Protein AF-A0A158PSI7-F1 (afdb_monomer_lite)

Structure (mmCIF, N/CA/C/O backbone):
data_AF-A0A158PSI7-F1
#
_entry.id   AF-A0A158PSI7-F1
#
loop_
_atom_site.group_PDB
_atom_site.id
_atom_site.type_symbol
_atom_site.label_atom_id
_atom_site.label_alt_id
_atom_site.label_comp_id
_atom_site.label_asym_id
_atom_site.label_entity_id
_atom_site.label_seq_id
_atom_site.pdbx_PDB_ins_code
_atom_site.Cartn_x
_atom_site.Cartn_y
_atom_site.Cartn_z
_atom_site.occupancy
_atom_site.B_iso_or_equiv
_atom_site.auth_seq_id
_atom_site.auth_comp_id
_atom_site.auth_asym_id
_atom_site.auth_atom_id
_atom_site.pdbx_PDB_model_num
ATOM 1 N N . ILE A 1 1 ? 30.693 2.306 -25.753 1.00 85.12 1 ILE A N 1
ATOM 2 C CA . ILE A 1 1 ? 30.686 3.084 -27.011 1.00 85.12 1 ILE A CA 1
ATOM 3 C C . ILE A 1 1 ? 29.867 2.289 -28.014 1.00 85.12 1 ILE A C 1
ATOM 5 O O . ILE A 1 1 ? 30.178 1.122 -28.213 1.00 85.12 1 ILE A O 1
ATOM 9 N N . ASN A 1 2 ? 28.811 2.884 -28.567 1.00 86.25 2 ASN A N 1
ATOM 10 C CA . ASN A 1 2 ? 27.989 2.284 -29.620 1.00 86.25 2 ASN A CA 1
ATOM 11 C C . ASN A 1 2 ? 28.226 3.077 -30.908 1.00 86.25 2 ASN A C 1
ATOM 13 O O . ASN A 1 2 ? 28.320 4.299 -30.845 1.00 86.25 2 ASN A O 1
ATOM 17 N N . ARG A 1 3 ? 28.334 2.395 -32.051 1.00 91.69 3 ARG A N 1
ATOM 18 C CA . ARG A 1 3 ? 28.491 3.029 -33.367 1.00 91.69 3 ARG A CA 1
ATOM 19 C C . ARG A 1 3 ? 27.236 2.780 -34.193 1.00 91.69 3 ARG A C 1
ATOM 21 O O . ARG A 1 3 ? 26.756 1.649 -34.236 1.00 91.69 3 ARG A O 1
ATOM 28 N N . VAL A 1 4 ? 26.712 3.828 -34.818 1.00 91.19 4 VAL A N 1
ATOM 29 C CA . VAL A 1 4 ? 25.498 3.777 -35.639 1.00 91.19 4 VAL A CA 1
ATOM 30 C C . VAL A 1 4 ? 25.780 4.494 -36.946 1.00 91.19 4 VAL A C 1
ATOM 32 O O . VAL A 1 4 ? 26.194 5.647 -36.936 1.00 91.19 4 VAL A O 1
ATOM 35 N N . ASN A 1 5 ? 25.543 3.806 -38.061 1.00 92.75 5 ASN A N 1
ATOM 36 C CA . ASN A 1 5 ? 25.669 4.394 -39.388 1.00 92.75 5 ASN A CA 1
ATOM 37 C C . ASN A 1 5 ? 24.324 5.002 -39.791 1.00 92.75 5 ASN A C 1
ATOM 39 O O . ASN A 1 5 ? 23.301 4.309 -39.791 1.00 92.75 5 ASN A O 1
ATOM 43 N N . VAL A 1 6 ? 24.335 6.283 -40.147 1.00 92.00 6 VAL A N 1
ATOM 44 C CA . VAL A 1 6 ? 23.158 7.040 -40.587 1.00 92.00 6 VAL A CA 1
ATOM 45 C C . VAL A 1 6 ? 23.364 7.428 -42.045 1.00 92.00 6 VAL A C 1
ATOM 47 O O . VAL A 1 6 ? 24.445 7.865 -42.421 1.00 92.00 6 VAL A O 1
ATOM 50 N N . LYS A 1 7 ? 22.337 7.245 -42.881 1.00 91.19 7 LYS A N 1
ATOM 51 C CA . LYS A 1 7 ? 22.388 7.656 -44.291 1.00 91.19 7 LYS A CA 1
ATOM 52 C C . LYS A 1 7 ? 21.703 9.002 -44.442 1.00 91.19 7 LYS A C 1
ATOM 54 O O . LYS A 1 7 ? 20.505 9.072 -44.198 1.00 91.19 7 LYS A O 1
ATOM 59 N N . ILE A 1 8 ? 22.430 10.032 -44.846 1.00 91.56 8 ILE A N 1
ATOM 60 C CA . ILE A 1 8 ? 21.875 11.365 -45.090 1.00 91.56 8 ILE A CA 1
ATOM 61 C C . ILE A 1 8 ? 21.608 11.526 -46.587 1.00 91.56 8 ILE A C 1
ATOM 63 O O . ILE A 1 8 ? 22.420 11.104 -47.411 1.00 91.56 8 ILE A O 1
ATOM 67 N N . ARG A 1 9 ? 20.443 12.077 -46.939 1.00 87.88 9 ARG A N 1
ATOM 68 C CA . ARG A 1 9 ? 20.063 12.318 -48.335 1.00 87.88 9 ARG A CA 1
ATOM 69 C C . ARG A 1 9 ? 20.973 13.394 -48.927 1.00 87.88 9 ARG A C 1
ATOM 71 O O . ARG A 1 9 ? 21.268 14.368 -48.244 1.00 87.88 9 ARG A O 1
ATOM 78 N N . ASP A 1 10 ? 21.406 13.228 -50.174 1.00 88.19 10 ASP A N 1
ATOM 79 C CA . ASP A 1 10 ? 22.238 14.203 -50.898 1.00 88.19 10 ASP A CA 1
ATOM 80 C C . ASP A 1 10 ? 23.456 14.699 -50.093 1.00 88.19 10 ASP A C 1
ATOM 82 O O . ASP A 1 10 ? 23.825 15.870 -50.167 1.00 88.19 10 ASP A O 1
ATOM 86 N N . LEU A 1 11 ? 24.056 13.825 -49.273 1.00 91.25 11 LEU A N 1
ATOM 87 C CA . LEU A 1 11 ? 25.273 14.154 -48.536 1.00 91.25 11 LEU A CA 1
ATOM 88 C C . LEU A 1 11 ? 26.420 14.335 -49.545 1.00 91.25 11 LEU A C 1
ATOM 90 O O . LEU A 1 11 ? 26.699 13.394 -50.295 1.00 91.25 11 LEU A O 1
ATOM 94 N N . PRO A 1 12 ? 27.090 15.500 -49.581 1.00 90.75 12 PRO A N 1
ATOM 95 C CA . PRO A 1 12 ? 28.217 15.710 -50.479 1.00 90.75 12 PRO A CA 1
ATOM 96 C C . PRO A 1 12 ? 29.331 14.696 -50.219 1.00 90.75 12 PRO A C 1
ATOM 98 O O . PRO A 1 12 ? 29.618 14.361 -49.071 1.00 90.75 12 PRO A O 1
ATOM 101 N N . ALA A 1 13 ? 29.995 14.229 -51.278 1.00 89.81 13 ALA A N 1
ATOM 102 C CA . ALA A 1 13 ? 31.046 13.214 -51.165 1.00 89.81 13 ALA A CA 1
ATOM 103 C C . ALA A 1 13 ? 32.226 13.665 -50.279 1.00 89.81 13 ALA A C 1
ATOM 105 O O . ALA A 1 13 ? 32.867 12.840 -49.637 1.00 89.81 13 ALA A O 1
ATOM 106 N N . SER A 1 14 ? 32.481 14.976 -50.203 1.00 91.62 14 SER A N 1
ATOM 107 C CA . SER A 1 14 ? 33.487 15.589 -49.323 1.00 91.62 14 SER A CA 1
ATOM 108 C C . SER A 1 14 ? 33.170 15.457 -47.824 1.00 91.62 14 SER A C 1
ATOM 110 O O . SER A 1 14 ? 34.055 15.649 -46.988 1.00 91.62 14 SER A O 1
ATOM 112 N N . LEU A 1 15 ? 31.917 15.139 -47.489 1.00 92.44 15 LEU A N 1
ATOM 113 C CA . LEU A 1 15 ? 31.391 14.959 -46.137 1.00 92.44 15 LEU A CA 1
ATOM 114 C C . LEU A 1 15 ? 31.000 13.497 -45.860 1.00 92.44 15 LEU A C 1
ATOM 116 O O . LEU A 1 15 ? 30.481 13.195 -44.783 1.00 92.44 15 LEU A O 1
ATOM 120 N N . ASP A 1 16 ? 31.239 12.579 -46.803 1.00 92.56 16 ASP A N 1
ATOM 121 C CA . ASP A 1 16 ? 31.042 11.155 -46.551 1.00 92.56 16 ASP A CA 1
ATOM 122 C C . ASP A 1 16 ? 32.011 10.670 -45.463 1.00 92.56 16 ASP A C 1
ATOM 124 O O . ASP A 1 16 ? 33.191 11.021 -45.434 1.00 92.56 16 ASP A O 1
ATOM 128 N N . GLY A 1 17 ? 31.486 9.887 -44.522 1.00 93.00 17 GLY A N 1
ATOM 129 C CA . GLY A 1 17 ? 32.227 9.467 -43.334 1.00 93.00 17 GLY A CA 1
ATOM 130 C C . GLY A 1 17 ? 32.311 10.499 -42.203 1.00 93.00 17 GLY A C 1
ATOM 131 O O . GLY A 1 17 ? 33.013 10.225 -41.233 1.00 93.00 17 GLY A O 1
ATOM 132 N N . PHE A 1 18 ? 31.590 11.629 -42.265 1.00 95.62 18 PHE A N 1
ATOM 133 C CA . PHE A 1 18 ? 31.529 12.600 -41.162 1.00 95.62 18 PHE A CA 1
ATOM 134 C C . PHE A 1 18 ? 31.071 11.944 -39.846 1.00 95.62 18 PHE A C 1
ATOM 136 O O . PHE A 1 18 ? 30.015 11.306 -39.777 1.00 95.62 18 PHE A O 1
ATOM 143 N N . THR A 1 19 ? 31.855 12.112 -38.780 1.00 97.31 19 THR A N 1
ATOM 144 C CA . THR A 1 19 ? 31.652 11.435 -37.492 1.00 97.31 19 THR A CA 1
ATOM 145 C C . THR A 1 19 ? 31.216 12.380 -36.373 1.00 97.31 19 THR A C 1
ATOM 147 O O . THR A 1 19 ? 31.824 13.417 -36.120 1.00 97.31 19 THR A O 1
ATOM 150 N N . ILE A 1 20 ? 30.179 11.981 -35.631 1.00 98.06 20 ILE A N 1
ATOM 151 C CA . ILE A 1 20 ? 29.668 12.732 -34.476 1.00 98.06 20 ILE A CA 1
ATOM 152 C C . ILE A 1 20 ? 29.730 11.853 -33.231 1.00 98.06 20 ILE A C 1
ATOM 154 O O . ILE A 1 20 ? 29.189 10.744 -33.219 1.00 98.06 20 ILE A O 1
ATOM 158 N N . VAL A 1 21 ? 30.338 12.361 -32.158 1.00 98.31 21 VAL A N 1
ATOM 159 C CA . VAL A 1 21 ? 30.142 11.800 -30.816 1.00 98.31 21 VAL A CA 1
ATOM 160 C C . VAL A 1 21 ? 28.960 12.501 -30.169 1.00 98.31 21 VAL A C 1
ATOM 162 O O . VAL A 1 21 ? 28.998 13.704 -29.938 1.00 98.31 21 VAL A O 1
ATOM 165 N N . LEU A 1 22 ? 27.915 11.733 -29.869 1.00 98.00 22 LEU A N 1
ATOM 166 C CA . LEU A 1 22 ? 26.757 12.207 -29.122 1.00 98.00 22 LEU A CA 1
ATOM 167 C C . LEU A 1 22 ? 26.914 11.876 -27.634 1.00 98.00 22 LEU A C 1
ATOM 169 O O . LEU A 1 22 ? 26.998 10.704 -27.257 1.00 98.00 22 LEU A O 1
ATOM 173 N N . LEU A 1 23 ? 26.898 12.912 -26.803 1.00 97.88 23 LEU A N 1
ATOM 174 C CA . LEU A 1 23 ? 26.819 12.847 -25.351 1.00 97.88 23 LEU A CA 1
ATOM 175 C C . LEU A 1 23 ? 25.445 13.368 -24.916 1.00 97.88 23 LEU A C 1
ATOM 177 O O . LEU A 1 23 ? 25.006 14.425 -25.353 1.00 97.88 23 LEU A O 1
ATOM 181 N N . THR A 1 24 ? 24.751 12.624 -24.066 1.00 95.38 24 THR A N 1
ATOM 182 C CA . THR A 1 24 ? 23.463 13.034 -23.485 1.00 95.38 24 THR A CA 1
ATOM 183 C C . THR A 1 24 ? 23.425 12.590 -22.035 1.00 95.38 24 THR A C 1
ATOM 185 O O . THR A 1 24 ? 24.067 11.588 -21.700 1.00 95.38 24 THR A O 1
ATOM 188 N N . ASP A 1 25 ? 22.673 13.290 -21.192 1.00 94.38 25 ASP A N 1
ATOM 189 C CA . ASP A 1 25 ? 22.341 12.829 -19.842 1.00 94.38 25 ASP A CA 1
ATOM 190 C C . ASP A 1 25 ? 23.593 12.439 -19.020 1.00 94.38 25 ASP A C 1
ATOM 192 O O . ASP A 1 25 ? 23.766 11.298 -18.558 1.00 94.38 25 ASP A O 1
ATOM 196 N N . ILE A 1 26 ? 24.545 13.374 -18.932 1.00 95.81 26 ILE A N 1
ATOM 197 C CA . ILE A 1 26 ? 25.765 13.187 -18.134 1.00 95.81 26 ILE A CA 1
ATOM 198 C C . ILE A 1 26 ? 25.439 13.364 -16.648 1.00 95.81 26 ILE A C 1
ATOM 200 O O . ILE A 1 26 ? 26.001 12.612 -15.846 1.00 95.81 26 ILE A O 1
ATOM 204 N N . HIS A 1 27 ? 24.536 14.299 -16.314 1.00 94.75 27 HIS A N 1
ATOM 205 C CA . HIS A 1 27 ? 24.094 14.622 -14.952 1.00 94.75 27 HIS A CA 1
ATOM 206 C C . HIS A 1 27 ? 25.259 14.842 -13.976 1.00 94.75 27 HIS A C 1
ATOM 208 O O . HIS A 1 27 ? 25.380 14.157 -12.959 1.00 94.75 27 HIS A O 1
ATOM 214 N N . ILE A 1 28 ? 26.164 15.776 -14.297 1.00 94.81 28 ILE A N 1
ATOM 215 C CA . ILE A 1 28 ? 27.258 16.150 -13.392 1.00 94.81 28 ILE A CA 1
ATOM 216 C C . ILE A 1 28 ? 26.641 16.703 -12.108 1.00 94.81 28 ILE A C 1
ATOM 218 O O . ILE A 1 28 ? 25.915 17.692 -12.133 1.00 94.81 28 ILE A O 1
ATOM 222 N N . GLY A 1 29 ? 26.927 16.054 -10.988 1.00 88.81 29 GLY A N 1
ATOM 223 C CA . GLY A 1 29 ? 26.226 16.281 -9.733 1.00 88.81 29 GLY A CA 1
ATOM 224 C C . GLY A 1 29 ? 26.841 15.459 -8.601 1.00 88.81 29 GLY A C 1
ATOM 225 O O . GLY A 1 29 ? 27.942 14.930 -8.755 1.00 88.81 29 GLY A O 1
ATOM 226 N N . PRO A 1 30 ? 26.146 15.293 -7.463 1.00 79.75 30 PRO A N 1
ATOM 227 C CA . PRO A 1 30 ? 26.709 14.661 -6.264 1.00 79.75 30 PRO A CA 1
ATOM 228 C C . PRO A 1 30 ? 27.265 13.242 -6.465 1.00 79.75 30 PRO A C 1
ATOM 230 O O . PRO A 1 30 ? 28.124 12.805 -5.705 1.00 79.75 30 PRO A O 1
ATOM 233 N N . THR A 1 31 ? 26.773 12.511 -7.468 1.00 82.25 31 THR A N 1
ATOM 234 C CA . THR A 1 31 ? 27.157 11.118 -7.754 1.00 82.25 31 THR A CA 1
ATOM 235 C C . THR A 1 31 ? 27.973 10.956 -9.041 1.00 82.25 31 THR A C 1
ATOM 237 O O . THR A 1 31 ? 28.399 9.842 -9.344 1.00 82.25 31 THR A O 1
ATOM 240 N N . VAL A 1 32 ? 28.203 12.035 -9.798 1.00 89.00 32 VAL A N 1
ATOM 241 C CA . VAL A 1 32 ? 29.011 12.057 -11.029 1.00 89.00 32 VAL A CA 1
ATOM 242 C C . VAL A 1 32 ? 30.114 13.093 -10.840 1.00 89.00 32 VAL A C 1
ATOM 244 O O . VAL A 1 32 ? 29.927 14.286 -11.072 1.00 89.00 32 VAL A O 1
ATOM 247 N N . ASP A 1 33 ? 31.262 12.615 -10.372 1.00 90.44 33 ASP A N 1
ATOM 248 C CA . ASP A 1 33 ? 32.385 13.447 -9.952 1.00 90.44 33 ASP A CA 1
ATOM 249 C C . ASP A 1 33 ? 33.342 13.825 -11.101 1.00 90.44 33 ASP A C 1
ATOM 251 O O . ASP A 1 33 ? 33.221 13.383 -12.248 1.00 90.44 33 ASP A O 1
ATOM 255 N N . GLN A 1 34 ? 34.352 14.634 -10.772 1.00 95.75 34 GLN A N 1
ATOM 256 C CA . GLN A 1 34 ? 35.378 15.082 -11.717 1.00 95.75 34 GLN A CA 1
ATOM 257 C C . GLN A 1 34 ? 36.107 13.920 -12.406 1.00 95.75 34 GLN A C 1
ATOM 259 O O . GLN A 1 34 ? 36.446 14.010 -13.588 1.00 95.75 34 GLN A O 1
ATOM 264 N N . LYS A 1 35 ? 36.360 12.823 -11.681 1.00 95.69 35 LYS A N 1
ATOM 265 C CA . LYS A 1 35 ? 37.041 11.647 -12.227 1.00 95.69 35 LYS A CA 1
ATOM 266 C C . LYS A 1 35 ? 36.194 11.020 -13.326 1.00 95.69 35 LYS A C 1
ATOM 268 O O . LYS A 1 35 ? 36.709 10.735 -14.407 1.00 95.69 35 LYS A O 1
ATOM 273 N N . ARG A 1 36 ? 34.891 10.864 -13.086 1.00 94.44 36 ARG A N 1
ATOM 274 C CA . ARG A 1 36 ? 33.964 10.330 -14.080 1.00 94.44 36 ARG A CA 1
ATOM 275 C C . ARG A 1 36 ? 33.875 11.217 -15.321 1.00 94.44 36 ARG A C 1
ATOM 277 O O . ARG A 1 36 ? 33.875 10.692 -16.434 1.00 94.44 36 ARG A O 1
ATOM 284 N N . VAL A 1 37 ? 33.836 12.539 -15.149 1.00 97.50 37 VAL A N 1
ATOM 285 C CA . VAL A 1 37 ? 33.829 13.489 -16.276 1.00 97.50 37 VAL A CA 1
ATOM 286 C C . VAL A 1 37 ? 35.127 13.387 -17.080 1.00 97.50 37 VAL A C 1
ATOM 288 O O . VAL A 1 37 ? 35.072 13.289 -18.304 1.00 97.50 37 VAL A O 1
ATOM 291 N N . ARG A 1 38 ? 36.289 13.301 -16.418 1.00 98.19 38 ARG A N 1
ATOM 292 C CA . ARG A 1 38 ? 37.587 13.105 -17.088 1.00 98.19 38 ARG A CA 1
ATOM 293 C C . ARG A 1 38 ? 37.613 11.828 -17.935 1.00 98.19 38 ARG A C 1
ATOM 295 O O . ARG A 1 38 ? 37.979 11.890 -19.104 1.00 98.19 38 ARG A O 1
ATOM 302 N N . GLU A 1 39 ? 37.128 10.703 -17.407 1.00 97.56 39 GLU A N 1
ATOM 303 C CA . GLU A 1 39 ? 37.026 9.450 -18.173 1.00 97.56 39 GLU A CA 1
ATOM 304 C C . GLU A 1 39 ? 36.148 9.584 -19.431 1.00 97.56 39 GLU A C 1
ATOM 306 O O . GLU A 1 39 ? 36.430 8.965 -20.461 1.00 97.56 39 GLU A O 1
ATOM 311 N N . ILE A 1 40 ? 35.048 10.344 -19.347 1.00 97.38 40 ILE A N 1
ATOM 312 C CA . ILE A 1 40 ? 34.147 10.592 -20.483 1.00 97.38 40 ILE A CA 1
ATOM 313 C C . ILE A 1 40 ? 34.869 11.416 -21.553 1.00 97.38 40 ILE A C 1
ATOM 315 O O . ILE A 1 40 ? 34.786 11.082 -22.738 1.00 97.38 40 ILE A O 1
ATOM 319 N N . VAL A 1 41 ? 35.600 12.452 -21.143 1.00 98.06 41 VAL A N 1
ATOM 320 C CA . VAL A 1 41 ? 36.350 13.337 -22.042 1.00 98.06 41 VAL A CA 1
ATOM 321 C C . VAL A 1 41 ? 37.486 12.589 -22.735 1.00 98.06 41 VAL A C 1
ATOM 323 O O . VAL A 1 41 ? 37.581 12.631 -23.960 1.00 98.06 41 VAL A O 1
ATOM 326 N N . GLU A 1 42 ? 38.284 11.818 -21.995 1.00 97.81 42 GLU A N 1
ATOM 327 C CA . GLU A 1 42 ? 39.370 11.002 -22.556 1.00 97.81 42 GLU A CA 1
ATOM 328 C C . GLU A 1 42 ? 38.847 10.005 -23.598 1.00 97.81 42 GLU A C 1
ATOM 330 O O . GLU A 1 42 ? 39.380 9.911 -24.707 1.00 97.81 42 GLU A O 1
ATOM 335 N N . LYS A 1 43 ? 37.748 9.304 -23.287 1.00 97.56 43 LYS A N 1
ATOM 336 C CA . LYS A 1 43 ? 37.105 8.371 -24.226 1.00 97.56 43 LYS A CA 1
ATOM 337 C C . LYS A 1 43 ? 36.524 9.071 -25.447 1.00 97.56 43 LYS A C 1
ATOM 339 O O . LYS A 1 43 ? 36.542 8.487 -26.525 1.00 97.56 43 LYS A O 1
ATOM 344 N N . THR A 1 44 ? 35.995 10.280 -25.282 1.00 97.62 44 THR A N 1
ATOM 345 C CA . THR A 1 44 ? 35.445 11.080 -26.384 1.00 97.62 44 THR A CA 1
ATOM 346 C C . THR A 1 44 ? 36.557 11.528 -27.326 1.00 97.62 44 THR A C 1
ATOM 348 O O . THR A 1 44 ? 36.470 11.295 -28.528 1.00 97.62 44 THR A O 1
ATOM 351 N N . ASN A 1 45 ? 37.646 12.070 -26.783 1.00 97.81 45 ASN A N 1
ATOM 352 C CA . ASN A 1 45 ? 38.789 12.536 -27.565 1.00 97.81 45 ASN A CA 1
ATOM 353 C C . ASN A 1 45 ? 39.495 11.393 -28.310 1.00 97.81 45 ASN A C 1
ATOM 355 O O . ASN A 1 45 ? 39.898 11.568 -29.458 1.00 97.81 45 ASN A O 1
ATOM 359 N N . ALA A 1 46 ? 39.584 10.204 -27.702 1.00 97.56 46 ALA A N 1
ATOM 360 C CA . ALA A 1 46 ? 40.163 9.012 -28.330 1.00 97.56 46 ALA A CA 1
ATOM 361 C C . ALA A 1 46 ? 39.364 8.494 -29.544 1.00 97.56 46 ALA A C 1
ATOM 363 O O . ALA A 1 46 ? 39.858 7.651 -30.292 1.00 97.56 46 ALA A O 1
ATOM 364 N N . LEU A 1 47 ? 38.127 8.964 -29.749 1.00 96.06 47 LEU A N 1
ATOM 365 C CA . LEU A 1 47 ? 37.332 8.625 -30.931 1.00 96.06 47 LEU A CA 1
ATOM 366 C C . LEU A 1 47 ? 37.657 9.492 -32.150 1.00 96.06 47 LEU A C 1
ATOM 368 O O . LEU A 1 47 ? 37.213 9.136 -33.238 1.00 96.06 47 LEU A O 1
ATOM 372 N N . HIS A 1 48 ? 38.422 10.579 -31.979 1.00 95.75 48 HIS A N 1
ATOM 373 C CA . HIS A 1 48 ? 38.830 11.492 -33.053 1.00 95.75 48 HIS A CA 1
ATOM 374 C C . HIS A 1 48 ? 37.665 11.950 -33.946 1.00 95.75 48 HIS A C 1
ATOM 376 O O . HIS A 1 48 ? 37.786 11.977 -35.167 1.00 95.75 48 HIS A O 1
ATOM 382 N N . ALA A 1 49 ? 36.525 12.276 -33.333 1.00 96.00 49 ALA A N 1
ATOM 383 C CA . ALA A 1 49 ? 35.328 12.649 -34.073 1.00 96.00 49 ALA A CA 1
ATOM 384 C C . ALA A 1 49 ? 35.443 14.032 -34.724 1.00 96.00 49 ALA A C 1
ATOM 386 O O . ALA A 1 49 ? 36.069 14.950 -34.182 1.00 96.00 49 ALA A O 1
ATOM 387 N N . ASP A 1 50 ? 34.765 14.198 -35.858 1.00 97.00 50 ASP A N 1
ATOM 388 C CA . ASP A 1 50 ? 34.663 15.484 -36.541 1.00 97.00 50 ASP A CA 1
ATOM 389 C C . ASP A 1 50 ? 33.940 16.509 -35.658 1.00 97.00 50 ASP A C 1
ATOM 391 O O . ASP A 1 50 ? 34.335 17.671 -35.610 1.00 97.00 50 ASP A O 1
ATOM 395 N N . MET A 1 51 ? 32.949 16.075 -34.877 1.00 97.44 51 MET A N 1
ATOM 396 C CA . MET A 1 51 ? 32.148 16.934 -34.007 1.00 97.44 51 MET A CA 1
ATOM 397 C C . MET A 1 51 ? 31.716 16.215 -32.722 1.00 97.44 51 MET A C 1
ATOM 399 O O . MET A 1 51 ? 31.455 15.010 -32.722 1.00 97.44 51 MET A O 1
ATOM 403 N N . VAL A 1 52 ? 31.568 16.972 -31.630 1.00 98.56 52 VAL A N 1
ATOM 404 C CA . VAL A 1 52 ? 30.900 16.504 -30.406 1.00 98.56 52 VAL A CA 1
ATOM 405 C C . VAL A 1 52 ? 29.564 17.234 -30.259 1.00 98.56 52 VAL A C 1
ATOM 407 O O . VAL A 1 52 ? 29.527 18.461 -30.246 1.00 98.56 52 VAL A O 1
ATOM 410 N N . ALA A 1 53 ? 28.471 16.483 -30.143 1.00 98.38 53 ALA A N 1
ATOM 411 C CA . ALA A 1 53 ? 27.155 16.989 -29.759 1.00 98.38 53 ALA A CA 1
ATOM 412 C C . ALA A 1 53 ? 26.871 16.631 -28.302 1.00 98.38 53 ALA A C 1
ATOM 414 O O . ALA A 1 53 ? 26.980 15.466 -27.924 1.00 98.38 53 ALA A O 1
ATOM 415 N N . ILE A 1 54 ? 26.442 17.609 -27.514 1.00 98.31 54 ILE A N 1
ATOM 416 C CA . ILE A 1 54 ? 25.923 17.427 -26.164 1.00 98.31 54 ILE A CA 1
ATOM 417 C C . ILE A 1 54 ? 24.438 17.810 -26.183 1.00 98.31 54 ILE A C 1
ATOM 419 O O . ILE A 1 54 ? 24.094 18.988 -26.263 1.00 98.31 54 ILE A O 1
ATOM 423 N N . SER A 1 55 ? 23.546 16.820 -26.147 1.00 96.44 55 SER A N 1
ATOM 424 C CA . SER A 1 55 ? 22.096 17.050 -26.235 1.00 96.44 55 SER A CA 1
ATOM 425 C C . SER A 1 55 ? 21.429 16.983 -24.865 1.00 96.44 55 SER A C 1
ATOM 427 O O . SER A 1 55 ? 20.713 16.022 -24.589 1.00 96.44 55 SER A O 1
ATOM 429 N N . GLY A 1 56 ? 21.666 18.014 -24.047 1.00 94.31 56 GLY A N 1
ATOM 430 C CA . GLY A 1 56 ? 21.002 18.302 -22.768 1.00 94.31 56 GLY A CA 1
ATOM 431 C C . GLY A 1 56 ? 21.347 17.399 -21.582 1.00 94.31 56 GLY A C 1
ATOM 432 O O . GLY A 1 56 ? 22.015 16.368 -21.733 1.00 94.31 56 GLY A O 1
ATOM 433 N N . ASP A 1 57 ? 20.878 17.828 -20.406 1.00 96.00 57 ASP A N 1
ATOM 434 C CA . ASP A 1 57 ? 21.075 17.198 -19.096 1.00 96.00 57 ASP A CA 1
ATOM 435 C C . ASP A 1 57 ? 22.565 16.968 -18.780 1.00 96.00 57 ASP A C 1
ATOM 437 O O . ASP A 1 57 ? 23.054 15.855 -18.532 1.00 96.00 57 ASP A O 1
ATOM 441 N N . LEU A 1 58 ? 23.329 18.060 -18.846 1.00 95.94 58 LEU A N 1
ATOM 442 C CA . LEU A 1 58 ? 24.754 18.082 -18.548 1.00 95.94 58 LEU A CA 1
ATOM 443 C C . LEU A 1 58 ? 25.008 18.195 -17.040 1.00 95.94 58 LEU A C 1
ATOM 445 O O . LEU A 1 58 ? 25.933 17.542 -16.554 1.00 95.94 58 LEU A O 1
ATOM 449 N N . VAL A 1 59 ? 24.208 18.975 -16.301 1.00 94.38 59 VAL A N 1
ATOM 450 C CA . VAL A 1 59 ? 24.431 19.291 -14.873 1.00 94.38 59 VAL A CA 1
ATOM 451 C C . VAL A 1 59 ? 23.165 19.159 -14.016 1.00 94.38 59 VAL A C 1
ATOM 453 O O . VAL A 1 59 ? 22.083 19.557 -14.425 1.00 94.38 59 VAL A O 1
ATOM 456 N N . ASP A 1 60 ? 23.336 18.675 -12.781 1.00 90.00 60 ASP A N 1
ATOM 457 C CA . ASP A 1 60 ? 22.285 18.483 -11.768 1.00 90.00 60 ASP A CA 1
ATOM 458 C C . ASP A 1 60 ? 22.598 19.294 -10.492 1.00 90.00 60 ASP A C 1
ATOM 460 O O . ASP A 1 60 ? 22.786 18.745 -9.400 1.00 90.00 60 ASP A O 1
ATOM 464 N N . GLY A 1 61 ? 22.708 20.621 -10.612 1.00 88.00 61 GLY A N 1
ATOM 465 C CA . GLY A 1 61 ? 22.888 21.492 -9.448 1.00 88.00 61 GLY A CA 1
ATOM 466 C C . GLY A 1 61 ? 23.327 22.922 -9.760 1.00 88.00 61 GLY A C 1
ATOM 467 O O . GLY A 1 61 ? 23.417 23.338 -10.911 1.00 88.00 61 GLY A O 1
ATOM 468 N N . PHE A 1 62 ? 23.608 23.682 -8.700 1.00 89.88 62 PHE A N 1
ATOM 469 C CA . PHE A 1 62 ? 24.054 25.076 -8.787 1.00 89.88 62 PHE A CA 1
ATOM 470 C C . PHE A 1 62 ? 25.510 25.186 -9.260 1.00 89.88 62 PHE A C 1
ATOM 472 O O . PHE A 1 62 ? 26.368 24.421 -8.805 1.00 89.88 62 PHE A O 1
ATOM 479 N N . LEU A 1 63 ? 25.801 26.187 -10.100 1.00 92.06 63 LEU A N 1
ATOM 480 C CA . LEU A 1 63 ? 27.147 26.465 -10.618 1.00 92.06 63 LEU A CA 1
ATOM 481 C C . LEU A 1 63 ? 28.187 26.566 -9.500 1.00 92.06 63 LEU A C 1
ATOM 483 O O . LEU A 1 63 ? 29.219 25.902 -9.570 1.00 92.06 63 LEU A O 1
ATOM 487 N N . SER A 1 64 ? 27.879 27.310 -8.433 1.00 90.38 64 SER A N 1
ATOM 488 C CA . SER A 1 64 ? 28.754 27.511 -7.268 1.00 90.38 64 SER A CA 1
ATOM 489 C C . SER A 1 64 ? 29.282 26.214 -6.643 1.00 90.38 64 SER A C 1
ATOM 491 O O . SER A 1 64 ? 30.390 26.201 -6.111 1.00 90.38 64 SER A O 1
ATOM 493 N N . ASN A 1 65 ? 28.530 25.115 -6.754 1.00 89.75 65 ASN A N 1
ATOM 494 C CA . ASN A 1 65 ? 28.869 23.831 -6.145 1.00 89.75 65 ASN A CA 1
ATOM 495 C C . ASN A 1 65 ? 29.534 22.852 -7.124 1.00 89.75 65 ASN A C 1
ATOM 497 O O . ASN A 1 65 ? 30.171 21.893 -6.690 1.00 89.75 65 ASN A O 1
ATOM 501 N N . LEU A 1 66 ? 29.379 23.062 -8.434 1.00 92.19 66 LEU A N 1
ATOM 502 C CA . LEU A 1 66 ? 29.721 22.069 -9.459 1.00 92.19 66 LEU A CA 1
ATOM 503 C C . LEU A 1 66 ? 30.839 22.506 -10.419 1.00 92.19 66 LEU A C 1
ATOM 505 O O . LEU A 1 66 ? 31.198 21.741 -11.314 1.00 92.19 66 LEU A O 1
ATOM 509 N N . VAL A 1 67 ? 31.470 23.666 -10.196 1.00 94.00 67 VAL A N 1
ATOM 510 C CA . VAL A 1 67 ? 32.638 24.120 -10.980 1.00 94.00 67 VAL A CA 1
ATOM 511 C C . VAL A 1 67 ? 33.703 23.022 -11.100 1.00 94.00 67 VAL A C 1
ATOM 513 O O . VAL A 1 67 ? 34.066 22.639 -12.210 1.00 94.00 67 VAL A O 1
ATOM 516 N N . GLN A 1 68 ? 34.185 22.474 -9.978 1.00 94.38 68 GLN A N 1
ATOM 517 C CA . GLN A 1 68 ? 35.317 21.533 -9.971 1.00 94.38 68 GLN A CA 1
ATOM 518 C C . GLN A 1 68 ? 35.051 20.245 -10.781 1.00 94.38 68 GLN A C 1
ATOM 520 O O . GLN A 1 68 ? 35.870 19.916 -11.645 1.00 94.38 68 GLN A O 1
ATOM 525 N N . PRO A 1 69 ? 33.912 19.542 -10.593 1.00 94.69 69 PRO A N 1
ATOM 526 C CA . PRO A 1 69 ? 33.549 18.397 -11.427 1.00 94.69 69 PRO A CA 1
ATOM 527 C C . PRO A 1 69 ? 33.474 18.677 -12.933 1.00 94.69 69 PRO A C 1
ATOM 529 O O . PRO A 1 69 ? 33.774 17.781 -13.719 1.00 94.69 69 PRO A O 1
ATOM 532 N N . THR A 1 70 ? 33.110 19.896 -13.347 1.00 96.25 70 THR A N 1
ATOM 533 C CA . THR A 1 70 ? 32.933 20.239 -14.772 1.00 96.25 70 THR A CA 1
ATOM 534 C C . THR A 1 70 ? 34.229 20.582 -15.508 1.00 96.25 70 THR A C 1
ATOM 536 O O . THR A 1 70 ? 34.263 20.467 -16.730 1.00 96.25 70 THR A O 1
ATOM 539 N N . LEU A 1 71 ? 35.312 20.940 -14.804 1.00 96.19 71 LEU A N 1
ATOM 540 C CA . LEU A 1 71 ? 36.569 21.402 -15.418 1.00 96.19 71 LEU A CA 1
ATOM 541 C C . LEU A 1 71 ? 37.123 20.516 -16.551 1.00 96.19 71 LEU A C 1
ATOM 543 O O . LEU A 1 71 ? 37.585 21.083 -17.542 1.00 96.19 71 LEU A O 1
ATOM 547 N N . PRO A 1 72 ? 37.079 19.166 -16.479 1.00 97.19 72 PRO A N 1
ATOM 548 C CA . PRO A 1 72 ? 37.608 18.337 -17.560 1.00 97.19 72 PRO A CA 1
ATOM 549 C C . PRO A 1 72 ? 36.895 18.548 -18.905 1.00 97.19 72 PRO A C 1
ATOM 551 O O . PRO A 1 72 ? 37.487 18.264 -19.941 1.00 97.19 72 PRO A O 1
ATOM 554 N N . LEU A 1 73 ? 35.662 19.077 -18.929 1.00 97.12 73 LEU A N 1
ATOM 555 C CA . LEU A 1 73 ? 34.946 19.392 -20.175 1.00 97.12 73 LEU A CA 1
ATOM 556 C C . LEU A 1 73 ? 35.703 20.392 -21.062 1.00 97.12 73 LEU A C 1
ATOM 558 O O . LEU A 1 73 ? 35.551 20.348 -22.282 1.00 97.12 73 LEU A O 1
ATOM 562 N N . ALA A 1 74 ? 36.558 21.240 -20.476 1.00 95.56 74 ALA A N 1
ATOM 563 C CA . ALA A 1 74 ? 37.437 22.154 -21.209 1.00 95.56 74 ALA A CA 1
ATOM 564 C C . ALA A 1 74 ? 38.386 21.428 -22.177 1.00 95.56 74 ALA A C 1
ATOM 566 O O . ALA A 1 74 ? 38.864 22.016 -23.145 1.00 95.56 74 ALA A O 1
ATOM 567 N N . GLU A 1 75 ? 38.680 20.154 -21.905 1.00 96.44 75 GLU A N 1
ATOM 568 C CA . GLU A 1 75 ? 39.623 19.349 -22.674 1.00 96.44 75 GLU A CA 1
ATOM 569 C C . GLU A 1 75 ? 38.956 18.617 -23.854 1.00 96.44 75 GLU A C 1
ATOM 571 O O . GLU A 1 75 ? 39.654 17.914 -24.585 1.00 96.44 75 GLU A O 1
ATOM 576 N N . LEU A 1 76 ? 37.638 18.753 -24.071 1.00 96.94 76 LEU A N 1
ATOM 577 C CA . LEU A 1 76 ? 36.956 18.161 -25.229 1.00 96.94 76 LEU A CA 1
ATOM 578 C C . LEU A 1 76 ? 37.498 18.736 -26.544 1.00 96.94 76 LEU A C 1
ATOM 580 O O . LEU A 1 76 ? 37.598 19.950 -26.724 1.00 96.94 76 LEU A O 1
ATOM 584 N N . ARG A 1 77 ? 37.839 17.847 -27.480 1.00 93.06 77 ARG A N 1
ATOM 585 C CA . ARG A 1 77 ? 38.423 18.192 -28.779 1.00 93.06 77 ARG A CA 1
ATOM 586 C C . ARG A 1 77 ? 37.663 17.520 -29.910 1.00 93.06 77 ARG A C 1
ATOM 588 O O . ARG A 1 77 ? 37.368 16.329 -29.863 1.00 93.06 77 ARG A O 1
ATOM 595 N N . SER A 1 78 ? 37.430 18.287 -30.961 1.00 95.56 78 SER A N 1
ATOM 596 C CA . SER A 1 78 ? 36.878 17.827 -32.233 1.00 95.56 78 SER A CA 1
ATOM 597 C C . SER A 1 78 ? 37.292 18.796 -33.335 1.00 95.56 78 SER A C 1
ATOM 599 O O . SER A 1 78 ? 37.691 19.930 -33.061 1.00 95.56 78 SER A O 1
ATOM 601 N N . LYS A 1 79 ? 37.218 18.347 -34.588 1.00 92.50 79 LYS A N 1
ATOM 602 C CA . LYS A 1 79 ? 37.642 19.141 -35.749 1.00 92.50 79 LYS A CA 1
ATOM 603 C C . LYS A 1 79 ? 36.758 20.370 -35.977 1.00 92.50 79 LYS A C 1
ATOM 605 O O . LYS A 1 79 ? 37.264 21.430 -36.322 1.00 92.50 79 LYS A O 1
ATOM 610 N N . PHE A 1 80 ? 35.454 20.214 -35.779 1.00 95.06 80 PHE A N 1
ATOM 611 C CA . PHE A 1 80 ? 34.441 21.230 -36.050 1.00 95.06 80 PHE A CA 1
ATOM 612 C C . PHE A 1 80 ? 33.793 21.812 -34.789 1.00 95.06 80 PHE A C 1
ATOM 614 O O . PHE A 1 80 ? 32.922 22.663 -34.900 1.00 95.06 80 PHE A O 1
ATOM 621 N N . GLY A 1 81 ? 34.223 21.394 -33.596 1.00 95.81 81 GLY A N 1
ATOM 622 C CA . GLY A 1 81 ? 33.785 21.981 -32.329 1.00 95.81 81 GLY A CA 1
ATOM 623 C C . GLY A 1 81 ? 32.812 21.123 -31.519 1.00 95.81 81 GLY A C 1
ATOM 624 O O . GLY A 1 81 ? 32.410 20.018 -31.917 1.00 95.81 81 GLY A O 1
ATOM 625 N N . VAL A 1 82 ? 32.489 21.638 -30.333 1.00 98.19 82 VAL A N 1
ATOM 626 C CA . VAL A 1 82 ? 31.586 21.022 -29.358 1.00 98.19 82 VAL A CA 1
ATOM 627 C C . VAL A 1 82 ? 30.314 21.857 -29.299 1.00 98.19 82 VAL A C 1
ATOM 629 O O . VAL A 1 82 ? 30.375 23.046 -28.993 1.00 98.19 82 VAL A O 1
ATOM 632 N N . TYR A 1 83 ? 29.172 21.242 -29.587 1.00 98.44 83 TYR A N 1
ATOM 633 C CA . TYR A 1 83 ? 27.874 21.914 -29.648 1.00 98.44 83 TYR A CA 1
ATOM 634 C C . TYR A 1 83 ? 26.948 21.414 -28.552 1.00 98.44 83 TYR A C 1
ATOM 636 O O . TYR A 1 83 ? 26.854 20.208 -28.335 1.00 98.44 83 TYR A O 1
ATOM 644 N N . TYR A 1 84 ? 26.252 22.331 -27.887 1.00 98.25 84 TYR A N 1
ATOM 645 C CA . TYR A 1 84 ? 25.416 22.037 -26.729 1.00 98.25 84 TYR A CA 1
ATOM 646 C C . TYR A 1 84 ? 24.008 22.622 -26.866 1.00 98.25 84 TYR A C 1
ATOM 648 O O . TYR A 1 84 ? 23.852 23.758 -27.307 1.00 98.25 84 TYR A O 1
ATOM 656 N N . VAL A 1 85 ? 22.997 21.864 -26.439 1.00 98.19 85 VAL A N 1
ATOM 657 C CA . VAL A 1 85 ? 21.620 22.346 -26.224 1.00 98.19 85 VAL A CA 1
ATOM 658 C C . VAL A 1 85 ? 21.168 22.028 -24.807 1.00 98.19 85 VAL A C 1
ATOM 660 O O . VAL A 1 85 ? 21.640 21.054 -24.223 1.00 98.19 85 VAL A O 1
ATOM 663 N N . THR A 1 86 ? 20.248 22.829 -24.268 1.00 95.81 86 THR A N 1
ATOM 664 C CA . THR A 1 86 ? 19.710 22.621 -22.918 1.00 95.81 86 THR A CA 1
ATOM 665 C C . THR A 1 86 ? 18.819 21.382 -22.847 1.00 95.81 86 THR A C 1
ATOM 667 O O . THR A 1 86 ? 18.118 21.053 -23.806 1.00 95.81 86 THR A O 1
ATOM 670 N N . GLY A 1 87 ? 18.861 20.693 -21.709 1.00 95.25 87 GLY A N 1
ATOM 671 C CA . GLY A 1 87 ? 17.855 19.735 -21.268 1.00 95.25 87 GLY A CA 1
ATOM 672 C C . GLY A 1 87 ? 16.988 20.319 -20.158 1.00 95.25 87 GLY A C 1
ATOM 673 O O . GLY A 1 87 ? 17.108 21.494 -19.805 1.00 95.25 87 GLY A O 1
ATOM 674 N N . ASN A 1 88 ? 16.067 19.521 -19.622 1.00 93.44 88 ASN A N 1
ATOM 675 C CA . ASN A 1 88 ? 15.161 19.994 -18.573 1.00 93.44 88 ASN A CA 1
ATOM 676 C C . ASN A 1 88 ? 15.889 20.208 -17.239 1.00 93.44 88 ASN A C 1
ATOM 678 O O . ASN A 1 88 ? 15.435 21.020 -16.432 1.00 93.44 88 ASN A O 1
ATOM 682 N N . HIS A 1 89 ? 17.009 19.519 -17.009 1.00 92.75 89 HIS A N 1
ATOM 683 C CA . HIS A 1 89 ? 17.765 19.615 -15.761 1.00 92.75 89 HIS A CA 1
ATOM 684 C C . HIS A 1 89 ? 18.468 20.954 -15.561 1.00 92.75 89 HIS A C 1
ATOM 686 O O . HIS A 1 89 ? 18.546 21.447 -14.433 1.00 92.75 89 HIS A O 1
ATOM 692 N N . GLU A 1 90 ? 18.859 21.612 -16.650 1.00 91.62 90 GLU A N 1
ATOM 693 C CA . GLU A 1 90 ? 19.423 22.960 -16.595 1.00 91.62 90 GLU A CA 1
ATOM 694 C C . GLU A 1 90 ? 18.431 24.025 -16.103 1.00 91.62 90 GLU A C 1
ATOM 696 O O . GLU A 1 90 ? 18.846 25.126 -15.744 1.00 91.62 90 GLU A O 1
ATOM 701 N N . TYR A 1 91 ? 17.135 23.701 -16.056 1.00 90.81 91 TYR A N 1
ATOM 702 C CA . TYR A 1 91 ? 16.069 24.586 -15.578 1.00 90.81 91 TYR A CA 1
ATOM 703 C C . TYR A 1 91 ? 15.582 24.258 -14.159 1.00 90.81 91 TYR A C 1
ATOM 705 O O . TYR A 1 91 ? 14.684 24.929 -13.652 1.00 90.81 91 TYR A O 1
ATOM 713 N N . TYR A 1 92 ? 16.128 23.227 -13.504 1.00 86.44 92 TYR A N 1
ATOM 714 C CA . TYR A 1 92 ? 15.725 22.851 -12.143 1.00 86.44 92 TYR A CA 1
ATOM 715 C C . TYR A 1 92 ? 16.504 23.575 -11.044 1.00 86.44 92 TYR A C 1
ATOM 717 O O . TYR A 1 92 ? 16.023 23.649 -9.912 1.00 86.44 92 TYR A O 1
ATOM 725 N N . TYR A 1 93 ? 17.687 24.110 -11.357 1.00 79.06 93 TYR A N 1
ATOM 726 C CA . TYR A 1 93 ? 18.612 24.648 -10.363 1.00 79.06 93 TYR A CA 1
ATOM 727 C C . TYR A 1 93 ? 19.195 25.995 -10.799 1.00 79.06 93 TYR A C 1
ATOM 729 O O . TYR A 1 93 ? 19.927 26.067 -11.782 1.00 79.06 93 TYR A O 1
ATOM 737 N N . GLY A 1 94 ? 18.943 27.040 -10.006 1.00 78.81 94 GLY A N 1
ATOM 738 C CA . GLY A 1 94 ? 19.532 28.369 -10.205 1.00 78.81 94 GLY A CA 1
ATOM 739 C C . GLY A 1 94 ? 19.084 29.065 -11.492 1.00 78.81 94 GLY A C 1
ATOM 740 O O . GLY A 1 94 ? 18.044 28.735 -12.060 1.00 78.81 94 GLY A O 1
ATOM 741 N N . ASP A 1 95 ? 19.867 30.055 -11.925 1.00 86.62 95 ASP A N 1
ATOM 742 C CA . ASP A 1 95 ? 19.681 30.717 -13.216 1.00 86.62 95 ASP A CA 1
ATOM 743 C C . ASP A 1 95 ? 20.408 29.928 -14.312 1.00 86.62 95 ASP A C 1
ATOM 745 O O . ASP A 1 95 ? 21.637 29.818 -14.327 1.00 86.62 95 ASP A O 1
ATOM 749 N N . THR A 1 96 ? 19.640 29.394 -15.262 1.00 90.44 96 THR A N 1
ATOM 750 C CA . THR A 1 96 ? 20.163 28.666 -16.421 1.00 90.44 96 THR A CA 1
ATOM 751 C C . THR A 1 96 ? 21.203 29.486 -17.193 1.00 90.44 96 THR A C 1
ATOM 753 O O . THR A 1 96 ? 22.177 28.920 -17.690 1.00 90.44 96 THR A O 1
ATOM 756 N N . ASN A 1 97 ? 21.062 30.815 -17.268 1.00 92.56 97 ASN A N 1
ATOM 757 C CA . ASN A 1 97 ? 22.000 31.670 -17.998 1.00 92.56 97 ASN A CA 1
ATOM 758 C C . ASN A 1 97 ? 23.407 31.673 -17.396 1.00 92.56 97 ASN A C 1
ATOM 760 O O . ASN A 1 97 ? 24.374 31.801 -18.149 1.00 92.56 97 ASN A O 1
ATOM 764 N N . GLU A 1 98 ? 23.553 31.463 -16.086 1.00 93.69 98 GLU A N 1
ATOM 765 C CA . GLU A 1 98 ? 24.869 31.343 -15.450 1.00 93.69 98 GLU A CA 1
ATOM 766 C C . GLU A 1 98 ? 25.628 30.130 -15.990 1.00 93.69 98 GLU A C 1
ATOM 768 O O . GLU A 1 98 ? 26.791 30.244 -16.384 1.00 93.69 98 GLU A O 1
ATOM 773 N N . TRP A 1 99 ? 24.956 28.979 -16.077 1.00 93.69 99 TRP A N 1
ATOM 774 C CA . TRP A 1 99 ? 25.530 27.758 -16.640 1.00 93.69 99 TRP A CA 1
ATOM 775 C C . TRP A 1 99 ? 25.881 27.919 -18.117 1.00 93.69 99 TRP A C 1
ATOM 777 O O . TRP A 1 99 ? 26.981 27.559 -18.537 1.00 93.69 99 TRP A O 1
ATOM 787 N N . LEU A 1 100 ? 24.982 28.508 -18.905 1.00 93.88 100 LEU A N 1
ATOM 788 C CA . LEU A 1 100 ? 25.201 28.748 -20.333 1.00 93.88 100 LEU A CA 1
ATOM 789 C C . LEU A 1 100 ? 26.384 29.687 -20.590 1.00 93.88 100 LEU A C 1
ATOM 791 O O . LEU A 1 100 ? 27.235 29.416 -21.445 1.00 93.88 100 LEU A O 1
ATOM 795 N N . HIS A 1 101 ? 26.460 30.776 -19.825 1.00 94.38 101 HIS A N 1
ATOM 796 C CA . HIS A 1 101 ? 27.568 31.717 -19.881 1.00 94.38 101 HIS A CA 1
ATOM 797 C C . HIS A 1 101 ? 28.878 31.049 -19.453 1.00 94.38 101 HIS A C 1
ATOM 799 O O . HIS A 1 101 ? 29.902 31.210 -20.119 1.00 94.38 101 HIS A O 1
ATOM 805 N N . TYR A 1 102 ? 28.851 30.248 -18.387 1.00 94.62 102 TYR A N 1
ATOM 806 C CA . TYR A 1 102 ? 30.007 29.495 -17.913 1.00 94.62 102 TYR A CA 1
ATOM 807 C C . TYR A 1 102 ? 30.523 28.510 -18.971 1.00 94.62 102 TYR A C 1
ATOM 809 O O . TYR A 1 102 ? 31.713 28.534 -19.288 1.00 94.62 102 TYR A O 1
ATOM 817 N N . PHE A 1 103 ? 29.646 27.714 -19.591 1.00 94.69 103 PHE A N 1
ATOM 818 C CA . PHE A 1 103 ? 30.041 26.778 -20.648 1.00 94.69 103 PHE A CA 1
ATOM 819 C C . PHE A 1 103 ? 30.631 27.480 -21.868 1.00 94.69 103 PHE A C 1
ATOM 821 O O . PHE A 1 103 ? 31.595 26.973 -22.426 1.00 94.69 103 PHE A O 1
ATOM 828 N N . THR A 1 104 ? 30.108 28.648 -22.246 1.00 93.06 104 THR A N 1
ATOM 829 C CA . THR A 1 104 ? 30.599 29.403 -23.412 1.00 93.06 104 THR A CA 1
ATOM 830 C C . THR A 1 104 ? 31.930 30.109 -23.137 1.00 93.06 104 THR A C 1
ATOM 832 O O . THR A 1 104 ? 32.773 30.224 -24.020 1.00 93.06 104 THR A O 1
ATOM 835 N N . THR A 1 105 ? 32.125 30.630 -21.921 1.00 92.12 105 THR A N 1
ATOM 836 C CA . THR A 1 105 ? 33.301 31.458 -21.593 1.00 92.12 105 THR A CA 1
ATOM 837 C C . THR A 1 105 ? 34.468 30.671 -21.019 1.00 92.12 105 THR A C 1
ATOM 839 O O . THR A 1 105 ? 35.618 31.087 -21.170 1.00 92.12 105 THR A O 1
ATOM 842 N N . LYS A 1 106 ? 34.200 29.565 -20.319 1.00 91.50 106 LYS A N 1
ATOM 843 C CA . LYS A 1 106 ? 35.235 28.743 -19.679 1.00 91.50 106 LYS A CA 1
ATOM 844 C C . LYS A 1 106 ? 35.574 27.499 -20.474 1.00 91.50 106 LYS A C 1
ATOM 846 O O . LYS A 1 106 ? 36.703 27.027 -20.363 1.00 91.50 106 LYS A O 1
ATOM 851 N N . PHE A 1 107 ? 34.642 26.994 -21.277 1.00 92.56 107 PHE A N 1
ATOM 852 C CA . PHE A 1 107 ? 34.860 25.836 -22.134 1.00 92.56 107 PHE A CA 1
ATOM 853 C C . PHE A 1 107 ? 34.691 26.233 -23.601 1.00 92.56 107 PHE A C 1
ATOM 855 O O . PHE A 1 107 ? 33.989 27.181 -23.930 1.00 92.56 107 PHE A O 1
ATOM 862 N N . ASN A 1 108 ? 35.336 25.503 -24.511 1.00 87.69 108 ASN A N 1
ATOM 863 C CA . ASN A 1 108 ? 35.168 25.721 -25.951 1.00 87.69 108 ASN A CA 1
ATOM 864 C C . ASN A 1 108 ? 33.869 25.060 -26.461 1.00 87.69 108 ASN A C 1
ATOM 866 O O . ASN A 1 108 ? 33.884 24.287 -27.420 1.00 87.69 108 ASN A O 1
ATOM 870 N N . ILE A 1 109 ? 32.757 25.297 -25.755 1.00 96.56 109 ILE A N 1
ATOM 871 C CA . ILE A 1 109 ? 31.438 24.727 -26.034 1.00 96.56 109 ILE A CA 1
ATOM 872 C C . ILE A 1 109 ? 30.555 25.823 -26.625 1.00 96.56 109 ILE A C 1
ATOM 874 O O . ILE A 1 109 ? 30.278 26.836 -25.991 1.00 96.56 109 ILE A O 1
ATOM 878 N N . THR A 1 110 ? 30.079 25.597 -27.846 1.00 97.56 110 THR A N 1
ATOM 879 C CA . THR A 1 110 ? 29.116 26.479 -28.506 1.00 97.56 110 THR A CA 1
ATOM 880 C C . THR A 1 110 ? 27.701 26.070 -28.116 1.00 97.56 110 THR A C 1
ATOM 882 O O . THR A 1 110 ? 27.221 25.004 -28.506 1.00 97.56 110 THR A O 1
ATOM 885 N N . VAL A 1 111 ? 27.017 26.924 -27.360 1.00 97.31 111 VAL A N 1
ATOM 886 C CA . VAL A 1 111 ? 25.606 26.728 -27.009 1.00 97.31 111 VAL A CA 1
ATOM 887 C C . VAL A 1 111 ? 24.722 27.129 -28.196 1.00 97.31 111 VAL A C 1
ATOM 889 O O . VAL A 1 111 ? 24.830 28.241 -28.705 1.00 97.31 111 VAL A O 1
ATOM 892 N N . LEU A 1 112 ? 23.827 26.239 -28.626 1.00 97.44 112 LEU A N 1
ATOM 893 C CA . LEU A 1 112 ? 22.865 26.469 -29.704 1.00 97.44 112 LEU A CA 1
ATOM 894 C C . LEU A 1 112 ? 21.458 26.685 -29.130 1.00 97.44 112 LEU A C 1
ATOM 896 O O . LEU A 1 112 ? 20.667 25.750 -29.025 1.00 97.44 112 LEU A O 1
ATOM 900 N N . ARG A 1 113 ? 21.133 27.925 -28.754 1.00 94.62 113 ARG A N 1
ATOM 901 C CA . ARG A 1 113 ? 19.803 28.290 -28.234 1.00 94.62 113 ARG A CA 1
ATOM 902 C C . ARG A 1 113 ? 18.913 28.830 -29.334 1.00 94.62 113 ARG A C 1
ATOM 904 O O . ARG A 1 113 ? 18.937 30.020 -29.627 1.00 94.62 113 ARG A O 1
ATOM 911 N N . ASN A 1 114 ? 18.134 27.950 -29.952 1.00 96.56 114 ASN A N 1
ATOM 912 C CA . ASN A 1 114 ? 17.338 28.292 -31.132 1.00 96.56 114 ASN A CA 1
ATOM 913 C C . ASN A 1 114 ? 18.205 28.933 -32.231 1.00 96.56 114 ASN A C 1
ATOM 915 O O . ASN A 1 114 ? 17.819 29.902 -32.885 1.00 96.56 114 ASN A O 1
ATOM 919 N N . GLU A 1 115 ? 19.411 28.396 -32.395 1.00 97.56 115 GLU A N 1
ATOM 920 C CA . GLU A 1 115 ? 20.457 28.909 -33.273 1.00 97.56 115 GLU A CA 1
ATOM 921 C C . GLU A 1 115 ? 21.008 27.794 -34.158 1.00 97.56 115 GLU A C 1
ATOM 923 O O . GLU A 1 115 ? 20.890 26.608 -33.840 1.00 97.56 115 GLU A O 1
ATOM 928 N N . ASN A 1 116 ? 21.655 28.190 -35.255 1.00 97.94 116 ASN A N 1
ATOM 929 C CA . ASN A 1 116 ? 22.363 27.285 -36.151 1.00 97.94 116 ASN A CA 1
ATOM 930 C C . ASN A 1 116 ? 23.805 27.723 -36.421 1.00 97.94 116 ASN A C 1
ATOM 932 O O . ASN A 1 116 ? 24.169 28.889 -36.250 1.00 97.94 116 ASN A O 1
ATOM 936 N N . ARG A 1 117 ? 24.627 26.768 -36.857 1.00 97.44 117 ARG A N 1
ATOM 937 C CA . ARG A 1 117 ? 25.984 26.968 -37.375 1.00 97.44 117 ARG A CA 1
ATOM 938 C C . ARG A 1 117 ? 26.211 26.050 -38.575 1.00 97.44 117 ARG A C 1
ATOM 940 O O . ARG A 1 117 ? 25.757 24.909 -38.575 1.00 97.44 117 ARG A O 1
ATOM 947 N N . ASN A 1 118 ? 26.938 26.538 -39.576 1.00 95.81 118 ASN A N 1
ATOM 948 C CA . ASN A 1 118 ? 27.352 25.734 -40.725 1.00 95.81 118 ASN A CA 1
ATOM 949 C C . ASN A 1 118 ? 28.754 25.166 -40.488 1.00 95.81 118 ASN A C 1
ATOM 951 O O . ASN A 1 118 ? 29.685 25.906 -40.170 1.00 95.81 118 ASN A O 1
ATOM 955 N N . LEU A 1 119 ? 28.898 23.858 -40.675 1.00 94.75 119 LEU A N 1
ATOM 956 C CA . LEU A 1 119 ? 30.169 23.147 -40.633 1.00 94.75 119 LEU A CA 1
ATOM 957 C C . LEU A 1 119 ? 30.615 22.819 -42.049 1.00 94.75 119 LEU A C 1
ATOM 959 O O . LEU A 1 119 ? 30.056 21.916 -42.667 1.00 94.75 119 LEU A O 1
ATOM 963 N N . CYS A 1 120 ? 31.602 23.547 -42.561 1.00 93.44 120 CYS A N 1
ATOM 964 C CA . CYS A 1 120 ? 32.012 23.453 -43.958 1.00 93.44 120 CYS A CA 1
ATOM 965 C C . CYS A 1 120 ? 33.326 22.689 -44.122 1.00 93.44 120 CYS A C 1
ATOM 967 O O . CYS A 1 120 ? 34.316 22.971 -43.446 1.00 93.44 120 CYS A O 1
ATOM 969 N N . SER A 1 121 ? 33.350 21.732 -45.045 1.00 88.88 121 SER A N 1
ATOM 970 C CA . SER A 1 121 ? 34.576 21.063 -45.471 1.00 88.88 121 SER A CA 1
ATOM 971 C C . SER A 1 121 ? 35.514 22.039 -46.191 1.00 88.88 121 SER A C 1
ATOM 973 O O . SER A 1 121 ? 35.119 23.120 -46.627 1.00 88.88 121 SER A O 1
ATOM 975 N N . SER A 1 122 ? 36.760 21.618 -46.407 1.00 84.44 122 SER A N 1
ATOM 976 C CA . SER A 1 122 ? 37.742 22.375 -47.194 1.00 84.44 122 SER A CA 1
ATOM 977 C C . SER A 1 122 ? 37.305 22.631 -48.645 1.00 84.44 122 SER A C 1
ATOM 979 O O . SER A 1 122 ? 37.855 23.515 -49.290 1.00 84.44 122 SER A O 1
ATOM 981 N N . SER A 1 123 ? 36.331 21.866 -49.153 1.00 84.88 123 SER A N 1
ATOM 982 C CA . SER A 1 123 ? 35.762 22.025 -50.499 1.00 84.88 123 SER A CA 1
ATOM 983 C C . SER A 1 123 ? 34.598 23.022 -50.575 1.00 84.88 123 SER A C 1
ATOM 985 O O . SER A 1 123 ? 34.129 23.323 -51.667 1.00 84.88 123 SER A O 1
ATOM 987 N N . GLY A 1 124 ? 34.147 23.556 -49.433 1.00 87.62 124 GLY A N 1
ATOM 988 C CA . GLY A 1 124 ? 33.034 24.506 -49.345 1.00 87.62 124 GLY A CA 1
ATOM 989 C C . GLY A 1 124 ? 31.667 23.869 -49.075 1.00 87.62 124 GLY A C 1
ATOM 990 O O . GLY A 1 124 ? 30.745 24.586 -48.702 1.00 87.62 124 GLY A O 1
ATOM 991 N N . ASP A 1 125 ? 31.533 22.543 -49.186 1.00 92.50 125 ASP A N 1
ATOM 992 C CA . ASP A 1 125 ? 30.308 21.823 -48.812 1.00 92.50 125 ASP A CA 1
ATOM 993 C C . ASP A 1 125 ? 30.073 21.866 -47.298 1.00 92.50 125 ASP A C 1
ATOM 995 O O . ASP A 1 125 ? 30.995 21.562 -46.533 1.00 92.50 125 ASP A O 1
ATOM 999 N N . CYS A 1 126 ? 28.848 22.177 -46.859 1.00 93.88 126 CYS A N 1
ATOM 1000 C CA . CYS A 1 126 ? 28.527 22.372 -45.443 1.00 93.88 126 CYS A CA 1
ATOM 1001 C C . CYS A 1 126 ? 27.394 21.475 -44.922 1.00 93.88 126 CYS A C 1
ATOM 1003 O O . CYS A 1 126 ? 26.462 21.130 -45.646 1.00 93.88 126 CYS A O 1
ATOM 1005 N N . ILE A 1 127 ? 27.446 21.176 -43.621 1.00 95.81 127 ILE A N 1
ATOM 1006 C CA . ILE A 1 127 ? 26.338 20.624 -42.830 1.00 95.81 127 ILE A CA 1
ATOM 1007 C C . ILE A 1 127 ? 25.793 21.739 -41.936 1.00 95.81 127 ILE A C 1
ATOM 1009 O O . ILE A 1 127 ? 26.557 22.356 -41.192 1.00 95.81 127 ILE A O 1
ATOM 1013 N N . CYS A 1 128 ? 24.483 21.980 -41.969 1.00 97.12 128 CYS A N 1
ATOM 1014 C CA . CYS A 1 128 ? 23.834 22.845 -40.989 1.00 97.12 128 CYS A CA 1
ATOM 1015 C C . CYS A 1 128 ? 23.628 22.088 -39.686 1.00 97.12 128 CYS A C 1
ATOM 1017 O O . CYS A 1 128 ? 23.063 20.992 -39.687 1.00 97.12 128 CYS A O 1
ATOM 1019 N N . ILE A 1 129 ? 23.997 22.698 -38.570 1.00 97.94 129 ILE A N 1
ATOM 1020 C CA . ILE A 1 129 ? 23.648 22.200 -37.246 1.00 97.94 129 ILE A CA 1
ATOM 1021 C C . ILE A 1 129 ? 22.790 23.232 -36.568 1.00 97.94 129 ILE A C 1
ATOM 1023 O O . ILE A 1 129 ? 23.228 24.361 -36.386 1.00 97.94 129 ILE A O 1
ATOM 1027 N N . ALA A 1 130 ? 21.592 22.825 -36.181 1.00 98.44 130 ALA A N 1
ATOM 1028 C CA . ALA A 1 130 ? 20.669 23.638 -35.417 1.00 98.44 130 ALA A CA 1
ATOM 1029 C C . ALA A 1 130 ? 20.476 23.039 -34.024 1.00 98.44 130 ALA A C 1
ATOM 1031 O O . ALA A 1 130 ? 20.540 21.822 -33.839 1.00 98.44 130 ALA A O 1
ATOM 1032 N N . GLY A 1 131 ? 20.212 23.891 -33.043 1.00 98.06 131 GLY A N 1
ATOM 1033 C CA . GLY A 1 131 ? 19.836 23.487 -31.696 1.00 98.06 131 GLY A CA 1
ATOM 1034 C C . GLY A 1 131 ? 18.706 24.357 -31.174 1.00 98.06 131 GLY A C 1
ATOM 1035 O O . GLY A 1 131 ? 18.597 25.524 -31.548 1.00 98.06 131 GLY A O 1
ATOM 1036 N N . VAL A 1 132 ? 17.850 23.778 -30.339 1.00 97.69 132 VAL A N 1
ATOM 1037 C CA . VAL A 1 132 ? 16.727 24.468 -29.692 1.00 97.69 132 VAL A CA 1
ATOM 1038 C C . VAL A 1 132 ? 16.866 24.400 -28.177 1.00 97.69 132 VAL A C 1
ATOM 1040 O O . VAL A 1 132 ? 17.501 23.482 -27.656 1.00 97.69 132 VAL A O 1
ATOM 1043 N N . ASP A 1 133 ? 16.249 25.348 -27.476 1.00 96.62 133 ASP A N 1
ATOM 1044 C CA . ASP A 1 133 ? 16.064 25.220 -26.028 1.00 96.62 133 ASP A CA 1
ATOM 1045 C C . ASP A 1 133 ? 15.147 24.033 -25.684 1.00 96.62 133 ASP A C 1
ATOM 1047 O O . ASP A 1 133 ? 14.339 23.584 -26.505 1.00 96.62 133 ASP A O 1
ATOM 1051 N N . ASP A 1 134 ? 15.272 23.519 -24.457 1.00 95.19 134 ASP A N 1
ATOM 1052 C CA . ASP A 1 134 ? 14.530 22.339 -24.019 1.00 95.19 134 ASP A CA 1
ATOM 1053 C C . ASP A 1 134 ? 13.005 22.509 -24.111 1.00 95.19 134 ASP A C 1
ATOM 1055 O O . ASP A 1 134 ? 12.437 23.552 -23.783 1.00 95.19 134 ASP A O 1
ATOM 1059 N N . PHE A 1 135 ? 12.316 21.429 -24.481 1.00 91.19 135 PHE A N 1
ATOM 1060 C CA . PHE A 1 135 ? 10.859 21.386 -24.616 1.00 91.19 135 PHE A CA 1
ATOM 1061 C C . PHE A 1 135 ? 10.113 21.729 -23.312 1.00 91.19 135 PHE A C 1
ATOM 1063 O O . PHE A 1 135 ? 8.994 22.244 -23.351 1.00 91.19 135 PHE A O 1
ATOM 1070 N N . PHE A 1 136 ? 10.713 21.474 -22.145 1.00 88.31 136 PHE A N 1
ATOM 1071 C CA . PHE A 1 136 ? 10.117 21.775 -20.844 1.00 88.31 136 PHE A CA 1
ATOM 1072 C C . PHE A 1 136 ? 9.917 23.279 -20.603 1.00 88.31 136 PHE A C 1
ATOM 1074 O O . PHE A 1 136 ? 9.014 23.656 -19.851 1.00 88.31 136 PHE A O 1
ATOM 1081 N N . THR A 1 137 ? 10.681 24.140 -21.286 1.00 85.50 137 THR A N 1
ATOM 1082 C CA . THR A 1 137 ? 10.576 25.609 -21.182 1.00 85.50 137 THR A CA 1
ATOM 1083 C C . THR A 1 137 ? 9.174 26.141 -21.493 1.00 85.50 137 THR A C 1
ATOM 1085 O O . THR A 1 137 ? 8.725 27.091 -20.852 1.00 85.50 137 THR A O 1
ATOM 1088 N N . GLU A 1 138 ? 8.410 25.466 -22.364 1.00 82.25 138 GLU A N 1
ATOM 1089 C CA . GLU A 1 138 ? 7.019 25.829 -22.684 1.00 82.25 138 GLU A CA 1
ATOM 1090 C C . GLU A 1 138 ? 6.099 25.852 -21.452 1.00 82.25 138 GLU A C 1
ATOM 1092 O O . GLU A 1 138 ? 5.087 26.556 -21.435 1.00 82.25 138 GLU A O 1
ATOM 1097 N N . LYS A 1 139 ? 6.437 25.082 -20.411 1.00 80.38 139 LYS A N 1
ATOM 1098 C CA . LYS A 1 139 ? 5.666 25.013 -19.162 1.00 80.38 139 LYS A CA 1
ATOM 1099 C C . LYS A 1 139 ? 6.137 26.009 -18.111 1.00 80.38 139 LYS A C 1
ATOM 1101 O O . LYS A 1 139 ? 5.335 26.407 -17.272 1.00 80.38 139 LYS A O 1
ATOM 1106 N N . LEU A 1 140 ? 7.414 26.385 -18.138 1.00 77.62 140 LEU A N 1
ATOM 1107 C CA . LEU A 1 140 ? 8.041 27.176 -17.081 1.00 77.62 140 LEU A CA 1
ATOM 1108 C C . LEU A 1 140 ? 7.875 28.691 -17.261 1.00 77.62 140 LEU A C 1
ATOM 1110 O O . LEU A 1 140 ? 8.036 29.420 -16.289 1.00 77.62 140 LEU A O 1
ATOM 1114 N N . ARG A 1 141 ? 7.515 29.166 -18.466 1.00 73.94 141 ARG A N 1
ATOM 1115 C CA . ARG A 1 141 ? 7.325 30.601 -18.782 1.00 73.94 141 ARG A CA 1
ATOM 1116 C C . ARG A 1 141 ? 8.507 31.483 -18.338 1.00 73.94 141 ARG A C 1
ATOM 1118 O O . ARG A 1 141 ? 8.307 32.597 -17.857 1.00 73.94 141 ARG A O 1
ATOM 1125 N N . ILE A 1 142 ? 9.730 30.979 -18.492 1.00 78.94 142 ILE A N 1
ATOM 1126 C CA . ILE A 1 142 ? 10.956 31.734 -18.210 1.00 78.94 142 ILE A CA 1
ATOM 1127 C C . ILE A 1 142 ? 11.178 32.729 -19.356 1.00 78.94 142 ILE A C 1
ATOM 1129 O O . ILE A 1 142 ? 11.093 32.357 -20.526 1.00 78.94 142 ILE A O 1
ATOM 1133 N N . SER A 1 143 ? 11.437 33.996 -19.024 1.00 79.00 143 SER A N 1
ATOM 1134 C CA . SER A 1 143 ? 11.705 35.041 -20.022 1.00 79.00 143 SER A CA 1
ATOM 1135 C C . SER A 1 143 ? 12.918 34.665 -20.875 1.00 79.00 143 SER A C 1
ATOM 1137 O O . SER A 1 143 ? 13.919 34.211 -20.332 1.00 79.00 143 SER A O 1
ATOM 1139 N N . ASP A 1 144 ? 12.829 34.851 -22.192 1.00 84.44 144 ASP A N 1
ATOM 1140 C CA . ASP A 1 144 ? 13.871 34.519 -23.178 1.00 84.44 144 ASP A CA 1
ATOM 1141 C C . ASP A 1 144 ? 14.286 33.039 -23.271 1.00 84.44 144 ASP A C 1
ATOM 1143 O O . ASP A 1 144 ? 15.271 32.730 -23.941 1.00 84.44 144 ASP A O 1
ATOM 1147 N N . HIS A 1 145 ? 13.543 32.107 -22.662 1.00 90.19 145 HIS A N 1
ATOM 1148 C CA . HIS A 1 145 ? 13.750 30.663 -22.819 1.00 90.19 145 HIS A CA 1
ATOM 1149 C C . HIS A 1 145 ? 12.475 29.988 -23.325 1.00 90.19 145 HIS A C 1
ATOM 1151 O O . HIS A 1 145 ? 11.515 29.785 -22.580 1.00 90.19 145 HIS A O 1
ATOM 1157 N N . HIS A 1 146 ? 12.481 29.593 -24.596 1.00 92.94 146 HIS A N 1
ATOM 1158 C CA . HIS A 1 146 ? 11.421 28.795 -25.208 1.00 92.94 146 HIS A CA 1
ATOM 1159 C C . HIS A 1 146 ? 11.967 27.995 -26.387 1.00 92.94 146 HIS A C 1
ATOM 1161 O O . HIS A 1 146 ? 12.870 28.447 -27.083 1.00 92.94 146 HIS A O 1
ATOM 1167 N N . MET A 1 147 ? 11.410 26.814 -26.647 1.00 94.75 147 MET A N 1
ATOM 1168 C CA . MET A 1 147 ? 11.774 26.012 -27.818 1.00 94.75 147 MET A CA 1
ATOM 1169 C C . MET A 1 147 ? 11.280 26.686 -29.116 1.00 94.75 147 MET A C 1
ATOM 1171 O O . MET A 1 147 ? 10.073 26.782 -29.343 1.00 94.75 147 MET A O 1
ATOM 1175 N N . ASP A 1 148 ? 12.198 27.115 -29.990 1.00 94.94 148 ASP A N 1
ATOM 1176 C CA . ASP A 1 148 ? 11.902 27.834 -31.242 1.00 94.94 148 ASP A CA 1
ATOM 1177 C C . ASP A 1 148 ? 12.671 27.247 -32.433 1.00 94.94 148 ASP A C 1
ATOM 1179 O O . ASP A 1 148 ? 13.776 27.664 -32.794 1.00 94.94 148 ASP A O 1
ATOM 1183 N N . ALA A 1 149 ? 12.069 26.239 -33.061 1.00 95.25 149 ALA A N 1
ATOM 1184 C CA . ALA A 1 149 ? 12.688 25.546 -34.184 1.00 95.25 149 ALA A CA 1
ATOM 1185 C C . ALA A 1 149 ? 12.705 26.360 -35.482 1.00 95.25 149 ALA A C 1
ATOM 1187 O O . ALA A 1 149 ? 13.608 26.168 -36.293 1.00 95.25 149 ALA A O 1
ATOM 1188 N N . GLU A 1 150 ? 11.743 27.260 -35.697 1.00 94.62 150 GLU A N 1
ATOM 1189 C CA . GLU A 1 150 ? 11.726 28.097 -36.902 1.00 94.62 150 GLU A CA 1
ATOM 1190 C C . GLU A 1 150 ? 12.902 29.075 -36.880 1.00 94.62 150 GLU A C 1
ATOM 1192 O O . GLU A 1 150 ? 13.635 29.184 -37.867 1.00 94.62 150 GLU A O 1
ATOM 1197 N N . ARG A 1 151 ? 13.169 29.702 -35.725 1.00 95.75 151 ARG A N 1
ATOM 1198 C CA . ARG A 1 151 ? 14.374 30.514 -35.536 1.00 95.75 151 ARG A CA 1
ATOM 1199 C C . ARG A 1 151 ? 15.643 29.674 -35.684 1.00 95.75 151 ARG A C 1
ATOM 1201 O O . ARG A 1 151 ? 16.529 30.067 -36.447 1.00 95.75 151 ARG A O 1
ATOM 1208 N N . ALA A 1 152 ? 15.699 28.504 -35.041 1.00 97.12 152 ALA A N 1
ATOM 1209 C CA . ALA A 1 152 ? 16.855 27.610 -35.107 1.00 97.12 152 ALA A CA 1
ATOM 1210 C C . ALA A 1 152 ? 17.207 27.209 -36.542 1.00 97.12 152 ALA A C 1
ATOM 1212 O O . ALA A 1 152 ? 18.378 27.185 -36.899 1.00 97.12 152 ALA A O 1
ATOM 1213 N N . LEU A 1 153 ? 16.207 26.940 -37.382 1.00 96.69 153 LEU A N 1
ATOM 1214 C CA . LEU A 1 153 ? 16.388 26.447 -38.750 1.00 96.69 153 LEU A CA 1
ATOM 1215 C C . LEU A 1 153 ? 16.434 27.558 -39.808 1.00 96.69 153 LEU A C 1
ATOM 1217 O O . LEU A 1 153 ? 16.684 27.269 -40.977 1.00 96.69 153 LEU A O 1
ATOM 1221 N N . SER A 1 154 ? 16.209 28.820 -39.432 1.00 94.25 154 SER A N 1
ATOM 1222 C CA . SER A 1 154 ? 16.108 29.951 -40.369 1.00 94.25 154 SER A CA 1
ATOM 1223 C C . SER A 1 154 ? 17.345 30.144 -41.259 1.00 94.25 154 SER A C 1
ATOM 1225 O O . SER A 1 154 ? 17.203 30.501 -42.427 1.00 94.25 154 SER A O 1
ATOM 1227 N N . GLY A 1 155 ? 18.542 29.857 -40.733 1.00 90.31 155 GLY A N 1
ATOM 1228 C CA . GLY A 1 155 ? 19.819 29.944 -41.452 1.00 90.31 155 GLY A CA 1
ATOM 1229 C C . GLY A 1 155 ? 20.208 28.674 -42.216 1.00 90.31 155 GLY A C 1
ATOM 1230 O O . GLY A 1 155 ? 21.235 28.665 -42.894 1.00 90.31 155 GLY A O 1
ATOM 1231 N N . CYS A 1 156 ? 19.408 27.605 -42.128 1.00 94.06 156 CYS A N 1
ATOM 1232 C CA . CYS A 1 156 ? 19.680 26.359 -42.831 1.00 94.06 156 CYS A CA 1
ATOM 1233 C C . CYS A 1 156 ? 19.055 26.360 -44.237 1.00 94.06 156 CYS A C 1
ATOM 1235 O O . CYS A 1 156 ? 17.837 26.486 -44.390 1.00 94.06 156 CYS A O 1
ATOM 1237 N N . SER A 1 157 ? 19.887 26.175 -45.269 1.00 88.62 157 SER A N 1
ATOM 1238 C CA . SER A 1 157 ? 19.425 25.979 -46.650 1.00 88.62 157 SER A CA 1
ATOM 1239 C C . SER A 1 157 ? 18.635 24.671 -46.802 1.00 88.62 157 SER A C 1
ATOM 1241 O O . SER A 1 157 ? 18.902 23.679 -46.129 1.00 88.62 157 SER A O 1
ATOM 1243 N N . GLU A 1 158 ? 17.682 24.629 -47.732 1.00 84.44 158 GLU A N 1
ATOM 1244 C CA . GLU A 1 158 ? 16.913 23.413 -48.034 1.00 84.44 158 GLU A CA 1
ATOM 1245 C C . GLU A 1 158 ? 17.729 22.370 -48.816 1.00 84.44 158 GLU A C 1
ATOM 1247 O O . GLU A 1 158 ? 17.415 21.178 -48.802 1.00 84.44 158 GLU A O 1
ATOM 1252 N N . THR A 1 159 ? 18.803 22.798 -49.481 1.00 85.56 159 THR A N 1
ATOM 1253 C CA . THR A 1 159 ? 19.673 21.918 -50.272 1.00 85.56 159 THR A CA 1
ATOM 1254 C C . THR A 1 159 ? 20.822 21.323 -49.465 1.00 85.56 159 THR A C 1
ATOM 1256 O O . THR A 1 159 ? 21.400 20.330 -49.900 1.00 85.56 159 THR A O 1
ATOM 1259 N N . GLN A 1 160 ? 21.120 21.860 -48.278 1.00 90.44 160 GLN A N 1
ATOM 1260 C CA . GLN A 1 160 ? 22.211 21.370 -47.436 1.00 90.44 160 GLN A CA 1
ATOM 1261 C C . GLN A 1 160 ? 21.723 20.344 -46.395 1.00 90.44 160 GLN A C 1
ATOM 1263 O O . GLN A 1 160 ? 20.609 20.478 -45.874 1.00 90.44 160 GLN A O 1
ATOM 1268 N N . PRO A 1 161 ? 22.544 19.335 -46.053 1.00 94.81 161 PRO A N 1
ATOM 1269 C CA . PRO A 1 161 ? 22.286 18.444 -44.926 1.00 94.81 161 PRO A CA 1
ATOM 1270 C C . PRO A 1 161 ? 22.062 19.211 -43.620 1.00 94.81 161 PRO A C 1
ATOM 1272 O O . PRO A 1 161 ? 22.850 20.095 -43.284 1.00 94.81 161 PRO A O 1
ATOM 1275 N N . THR A 1 162 ? 21.024 18.853 -42.862 1.00 96.81 162 THR A N 1
ATOM 1276 C CA . THR A 1 162 ? 20.690 19.508 -41.588 1.00 96.81 162 THR A CA 1
ATOM 1277 C C . THR A 1 162 ? 20.578 18.509 -40.436 1.00 96.81 162 THR A C 1
ATOM 1279 O O . THR A 1 162 ? 19.798 17.553 -40.492 1.00 96.81 162 THR A O 1
ATOM 1282 N N . ILE A 1 163 ? 21.335 18.765 -39.365 1.00 98.00 163 ILE A N 1
ATOM 1283 C CA . ILE A 1 163 ? 21.319 18.014 -38.106 1.00 98.00 163 ILE A CA 1
ATOM 1284 C C . ILE A 1 163 ? 20.725 18.896 -37.008 1.00 98.00 163 ILE A C 1
ATOM 1286 O O . ILE A 1 163 ? 21.191 20.009 -36.778 1.00 98.00 163 ILE A O 1
ATOM 1290 N N . LEU A 1 164 ? 19.707 18.401 -36.311 1.00 98.38 164 LEU A N 1
ATOM 1291 C CA . LEU A 1 164 ? 19.034 19.116 -35.231 1.00 98.38 164 LEU A CA 1
ATOM 1292 C C . LEU A 1 164 ? 19.343 18.466 -33.876 1.00 98.38 164 LEU A C 1
ATOM 1294 O O . LEU A 1 164 ? 19.105 17.274 -33.678 1.00 98.38 164 LEU A O 1
ATOM 1298 N N . LEU A 1 165 ? 19.838 19.253 -32.925 1.00 98.62 165 LEU A N 1
ATOM 1299 C CA . LEU A 1 165 ? 20.021 18.847 -31.534 1.00 98.62 165 LEU A CA 1
ATOM 1300 C C . LEU A 1 165 ? 18.770 19.217 -30.730 1.00 98.62 165 LEU A C 1
ATOM 1302 O O . LEU A 1 165 ? 18.408 20.390 -30.643 1.00 98.62 165 LEU A O 1
ATOM 1306 N N . VAL A 1 166 ? 18.117 18.216 -30.136 1.00 97.56 166 VAL A N 1
ATOM 1307 C CA . VAL A 1 166 ? 16.944 18.404 -29.266 1.00 97.56 166 VAL A CA 1
ATOM 1308 C C . VAL A 1 166 ? 17.063 17.456 -28.089 1.00 97.56 166 VAL A C 1
ATOM 1310 O O . VAL A 1 166 ? 17.135 16.248 -28.294 1.00 97.56 166 VAL A O 1
ATOM 1313 N N . HIS A 1 167 ? 17.040 17.955 -26.857 1.00 97.44 167 HIS A N 1
ATOM 1314 C CA . HIS A 1 167 ? 17.198 17.075 -25.702 1.00 97.44 167 HIS A CA 1
ATOM 1315 C C . HIS A 1 167 ? 16.062 16.043 -25.588 1.00 97.44 167 HIS A C 1
ATOM 1317 O O . HIS A 1 167 ? 16.338 14.844 -25.572 1.00 97.44 167 HIS A O 1
ATOM 1323 N N . GLN A 1 168 ? 14.793 16.473 -25.627 1.00 95.25 168 GLN A N 1
ATOM 1324 C CA . GLN A 1 168 ? 13.639 15.573 -25.487 1.00 95.25 168 GLN A CA 1
ATOM 1325 C C . GLN A 1 168 ? 13.088 15.056 -26.829 1.00 95.25 168 GLN A C 1
ATOM 1327 O O . GLN A 1 168 ? 12.742 15.861 -27.704 1.00 95.25 168 GLN A O 1
ATOM 1332 N N . PRO A 1 169 ? 12.836 13.740 -26.975 1.00 92.06 169 PRO A N 1
ATOM 1333 C CA . PRO A 1 169 ? 12.249 13.191 -28.199 1.00 92.06 169 PRO A CA 1
ATOM 1334 C C . PRO A 1 169 ? 10.833 13.698 -28.504 1.00 92.06 169 PRO A C 1
ATOM 1336 O O . PRO A 1 169 ? 10.438 13.793 -29.666 1.00 92.06 169 PRO A O 1
ATOM 1339 N N . ASN A 1 170 ? 10.067 14.070 -27.476 1.00 91.62 170 ASN A N 1
ATOM 1340 C CA . ASN A 1 170 ? 8.753 14.694 -27.650 1.00 91.62 170 ASN A CA 1
ATOM 1341 C C . ASN A 1 170 ? 8.856 16.099 -28.263 1.00 91.62 170 ASN A C 1
ATOM 1343 O O . ASN A 1 170 ? 8.039 16.454 -29.114 1.00 91.62 170 ASN A O 1
ATOM 1347 N N . GLY A 1 171 ? 9.890 16.864 -27.896 1.00 92.81 171 GLY A N 1
ATOM 1348 C CA . GLY A 1 171 ? 10.218 18.131 -28.552 1.00 92.81 171 GLY A CA 1
ATOM 1349 C C . GLY A 1 171 ? 10.541 17.913 -30.029 1.00 92.81 171 GLY A C 1
ATOM 1350 O O . GLY A 1 171 ? 9.956 18.563 -30.894 1.00 92.81 171 GLY A O 1
ATOM 1351 N N . ALA A 1 172 ? 11.372 16.909 -30.335 1.00 93.62 172 ALA A N 1
ATOM 1352 C CA . ALA A 1 172 ? 11.693 16.534 -31.712 1.00 93.62 172 ALA A CA 1
ATOM 1353 C C . ALA A 1 172 ? 10.437 16.177 -32.525 1.00 93.62 172 ALA A C 1
ATOM 1355 O O . ALA A 1 172 ? 10.249 16.676 -33.634 1.00 93.62 172 ALA A O 1
ATOM 1356 N N . SER A 1 173 ? 9.538 15.363 -31.964 1.00 91.12 173 SER A N 1
ATOM 1357 C CA . SER A 1 173 ? 8.264 15.020 -32.605 1.00 91.12 173 SER A CA 1
ATOM 1358 C C . SER A 1 173 ? 7.400 16.251 -32.879 1.00 91.12 173 SER A C 1
ATOM 1360 O O . SER A 1 173 ? 6.887 16.411 -33.989 1.00 91.12 173 SER A O 1
ATOM 1362 N N . LYS A 1 174 ? 7.274 17.162 -31.905 1.00 93.12 174 LYS A N 1
ATOM 1363 C CA . LYS A 1 174 ? 6.517 18.410 -32.068 1.00 93.12 174 LYS A CA 1
ATOM 1364 C C . LYS A 1 174 ? 7.090 19.274 -33.192 1.00 93.12 174 LYS A C 1
ATOM 1366 O O . LYS A 1 174 ? 6.334 19.738 -34.043 1.00 93.12 174 LYS A O 1
ATOM 1371 N N . ILE A 1 175 ? 8.411 19.442 -33.235 1.00 94.38 175 ILE A N 1
ATOM 1372 C CA . ILE A 1 175 ? 9.101 20.203 -34.286 1.00 94.38 175 ILE A CA 1
ATOM 1373 C C . ILE A 1 175 ? 8.816 19.589 -35.656 1.00 94.38 175 ILE A C 1
ATOM 1375 O O . ILE A 1 175 ? 8.373 20.287 -36.565 1.00 94.38 175 ILE A O 1
ATOM 1379 N N . LEU A 1 176 ? 8.985 18.273 -35.794 1.00 91.75 176 LEU A N 1
ATOM 1380 C CA . LEU A 1 176 ? 8.779 17.575 -37.063 1.00 91.75 176 LEU A CA 1
ATOM 1381 C C . LEU A 1 176 ? 7.328 17.611 -37.553 1.00 91.75 176 LEU A C 1
ATOM 1383 O O . LEU A 1 176 ? 7.098 17.539 -38.758 1.00 91.75 176 LEU A O 1
ATOM 1387 N N . ARG A 1 177 ? 6.342 17.741 -36.659 1.00 88.94 177 ARG A N 1
ATOM 1388 C CA . ARG A 1 177 ? 4.937 17.936 -37.056 1.00 88.94 177 ARG A CA 1
ATOM 1389 C C . ARG A 1 177 ? 4.665 19.348 -37.581 1.00 88.94 177 ARG A C 1
ATOM 1391 O O . ARG A 1 177 ? 3.806 19.498 -38.444 1.00 88.94 177 ARG A O 1
ATOM 1398 N N . ASN A 1 178 ? 5.396 20.350 -37.094 1.00 89.38 178 ASN A N 1
ATOM 1399 C CA . ASN A 1 178 ? 5.074 21.761 -37.320 1.00 89.38 178 ASN A CA 1
ATOM 1400 C C . ASN A 1 178 ? 5.955 22.446 -38.373 1.00 89.38 178 ASN A C 1
ATOM 1402 O O . ASN A 1 178 ? 5.474 23.349 -39.053 1.00 89.38 178 ASN A O 1
ATOM 1406 N N . THR A 1 179 ? 7.207 22.018 -38.556 1.00 88.38 179 THR A N 1
ATOM 1407 C CA . THR A 1 179 ? 8.109 22.637 -39.538 1.00 88.38 179 THR A CA 1
ATOM 1408 C C . THR A 1 179 ? 8.081 21.923 -40.885 1.00 88.38 179 THR A C 1
ATOM 1410 O O . THR A 1 179 ? 7.984 20.691 -40.956 1.00 88.38 179 THR A O 1
ATOM 1413 N N . LYS A 1 180 ? 8.208 22.689 -41.972 1.00 86.25 180 LYS A N 1
ATOM 1414 C CA . LYS A 1 180 ? 8.417 22.174 -43.339 1.00 86.25 180 LYS A CA 1
ATOM 1415 C C . LYS A 1 180 ? 9.889 22.174 -43.758 1.00 86.25 180 LYS A C 1
ATOM 1417 O O . LYS A 1 180 ? 10.206 21.624 -44.808 1.00 86.25 180 LYS A O 1
ATOM 1422 N N . LYS A 1 181 ? 10.772 22.772 -42.953 1.00 90.00 181 LYS A N 1
ATOM 1423 C CA . LYS A 1 181 ? 12.209 22.826 -43.227 1.00 90.00 181 LYS A CA 1
ATOM 1424 C C . LYS A 1 181 ? 12.809 21.421 -43.280 1.00 90.00 181 LYS A C 1
ATOM 1426 O O . LYS A 1 181 ? 12.361 20.502 -42.587 1.00 90.00 181 LYS A O 1
ATOM 1431 N N . ARG A 1 182 ? 13.836 21.264 -44.116 1.00 91.56 182 ARG A N 1
ATOM 1432 C CA . ARG A 1 182 ? 14.591 20.017 -44.236 1.00 91.56 182 ARG A CA 1
ATOM 1433 C C . ARG A 1 182 ? 15.352 19.745 -42.937 1.00 91.56 182 ARG A C 1
ATOM 1435 O O . ARG A 1 182 ? 16.128 20.576 -42.487 1.00 91.56 182 ARG A O 1
ATOM 1442 N N . ILE A 1 183 ? 15.140 18.560 -42.372 1.00 95.69 183 ILE A N 1
ATOM 1443 C CA . ILE A 1 183 ? 15.907 18.017 -41.248 1.00 95.69 183 ILE A CA 1
ATOM 1444 C C . ILE A 1 183 ? 16.237 16.574 -41.613 1.00 95.69 183 ILE A C 1
ATOM 1446 O O . ILE A 1 183 ? 15.323 15.774 -41.827 1.00 95.69 183 ILE A O 1
ATOM 1450 N N . ASP A 1 184 ? 17.517 16.234 -41.697 1.00 95.94 184 ASP A N 1
ATOM 1451 C CA . ASP A 1 184 ? 17.956 14.897 -42.099 1.00 95.94 184 ASP A CA 1
ATOM 1452 C C . ASP A 1 184 ? 18.192 13.992 -40.878 1.00 95.94 184 ASP A C 1
ATOM 1454 O O . ASP A 1 184 ? 17.879 12.799 -40.916 1.00 95.94 184 ASP A O 1
ATOM 1458 N N . LEU A 1 185 ? 18.688 14.558 -39.771 1.00 97.38 185 LEU A N 1
ATOM 1459 C CA . LEU A 1 185 ? 18.968 13.827 -38.533 1.00 97.38 185 LEU A CA 1
ATOM 1460 C C . LEU A 1 185 ? 18.635 14.657 -37.290 1.00 97.38 185 LEU A C 1
ATOM 1462 O O . LEU A 1 185 ? 19.075 15.793 -37.167 1.00 97.38 185 LEU A O 1
ATOM 1466 N N . VAL A 1 186 ? 17.920 14.064 -36.337 1.00 97.94 186 VAL A N 1
ATOM 1467 C CA . VAL A 1 186 ? 17.717 14.617 -34.993 1.00 97.94 186 VAL A CA 1
ATOM 1468 C C . VAL A 1 186 ? 18.490 13.789 -33.971 1.00 97.94 186 VAL A C 1
ATOM 1470 O O . VAL A 1 186 ? 18.379 12.561 -33.970 1.00 97.94 186 VAL A O 1
ATOM 1473 N N . LEU A 1 187 ? 19.245 14.443 -33.091 1.00 98.25 187 LEU A N 1
ATOM 1474 C CA . LEU A 1 187 ? 19.995 13.809 -32.003 1.00 98.25 187 LEU A CA 1
ATOM 1475 C C . LEU A 1 187 ? 19.389 14.202 -30.652 1.00 98.25 187 LEU A C 1
ATOM 1477 O O . LEU A 1 187 ? 19.211 15.390 -30.384 1.00 98.25 187 LEU A O 1
ATOM 1481 N N . SER A 1 188 ? 19.053 13.201 -29.833 1.00 97.00 188 SER A N 1
ATOM 1482 C CA . SER A 1 188 ? 18.260 13.379 -28.611 1.00 97.00 188 SER A CA 1
ATOM 1483 C C . SER A 1 188 ? 18.634 12.399 -27.489 1.00 97.00 188 SER A C 1
ATOM 1485 O O . SER A 1 188 ? 19.305 11.394 -27.739 1.00 97.00 188 SER A O 1
ATOM 1487 N N . GLY A 1 189 ? 18.218 12.701 -26.254 1.00 93.69 189 GLY A N 1
ATOM 1488 C CA . GLY A 1 189 ? 18.463 11.935 -25.024 1.00 93.69 189 GLY A CA 1
ATOM 1489 C C . GLY A 1 189 ? 17.202 11.831 -24.158 1.00 93.69 189 GLY A C 1
ATOM 1490 O O . GLY A 1 189 ? 16.162 11.382 -24.648 1.00 93.69 189 GLY A O 1
ATOM 1491 N N . HIS A 1 190 ? 17.292 12.235 -22.886 1.00 94.25 190 HIS A N 1
ATOM 1492 C CA . HIS A 1 190 ? 16.212 12.408 -21.901 1.00 94.25 190 HIS A CA 1
ATOM 1493 C C . HIS A 1 190 ? 15.595 11.124 -21.334 1.00 94.25 190 HIS A C 1
ATOM 1495 O O . HIS A 1 190 ? 15.316 10.997 -20.143 1.00 94.25 190 HIS A O 1
ATOM 1501 N N . THR A 1 191 ? 15.333 10.129 -22.177 1.00 86.00 191 THR A N 1
ATOM 1502 C CA . THR A 1 191 ? 14.543 8.960 -21.761 1.00 86.00 191 THR A CA 1
ATOM 1503 C C . THR A 1 191 ? 15.333 7.961 -20.916 1.00 86.00 191 THR A C 1
ATOM 1505 O O . THR A 1 191 ? 14.738 7.045 -20.339 1.00 86.00 191 THR A O 1
ATOM 1508 N N . HIS A 1 192 ? 16.671 8.057 -20.918 1.00 87.25 192 HIS A N 1
ATOM 1509 C CA . HIS A 1 192 ? 17.606 7.073 -20.351 1.00 87.25 192 HIS A CA 1
ATOM 1510 C C . HIS A 1 192 ? 17.369 5.629 -20.821 1.00 87.25 192 HIS A C 1
ATOM 1512 O O . HIS A 1 192 ? 17.730 4.668 -20.137 1.00 87.25 192 HIS A O 1
ATOM 1518 N N . ALA A 1 193 ? 16.705 5.454 -21.972 1.00 83.25 193 ALA A N 1
ATOM 1519 C CA . ALA A 1 193 ? 16.144 4.176 -22.410 1.00 83.25 193 ALA A CA 1
ATOM 1520 C C . ALA A 1 193 ? 15.286 3.477 -21.336 1.00 83.25 193 ALA A C 1
ATOM 1522 O O . ALA A 1 193 ? 15.188 2.251 -21.338 1.00 83.25 193 ALA A O 1
ATOM 1523 N N . GLY A 1 194 ? 14.692 4.229 -20.403 1.00 73.06 194 GLY A N 1
ATOM 1524 C CA . GLY A 1 194 ? 13.927 3.674 -19.300 1.00 73.06 194 GLY A CA 1
ATOM 1525 C C . GLY A 1 194 ? 14.784 2.960 -18.261 1.00 73.06 194 GLY A C 1
ATOM 1526 O O . GLY A 1 194 ? 14.517 1.795 -17.992 1.00 73.06 194 GLY A O 1
ATOM 1527 N N . GLN A 1 195 ? 15.797 3.646 -17.716 1.00 68.12 195 GLN A N 1
ATOM 1528 C CA . GLN A 1 195 ? 16.846 3.229 -16.756 1.00 68.12 195 GLN A CA 1
ATOM 1529 C C . GLN A 1 195 ? 16.572 1.993 -15.861 1.00 68.12 195 GLN A C 1
ATOM 1531 O O . GLN A 1 195 ? 17.491 1.213 -15.591 1.00 68.12 195 GLN A O 1
ATOM 1536 N N . PHE A 1 196 ? 15.317 1.773 -15.448 1.00 72.44 196 PHE A N 1
ATOM 1537 C CA . PHE A 1 196 ? 14.828 0.591 -14.733 1.00 72.44 196 PHE A CA 1
ATOM 1538 C C . PHE A 1 196 ? 13.571 -0.005 -15.374 1.00 72.44 196 PHE A C 1
ATOM 1540 O O . PHE A 1 196 ? 12.772 0.702 -15.980 1.00 72.44 196 PHE A O 1
ATOM 1547 N N . TYR A 1 197 ? 13.326 -1.300 -15.139 1.00 55.16 197 TYR A N 1
ATOM 1548 C CA . TYR A 1 197 ? 12.243 -2.066 -15.780 1.00 55.16 197 TYR A CA 1
ATOM 1549 C C . TYR A 1 197 ? 10.852 -1.415 -15.696 1.00 55.16 197 TYR A C 1
ATOM 1551 O O . TYR A 1 197 ? 10.111 -1.437 -16.674 1.00 55.16 197 TYR A O 1
ATOM 1559 N N . ILE A 1 198 ? 10.512 -0.805 -14.556 1.00 52.97 198 ILE A N 1
ATOM 1560 C CA . ILE A 1 198 ? 9.229 -0.112 -14.371 1.00 52.97 198 ILE A CA 1
ATOM 1561 C C . ILE A 1 198 ? 9.177 1.251 -15.075 1.00 52.97 198 ILE A C 1
ATOM 1563 O O . ILE A 1 198 ? 8.154 1.616 -15.652 1.00 52.97 198 ILE A O 1
ATOM 1567 N N . VAL A 1 199 ? 10.293 1.982 -15.084 1.00 61.91 199 VAL A N 1
ATOM 1568 C CA . VAL A 1 199 ? 10.395 3.298 -15.727 1.00 61.91 199 VAL A CA 1
ATOM 1569 C C . VAL A 1 199 ? 10.390 3.150 -17.246 1.00 61.91 199 VAL A C 1
ATOM 1571 O O . VAL A 1 199 ? 9.804 3.988 -17.916 1.00 61.91 199 VAL A O 1
ATOM 1574 N N . TRP A 1 200 ? 10.943 2.061 -17.796 1.00 68.31 200 TRP A N 1
ATOM 1575 C CA . TRP A 1 200 ? 10.896 1.751 -19.231 1.00 68.31 200 TRP A CA 1
ATOM 1576 C C . TRP A 1 200 ? 9.488 1.774 -19.806 1.00 68.31 200 TRP A C 1
ATOM 1578 O O . TRP A 1 200 ? 9.258 2.421 -20.822 1.00 68.31 200 TRP A O 1
ATOM 1588 N N . PHE A 1 201 ? 8.537 1.118 -19.142 1.00 54.84 201 PHE A N 1
ATOM 1589 C CA . PHE A 1 201 ? 7.157 1.065 -19.618 1.00 54.84 201 PHE A CA 1
ATOM 1590 C C . PHE A 1 201 ? 6.496 2.449 -19.599 1.00 54.84 201 PHE A C 1
ATOM 1592 O O . PHE A 1 201 ? 5.881 2.862 -20.580 1.00 54.84 201 PHE A O 1
ATOM 1599 N N . LEU A 1 202 ? 6.677 3.205 -18.513 1.00 66.50 202 LEU A N 1
ATOM 1600 C CA . LEU A 1 202 ? 6.151 4.568 -18.402 1.00 66.50 202 LEU A CA 1
ATOM 1601 C C . LEU A 1 202 ? 6.809 5.521 -19.409 1.00 66.50 202 LEU A C 1
ATOM 1603 O O . LEU A 1 202 ? 6.123 6.345 -20.009 1.00 66.50 202 LEU A O 1
ATOM 1607 N N . ALA A 1 203 ? 8.119 5.391 -19.621 1.00 65.12 203 ALA A N 1
ATOM 1608 C CA . ALA A 1 203 ? 8.868 6.165 -20.599 1.00 65.12 203 ALA A CA 1
ATOM 1609 C C . ALA A 1 203 ? 8.432 5.825 -22.030 1.00 65.12 203 ALA A C 1
ATOM 1611 O O . ALA A 1 203 ? 8.288 6.741 -22.833 1.00 65.12 203 ALA A O 1
ATOM 1612 N N . TYR A 1 204 ? 8.161 4.550 -22.332 1.00 68.31 204 TYR A N 1
ATOM 1613 C CA . TYR A 1 204 ? 7.633 4.110 -23.625 1.00 68.31 204 TYR A CA 1
ATOM 1614 C C . TYR A 1 204 ? 6.258 4.717 -23.921 1.00 68.31 204 TYR A C 1
ATOM 1616 O O . TYR A 1 204 ? 6.020 5.177 -25.029 1.00 68.31 204 TYR A O 1
ATOM 1624 N N . LEU A 1 205 ? 5.359 4.758 -22.932 1.00 67.06 205 LEU A N 1
ATOM 1625 C CA . LEU A 1 205 ? 4.020 5.329 -23.115 1.00 67.06 205 LEU A CA 1
ATOM 1626 C C . LEU A 1 205 ? 4.016 6.859 -23.219 1.00 67.06 205 LEU A C 1
ATOM 1628 O O . LEU A 1 205 ? 3.130 7.425 -23.852 1.00 67.06 205 LEU A O 1
ATOM 1632 N N . LYS A 1 206 ? 4.960 7.535 -22.556 1.00 69.19 206 LYS A N 1
ATOM 1633 C CA . LYS A 1 206 ? 5.011 9.004 -22.497 1.00 69.19 206 LYS A CA 1
ATOM 1634 C C . LYS A 1 206 ? 5.841 9.653 -23.601 1.00 69.19 206 LYS A C 1
ATOM 1636 O O . LYS A 1 206 ? 5.738 10.869 -23.758 1.00 69.19 206 LYS A O 1
ATOM 1641 N N . ASN A 1 207 ? 6.685 8.900 -24.304 1.00 74.88 207 ASN A N 1
ATOM 1642 C CA . ASN A 1 207 ? 7.596 9.453 -25.301 1.00 74.88 207 ASN A CA 1
ATOM 1643 C C . ASN A 1 207 ? 7.333 8.863 -26.681 1.00 74.88 207 ASN A C 1
ATOM 1645 O O . ASN A 1 207 ? 7.283 7.647 -26.839 1.00 74.88 207 ASN A O 1
ATOM 1649 N N . ASP A 1 208 ? 7.265 9.734 -27.686 1.00 77.56 208 ASP A N 1
ATOM 1650 C CA . ASP A 1 208 ? 7.086 9.330 -29.083 1.00 77.56 208 ASP A CA 1
ATOM 1651 C C . ASP A 1 208 ? 8.253 8.457 -29.586 1.00 77.56 208 ASP A C 1
ATOM 1653 O O . ASP A 1 208 ? 8.068 7.594 -30.446 1.00 77.56 208 ASP A O 1
ATOM 1657 N N . PHE A 1 209 ? 9.451 8.637 -29.013 1.00 82.44 209 PHE A N 1
ATOM 1658 C CA . PHE A 1 209 ? 10.627 7.804 -29.267 1.00 82.44 209 PHE A CA 1
ATOM 1659 C C . PHE A 1 209 ? 11.351 7.498 -27.955 1.00 82.44 209 PHE A C 1
ATOM 1661 O O . PHE A 1 209 ? 11.638 8.405 -27.178 1.00 82.44 209 PHE A O 1
ATOM 1668 N N . LEU A 1 210 ? 11.665 6.220 -27.714 1.00 80.19 210 LEU A N 1
ATOM 1669 C CA . LEU A 1 210 ? 12.264 5.786 -26.451 1.00 80.19 210 LEU A CA 1
ATOM 1670 C C . LEU A 1 210 ? 13.791 5.703 -26.516 1.00 80.19 210 LEU A C 1
ATOM 1672 O O . LEU A 1 210 ? 14.473 6.351 -25.743 1.00 80.19 210 LEU A O 1
ATOM 1676 N N . TYR A 1 211 ? 14.347 4.863 -27.383 1.00 86.31 211 TYR A N 1
ATOM 1677 C CA . TYR A 1 211 ? 15.794 4.645 -27.505 1.00 86.31 211 TYR A CA 1
ATOM 1678 C C . TYR A 1 211 ? 16.113 4.017 -28.859 1.00 86.31 211 TYR A C 1
ATOM 1680 O O . TYR A 1 211 ? 15.363 3.155 -29.322 1.00 86.31 211 TYR A O 1
ATOM 1688 N N . GLY A 1 212 ? 17.220 4.417 -29.480 1.00 88.81 212 GLY A N 1
ATOM 1689 C CA . GLY A 1 212 ? 17.703 3.860 -30.741 1.00 88.81 212 GLY A CA 1
ATOM 1690 C C . GLY A 1 212 ? 17.470 4.761 -31.953 1.00 88.81 212 GLY A C 1
ATOM 1691 O O . GLY A 1 212 ? 17.193 5.951 -31.824 1.00 88.81 212 GLY A O 1
ATOM 1692 N N . HIS A 1 213 ? 17.640 4.179 -33.141 1.00 91.69 213 HIS A N 1
ATOM 1693 C CA . HIS A 1 213 ? 17.572 4.871 -34.427 1.00 91.69 213 HIS A CA 1
ATOM 1694 C C . HIS A 1 213 ? 16.213 4.645 -35.104 1.00 91.69 213 HIS A C 1
ATOM 1696 O O . HIS A 1 213 ? 15.852 3.508 -35.411 1.00 91.69 213 HIS A O 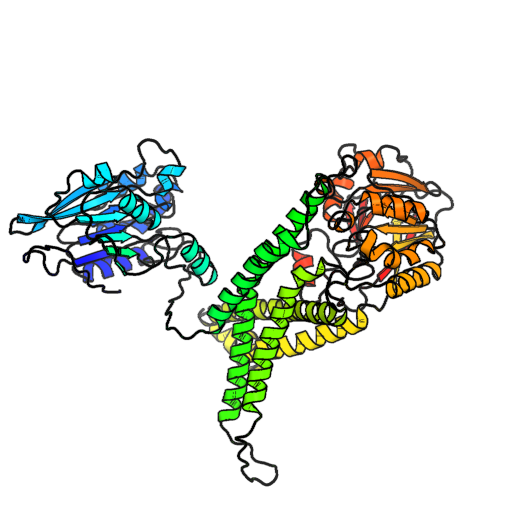1
ATOM 1702 N N . TYR A 1 214 ? 15.485 5.728 -35.367 1.00 88.31 214 TYR A N 1
ATOM 1703 C CA . TYR A 1 214 ? 14.157 5.738 -35.972 1.00 88.31 214 TYR A CA 1
ATOM 1704 C C . TYR A 1 214 ? 14.193 6.435 -37.332 1.00 88.31 214 TYR A C 1
ATOM 1706 O O . TYR A 1 214 ? 14.833 7.472 -37.489 1.00 88.31 214 TYR A O 1
ATOM 1714 N N . LYS A 1 215 ? 13.459 5.886 -38.305 1.00 89.06 215 LYS A N 1
ATOM 1715 C CA . LYS A 1 215 ? 13.176 6.531 -39.595 1.00 89.06 215 LYS A CA 1
ATOM 1716 C C . LYS A 1 215 ? 11.718 6.963 -39.632 1.00 89.06 215 LYS A C 1
ATOM 1718 O O . LYS A 1 215 ? 10.836 6.156 -39.330 1.00 89.06 215 LYS A O 1
ATOM 1723 N N . ILE A 1 216 ? 11.455 8.204 -40.016 1.00 85.31 216 ILE A N 1
ATOM 1724 C CA . ILE A 1 216 ? 10.091 8.728 -40.095 1.00 85.31 216 ILE A CA 1
ATOM 1725 C C . ILE A 1 216 ? 9.470 8.300 -41.429 1.00 85.31 216 ILE A C 1
ATOM 1727 O O . ILE A 1 216 ? 9.960 8.659 -42.484 1.00 85.31 216 ILE A O 1
ATOM 1731 N N . LYS A 1 217 ? 8.380 7.522 -41.415 1.00 69.56 217 LYS A N 1
ATOM 1732 C CA . LYS A 1 217 ? 7.823 6.898 -42.640 1.00 69.56 217 LYS A CA 1
ATOM 1733 C C . LYS A 1 217 ? 7.419 7.880 -43.754 1.00 69.56 217 LYS A C 1
ATOM 1735 O O . LYS A 1 217 ? 7.387 7.475 -44.908 1.00 69.56 217 LYS A O 1
ATOM 1740 N N . ASN A 1 218 ? 7.136 9.140 -43.416 1.00 71.69 218 ASN A N 1
ATOM 1741 C CA . ASN A 1 218 ? 6.613 10.154 -44.342 1.00 71.69 218 ASN A CA 1
ATOM 1742 C C . ASN A 1 218 ? 7.579 11.336 -44.561 1.00 71.69 218 ASN A C 1
ATOM 1744 O O . ASN A 1 218 ? 7.163 12.380 -45.060 1.00 71.69 218 ASN A O 1
ATOM 1748 N N . ARG A 1 219 ? 8.841 11.209 -44.131 1.00 76.88 219 ARG A N 1
ATOM 1749 C CA . ARG A 1 219 ? 9.903 12.208 -44.319 1.00 76.88 219 ARG A CA 1
ATOM 1750 C C . ARG A 1 219 ? 11.244 11.498 -44.452 1.00 76.88 219 ARG A C 1
ATOM 1752 O O . ARG A 1 219 ? 11.471 10.509 -43.769 1.00 76.88 219 ARG A O 1
ATOM 1759 N N . ASP A 1 220 ? 12.185 12.066 -45.193 1.00 83.44 220 ASP A N 1
ATOM 1760 C CA . ASP A 1 220 ? 13.571 11.566 -45.227 1.00 83.44 220 ASP A CA 1
ATOM 1761 C C . ASP A 1 220 ? 14.368 11.917 -43.947 1.00 83.44 220 ASP A C 1
ATOM 1763 O O . ASP A 1 220 ? 15.584 12.082 -43.975 1.00 83.44 220 ASP A O 1
ATOM 1767 N N . THR A 1 221 ? 13.684 12.036 -42.804 1.00 92.38 221 THR A N 1
ATOM 1768 C CA . THR A 1 221 ? 14.261 12.395 -41.507 1.00 92.38 221 THR A CA 1
ATOM 1769 C C . THR A 1 221 ? 14.515 11.153 -40.658 1.00 92.38 221 THR A C 1
ATOM 1771 O O . THR A 1 221 ? 13.671 10.255 -40.543 1.00 92.38 221 THR A O 1
ATOM 1774 N N . GLN A 1 222 ? 15.667 11.140 -39.995 1.00 95.12 222 GLN A N 1
ATOM 1775 C CA . GLN A 1 222 ? 16.044 10.159 -38.983 1.00 95.12 222 GLN A CA 1
ATOM 1776 C C . GLN A 1 222 ? 16.105 10.794 -37.595 1.00 95.12 222 GLN A C 1
ATOM 1778 O O . GLN A 1 222 ? 16.430 11.968 -37.455 1.00 95.12 222 GLN A O 1
ATOM 1783 N N . ILE A 1 223 ? 15.814 10.014 -36.557 1.00 95.00 223 ILE A N 1
ATOM 1784 C CA . ILE A 1 223 ? 15.972 10.426 -35.159 1.00 95.00 223 ILE A CA 1
ATOM 1785 C C . ILE A 1 223 ? 16.809 9.376 -34.447 1.00 95.00 223 ILE A C 1
ATOM 1787 O O . ILE A 1 223 ? 16.512 8.183 -34.527 1.00 95.00 223 ILE A O 1
ATOM 1791 N N . TYR A 1 224 ? 17.835 9.811 -33.729 1.00 95.81 224 TYR A N 1
ATOM 1792 C CA . TYR A 1 224 ? 18.601 8.960 -32.837 1.00 95.81 224 TYR A CA 1
ATOM 1793 C C . TYR A 1 224 ? 18.410 9.407 -31.388 1.00 95.81 224 TYR A C 1
ATOM 1795 O O . TYR A 1 224 ? 18.783 10.520 -31.021 1.00 95.81 224 TYR A O 1
ATOM 1803 N N . VAL A 1 225 ? 17.844 8.515 -30.572 1.00 94.06 225 VAL A N 1
ATOM 1804 C CA . VAL A 1 225 ? 17.653 8.730 -29.134 1.00 94.06 225 VAL A CA 1
ATOM 1805 C C . VAL A 1 225 ? 18.675 7.905 -28.362 1.00 94.06 225 VAL A C 1
ATOM 1807 O O . VAL A 1 225 ? 18.664 6.670 -28.397 1.00 94.06 225 VAL A O 1
ATOM 1810 N N . SER A 1 226 ? 19.577 8.598 -27.677 1.00 92.75 226 SER A N 1
ATOM 1811 C CA . SER A 1 226 ? 20.593 8.027 -26.801 1.00 92.75 226 SER A CA 1
ATOM 1812 C C . SER A 1 226 ? 19.970 7.471 -25.517 1.00 92.75 226 SER A C 1
ATOM 1814 O O . SER A 1 226 ? 18.950 7.948 -25.034 1.00 92.75 226 SER A O 1
ATOM 1816 N N . SER A 1 227 ? 20.603 6.452 -24.930 1.00 88.81 227 SER A N 1
ATOM 1817 C CA . SER A 1 227 ? 20.222 5.930 -23.610 1.00 88.81 227 SER A CA 1
ATOM 1818 C C . SER A 1 227 ? 20.816 6.741 -22.452 1.00 88.81 227 SER A C 1
ATOM 1820 O O . SER A 1 227 ? 20.797 6.253 -21.326 1.00 88.81 227 SER A O 1
ATOM 1822 N N . GLY A 1 228 ? 21.467 7.875 -22.719 1.00 90.19 228 GLY A N 1
ATOM 1823 C CA . GLY A 1 228 ? 22.284 8.610 -21.751 1.00 90.19 228 GLY A CA 1
ATOM 1824 C C . GLY A 1 228 ? 23.698 8.053 -21.582 1.00 90.19 228 GLY A C 1
ATOM 1825 O O . GLY A 1 228 ? 23.943 6.853 -21.779 1.00 90.19 228 GLY A O 1
ATOM 1826 N N . VAL A 1 229 ? 24.637 8.909 -21.182 1.00 90.62 229 VAL A N 1
ATOM 1827 C CA . VAL A 1 229 ? 26.018 8.544 -20.828 1.00 90.62 229 VAL A CA 1
ATOM 1828 C C . VAL A 1 229 ? 26.060 7.929 -19.429 1.00 90.62 229 VAL A C 1
ATOM 1830 O O . VAL A 1 229 ? 26.667 6.867 -19.253 1.00 90.62 229 VAL A O 1
ATOM 1833 N N . ASN A 1 230 ? 25.362 8.536 -18.465 1.00 89.69 230 ASN A N 1
ATOM 1834 C CA . ASN A 1 230 ? 25.257 8.052 -17.088 1.00 89.69 230 ASN A CA 1
ATOM 1835 C C . ASN A 1 230 ? 23.800 7.684 -16.756 1.00 89.69 230 ASN A C 1
ATOM 1837 O O . ASN A 1 230 ? 23.195 6.907 -17.493 1.00 89.69 230 ASN A O 1
ATOM 1841 N N . TYR A 1 231 ? 23.275 8.151 -15.633 1.00 85.44 231 TYR A N 1
ATOM 1842 C CA . TYR A 1 231 ? 21.968 7.828 -15.073 1.00 85.44 231 TYR A CA 1
ATOM 1843 C C . TYR A 1 231 ? 21.375 9.098 -14.463 1.00 85.44 231 TYR A C 1
ATOM 1845 O O . TYR A 1 231 ? 22.116 10.014 -14.119 1.00 85.44 231 TYR A O 1
ATOM 1853 N N . TRP A 1 232 ? 20.062 9.117 -14.277 1.00 77.69 232 TRP A N 1
ATOM 1854 C CA . TRP A 1 232 ? 19.363 10.129 -13.497 1.00 77.69 232 TRP A CA 1
ATOM 1855 C C . TRP A 1 232 ? 18.960 9.565 -12.125 1.00 77.69 232 TRP A C 1
ATOM 1857 O O . TRP A 1 232 ? 18.412 8.461 -12.029 1.00 77.69 232 TRP A O 1
ATOM 1867 N N . GLY A 1 233 ? 19.246 10.306 -11.050 1.00 78.69 233 GLY A N 1
ATOM 1868 C CA . GLY A 1 233 ? 18.948 9.898 -9.674 1.00 78.69 233 GLY A CA 1
ATOM 1869 C C . GLY A 1 233 ? 19.855 8.760 -9.164 1.00 78.69 233 GLY A C 1
ATOM 1870 O O . GLY A 1 233 ? 21.069 8.955 -9.073 1.00 78.69 233 GLY A O 1
ATOM 1871 N N . PRO A 1 234 ? 19.314 7.589 -8.763 1.00 67.69 234 PRO A N 1
ATOM 1872 C CA . PRO A 1 234 ? 20.117 6.506 -8.191 1.00 67.69 234 PRO A CA 1
ATOM 1873 C C . PRO A 1 234 ? 21.121 5.921 -9.207 1.00 67.69 234 PRO A C 1
ATOM 1875 O O . PRO A 1 234 ? 20.756 5.730 -10.371 1.00 67.69 234 PRO A O 1
ATOM 1878 N N . PRO A 1 235 ? 22.352 5.560 -8.775 1.00 74.12 235 PRO A N 1
ATOM 1879 C CA . PRO A 1 235 ? 23.471 5.182 -9.645 1.00 74.12 235 PRO A CA 1
ATOM 1880 C C . PRO A 1 235 ? 23.356 3.759 -10.202 1.00 74.12 235 PRO A C 1
ATOM 1882 O O . PRO A 1 235 ? 24.206 2.897 -9.987 1.00 74.12 235 PRO A O 1
ATOM 1885 N N . VAL A 1 236 ? 22.269 3.480 -10.914 1.00 66.25 236 VAL A N 1
ATOM 1886 C CA . VAL A 1 236 ? 21.967 2.155 -11.446 1.00 66.25 236 VAL A CA 1
ATOM 1887 C C . VAL A 1 236 ? 21.459 2.292 -12.875 1.00 66.25 236 VAL A C 1
ATOM 1889 O O . VAL A 1 236 ? 20.513 3.024 -13.148 1.00 66.25 236 VAL A O 1
ATOM 1892 N N . LYS A 1 237 ? 22.075 1.539 -13.791 1.00 64.06 237 LYS A N 1
ATOM 1893 C CA . LYS A 1 237 ? 21.698 1.486 -15.206 1.00 64.06 237 LYS A CA 1
ATOM 1894 C C . LYS A 1 237 ? 21.722 0.046 -15.705 1.00 64.06 237 LYS A C 1
ATOM 1896 O O . LYS A 1 237 ? 22.780 -0.578 -15.774 1.00 64.06 237 LYS A O 1
ATOM 1901 N N . ILE A 1 238 ? 20.556 -0.498 -16.053 1.00 60.34 238 ILE A N 1
ATOM 1902 C CA . ILE A 1 238 ? 20.425 -1.899 -16.478 1.00 60.34 238 ILE A CA 1
ATOM 1903 C C . ILE A 1 238 ? 20.511 -1.989 -18.007 1.00 60.34 238 ILE A C 1
ATOM 1905 O O . ILE A 1 238 ? 19.739 -1.359 -18.725 1.00 60.34 238 ILE A O 1
ATOM 1909 N N . LYS A 1 239 ? 21.423 -2.819 -18.533 1.00 49.00 239 LYS A N 1
ATOM 1910 C CA . LYS A 1 239 ? 21.554 -3.053 -19.981 1.00 49.00 239 LYS A CA 1
ATOM 1911 C C . LYS A 1 239 ? 20.367 -3.878 -20.504 1.00 49.00 239 LYS A C 1
ATOM 1913 O O . LYS A 1 239 ? 20.313 -5.094 -20.327 1.00 49.00 239 LYS A O 1
ATOM 1918 N N . MET A 1 240 ? 19.417 -3.214 -21.159 1.00 51.50 240 MET A N 1
ATOM 1919 C CA . MET A 1 240 ? 18.226 -3.828 -21.755 1.00 51.50 240 MET A CA 1
ATOM 1920 C C . MET A 1 240 ? 18.539 -4.420 -23.140 1.00 51.50 240 MET A C 1
ATOM 1922 O O . MET A 1 240 ? 18.498 -3.724 -24.147 1.00 51.50 240 MET A O 1
ATOM 1926 N N . ASN A 1 241 ? 18.826 -5.724 -23.211 1.00 40.47 241 ASN A N 1
ATOM 1927 C CA . ASN A 1 241 ? 18.816 -6.465 -24.478 1.00 40.47 241 ASN A CA 1
ATOM 1928 C C . ASN A 1 241 ? 17.446 -7.133 -24.664 1.00 40.47 241 ASN A C 1
ATOM 1930 O O . ASN A 1 241 ? 17.230 -8.256 -24.203 1.00 40.47 241 ASN A O 1
ATOM 1934 N N . PHE A 1 242 ? 16.522 -6.474 -25.365 1.00 40.12 242 PHE A N 1
ATOM 1935 C CA . PHE A 1 242 ? 15.305 -7.129 -25.847 1.00 40.12 242 PHE A CA 1
ATOM 1936 C C . PHE A 1 242 ? 15.634 -7.967 -27.091 1.00 40.12 242 PHE A C 1
ATOM 1938 O O . PHE A 1 242 ? 15.464 -7.533 -28.224 1.00 40.12 242 PHE A O 1
ATOM 1945 N N . ARG A 1 243 ? 16.095 -9.208 -26.890 1.00 34.19 243 ARG A N 1
ATOM 1946 C CA . ARG A 1 243 ? 15.756 -10.276 -27.842 1.00 34.19 243 ARG A CA 1
ATOM 1947 C C . ARG A 1 243 ? 14.341 -10.733 -27.509 1.00 34.19 243 ARG A C 1
ATOM 1949 O O . ARG A 1 243 ? 14.017 -10.886 -26.331 1.00 34.19 243 ARG A O 1
ATOM 1956 N N . ILE A 1 244 ? 13.517 -10.928 -28.537 1.00 35.16 244 ILE A N 1
ATOM 1957 C CA . ILE A 1 244 ? 12.148 -11.461 -28.476 1.00 35.16 244 ILE A CA 1
ATOM 1958 C C . ILE A 1 244 ? 12.202 -12.872 -27.870 1.00 35.16 244 ILE A C 1
ATOM 1960 O O . ILE A 1 244 ? 12.266 -13.879 -28.562 1.00 35.16 244 ILE A O 1
ATOM 1964 N N . ALA A 1 245 ? 12.298 -12.936 -26.549 1.00 32.88 245 ALA A N 1
ATOM 1965 C CA . ALA A 1 245 ? 12.440 -14.162 -25.781 1.00 32.88 245 ALA A CA 1
ATOM 1966 C C . ALA A 1 245 ? 11.932 -13.946 -24.353 1.00 32.88 245 ALA A C 1
ATOM 1968 O O . ALA A 1 245 ? 12.575 -14.367 -23.397 1.00 32.88 245 ALA A O 1
ATOM 1969 N N . ARG A 1 246 ? 10.791 -13.263 -24.179 1.00 41.03 246 ARG A N 1
ATOM 1970 C CA . ARG A 1 246 ? 10.041 -13.257 -22.912 1.00 41.03 246 ARG A CA 1
ATOM 1971 C C . ARG A 1 246 ? 8.533 -13.171 -23.159 1.00 41.03 246 ARG A C 1
ATOM 1973 O O . ARG A 1 246 ? 7.900 -12.157 -22.889 1.00 41.03 246 ARG A O 1
ATOM 1980 N N . PHE A 1 247 ? 7.963 -14.296 -23.587 1.00 41.91 247 PHE A N 1
ATOM 1981 C CA . PHE A 1 247 ? 6.524 -14.582 -23.519 1.00 41.91 247 PHE A CA 1
ATOM 1982 C C . PHE A 1 247 ? 5.856 -14.159 -22.181 1.00 41.91 247 PHE A C 1
ATOM 1984 O O . PHE A 1 247 ? 4.745 -13.647 -22.236 1.00 41.91 247 PHE A O 1
ATOM 1991 N N . PRO A 1 248 ? 6.509 -14.238 -20.996 1.00 43.31 248 PRO A N 1
ATOM 1992 C CA . PRO A 1 248 ? 5.897 -13.809 -19.730 1.00 43.31 248 PRO A CA 1
ATOM 1993 C C . PRO A 1 248 ? 5.624 -12.300 -19.609 1.00 43.31 248 PRO A C 1
ATOM 1995 O O . PRO A 1 248 ? 4.673 -11.907 -18.944 1.00 43.31 248 PRO A O 1
ATOM 1998 N N . VAL A 1 249 ? 6.430 -11.445 -20.252 1.00 41.69 249 VAL A N 1
ATOM 1999 C CA . VAL A 1 249 ? 6.246 -9.978 -20.208 1.00 41.69 249 VAL A CA 1
ATOM 2000 C C . VAL A 1 249 ? 5.130 -9.559 -21.159 1.00 41.69 249 VAL A C 1
ATOM 2002 O O . VAL A 1 249 ? 4.293 -8.741 -20.802 1.00 41.69 249 VAL A O 1
ATOM 2005 N N . ILE A 1 250 ? 5.070 -10.186 -22.336 1.00 46.69 250 ILE A N 1
ATOM 2006 C CA . ILE A 1 250 ? 3.971 -10.005 -23.291 1.00 46.69 250 ILE A CA 1
ATOM 2007 C C . ILE A 1 250 ? 2.657 -10.492 -22.672 1.00 46.69 250 ILE A C 1
ATOM 2009 O O . ILE A 1 250 ? 1.666 -9.780 -22.741 1.00 46.69 250 ILE A O 1
ATOM 2013 N N . ILE A 1 251 ? 2.664 -11.640 -21.986 1.00 46.78 251 ILE A N 1
ATOM 2014 C CA . ILE A 1 251 ? 1.508 -12.128 -21.228 1.00 46.78 251 ILE A CA 1
ATOM 2015 C C . ILE A 1 251 ? 1.117 -11.128 -20.134 1.00 46.78 251 ILE A C 1
ATOM 2017 O O . ILE A 1 251 ? -0.048 -10.783 -20.062 1.00 46.78 251 ILE A O 1
ATOM 2021 N N . SER A 1 252 ? 2.052 -10.585 -19.348 1.00 42.81 252 SER A N 1
ATOM 2022 C CA . SER A 1 252 ? 1.745 -9.586 -18.306 1.00 42.81 252 SER A CA 1
ATOM 2023 C C . SER A 1 252 ? 1.192 -8.260 -18.862 1.00 42.81 252 SER A C 1
ATOM 2025 O O . SER A 1 252 ? 0.303 -7.663 -18.253 1.00 42.81 252 SER A O 1
ATOM 2027 N N . ILE A 1 253 ? 1.658 -7.823 -20.037 1.00 46.75 253 ILE A N 1
ATOM 2028 C CA . ILE A 1 253 ? 1.143 -6.635 -20.738 1.00 46.75 253 ILE A CA 1
ATOM 2029 C C . ILE A 1 253 ? -0.248 -6.911 -21.320 1.00 46.75 253 ILE A C 1
ATOM 2031 O O . ILE A 1 253 ? -1.152 -6.097 -21.138 1.00 46.75 253 ILE A O 1
ATOM 2035 N N . ILE A 1 254 ? -0.450 -8.066 -21.963 1.00 51.72 254 ILE A N 1
ATOM 2036 C CA . ILE A 1 254 ? -1.765 -8.501 -22.455 1.00 51.72 254 ILE A CA 1
ATOM 2037 C C . ILE A 1 254 ? -2.739 -8.617 -21.278 1.00 51.72 254 ILE A C 1
ATOM 2039 O O . ILE A 1 254 ? -3.845 -8.101 -21.357 1.00 51.72 254 ILE A O 1
ATOM 2043 N N . ILE A 1 255 ? -2.300 -9.191 -20.160 1.00 48.91 255 ILE A N 1
ATOM 2044 C CA . ILE A 1 255 ? -3.053 -9.326 -18.909 1.00 48.91 255 ILE A CA 1
ATOM 2045 C C . ILE A 1 255 ? -3.486 -7.959 -18.363 1.00 48.91 255 ILE A C 1
ATOM 2047 O O . ILE A 1 255 ? -4.667 -7.754 -18.101 1.00 48.91 255 ILE A O 1
ATOM 2051 N N . SER A 1 256 ? -2.561 -7.004 -18.248 1.00 44.56 256 SER A N 1
ATOM 2052 C CA . SER A 1 256 ? -2.870 -5.660 -17.738 1.00 44.56 256 SER A CA 1
ATOM 2053 C C . SER A 1 256 ? -3.825 -4.911 -18.674 1.00 44.56 256 SER A C 1
ATOM 2055 O O . SER A 1 256 ? -4.737 -4.218 -18.228 1.00 44.56 256 SER A O 1
ATOM 2057 N N . SER A 1 257 ? -3.659 -5.105 -19.985 1.00 49.25 257 SER A N 1
ATOM 2058 C CA . SER A 1 257 ? -4.528 -4.517 -21.008 1.00 49.25 257 SER A CA 1
ATOM 2059 C C . SER A 1 257 ? -5.932 -5.126 -20.977 1.00 49.25 257 SER A C 1
ATOM 2061 O O . SER A 1 257 ? -6.908 -4.396 -21.101 1.00 49.25 257 SER A O 1
ATOM 2063 N N . VAL A 1 258 ? -6.058 -6.440 -20.754 1.00 51.38 258 VAL A N 1
ATOM 2064 C CA . VAL A 1 258 ? -7.350 -7.136 -20.648 1.00 51.38 258 VAL A CA 1
ATOM 2065 C C . VAL A 1 258 ? -8.113 -6.699 -19.399 1.00 51.38 258 VAL A C 1
ATOM 2067 O O . VAL A 1 258 ? -9.309 -6.460 -19.511 1.00 51.38 258 VAL A O 1
ATOM 2070 N N . SER A 1 259 ? -7.457 -6.491 -18.252 1.00 47.47 259 SER A N 1
ATOM 2071 C CA . SER A 1 259 ? -8.122 -5.941 -17.056 1.00 47.47 259 SER A CA 1
ATOM 2072 C C . SER A 1 259 ? -8.660 -4.522 -17.294 1.00 47.47 259 SER A C 1
ATOM 2074 O O . SER A 1 259 ? -9.799 -4.224 -16.936 1.00 47.47 259 SER A O 1
ATOM 2076 N N . ILE A 1 260 ? -7.892 -3.661 -17.977 1.00 46.66 260 ILE A N 1
ATOM 2077 C CA . ILE A 1 260 ? -8.313 -2.294 -18.351 1.00 46.66 260 ILE A CA 1
ATOM 2078 C C . ILE A 1 260 ? -9.460 -2.312 -19.379 1.00 46.66 260 ILE A C 1
ATOM 2080 O O . ILE A 1 260 ? -10.381 -1.494 -19.313 1.00 46.66 260 ILE A O 1
ATOM 2084 N N . ILE A 1 261 ? -9.426 -3.243 -20.334 1.00 48.78 261 ILE A N 1
ATOM 2085 C CA . ILE A 1 261 ? -10.473 -3.418 -21.349 1.00 48.78 261 ILE A CA 1
ATOM 2086 C C . ILE A 1 261 ? -11.751 -3.989 -20.716 1.00 48.78 261 ILE A C 1
ATOM 2088 O O . ILE A 1 261 ? -12.839 -3.496 -21.004 1.00 48.78 261 ILE A O 1
ATOM 2092 N N . PHE A 1 262 ? -11.638 -4.964 -19.809 1.00 49.66 262 PHE A N 1
ATOM 2093 C CA . PHE A 1 262 ? -12.765 -5.518 -19.056 1.00 49.66 262 PHE A CA 1
ATOM 2094 C C . PHE A 1 262 ? -13.467 -4.426 -18.230 1.00 49.66 262 PHE A C 1
ATOM 2096 O O . PHE A 1 262 ? -14.691 -4.311 -18.280 1.00 49.66 262 PHE A O 1
ATOM 2103 N N . LEU A 1 263 ? -12.696 -3.550 -17.573 1.00 45.72 263 LEU A N 1
ATOM 2104 C CA . LEU A 1 263 ? -13.193 -2.367 -16.856 1.00 45.72 263 LEU A CA 1
ATOM 2105 C C . LEU A 1 263 ? -13.955 -1.386 -17.761 1.00 45.72 263 LEU A C 1
ATOM 2107 O O . LEU A 1 263 ? -15.033 -0.930 -17.388 1.00 45.72 263 LEU A O 1
ATOM 2111 N N . ASN A 1 264 ? -13.440 -1.080 -18.954 1.00 45.31 264 ASN A N 1
ATOM 2112 C CA . ASN A 1 264 ? -14.109 -0.154 -19.876 1.00 45.31 264 ASN A CA 1
ATOM 2113 C C . ASN A 1 264 ? -15.378 -0.746 -20.511 1.00 45.31 264 ASN A C 1
ATOM 2115 O O . ASN A 1 264 ? -16.359 -0.030 -20.701 1.00 45.31 264 ASN A O 1
ATOM 2119 N N . ILE A 1 265 ? -15.374 -2.042 -20.841 1.00 44.72 265 ILE A N 1
ATOM 2120 C CA . ILE A 1 265 ? -16.480 -2.691 -21.562 1.00 44.72 265 ILE A CA 1
ATOM 2121 C C . ILE A 1 265 ? -17.610 -3.108 -20.613 1.00 44.72 265 ILE A C 1
ATOM 2123 O O . ILE A 1 265 ? -18.782 -2.878 -20.916 1.00 44.72 265 ILE A O 1
ATOM 2127 N N . PHE A 1 266 ? -17.283 -3.709 -19.468 1.00 42.84 266 PHE A N 1
ATOM 2128 C CA . PHE A 1 266 ? -18.280 -4.238 -18.534 1.00 42.84 266 PHE A CA 1
ATOM 2129 C C . PHE A 1 266 ? -18.565 -3.289 -17.367 1.00 42.84 266 PHE A C 1
ATOM 2131 O O . PHE A 1 266 ? -19.705 -3.228 -16.910 1.00 42.84 266 PHE A O 1
ATOM 2138 N N . GLY A 1 267 ? -17.590 -2.480 -16.940 1.00 42.03 267 GLY A N 1
ATOM 2139 C CA . GLY A 1 267 ? -17.760 -1.535 -15.832 1.00 42.03 267 GLY A CA 1
ATOM 2140 C C . GLY A 1 267 ? -18.800 -0.440 -16.102 1.00 42.03 267 GLY A C 1
ATOM 2141 O O . GLY A 1 267 ? -19.532 -0.056 -15.199 1.00 42.03 267 GLY A O 1
ATOM 2142 N N . MET A 1 268 ? -18.941 0.024 -17.347 1.00 39.56 268 MET A N 1
ATOM 2143 C CA . MET A 1 268 ? -19.969 1.020 -17.691 1.00 39.56 268 MET A CA 1
ATOM 2144 C C . MET A 1 268 ? -21.365 0.419 -17.919 1.00 39.56 268 MET A C 1
ATOM 2146 O O . MET A 1 268 ? -22.358 1.133 -17.816 1.00 39.56 268 MET A O 1
ATOM 2150 N N . ARG A 1 269 ? -21.458 -0.878 -18.248 1.00 39.16 269 ARG A N 1
ATOM 2151 C CA . ARG A 1 269 ? -22.706 -1.531 -18.689 1.00 39.16 269 ARG A CA 1
ATOM 2152 C C . ARG A 1 269 ? -23.377 -2.385 -17.611 1.00 39.16 269 ARG A C 1
ATOM 2154 O O . ARG A 1 269 ? -24.598 -2.456 -17.598 1.00 39.16 269 ARG A O 1
ATOM 2161 N N . ILE A 1 270 ? -22.602 -3.022 -16.727 1.00 41.41 270 ILE A N 1
ATOM 2162 C CA . ILE A 1 270 ? -23.122 -3.848 -15.621 1.00 41.41 270 ILE A CA 1
ATOM 2163 C C . ILE A 1 270 ? -23.604 -2.971 -14.458 1.00 41.41 270 ILE A C 1
ATOM 2165 O O . ILE A 1 270 ? -24.588 -3.292 -13.805 1.00 41.41 270 ILE A O 1
ATOM 2169 N N . PHE A 1 271 ? -22.950 -1.834 -14.231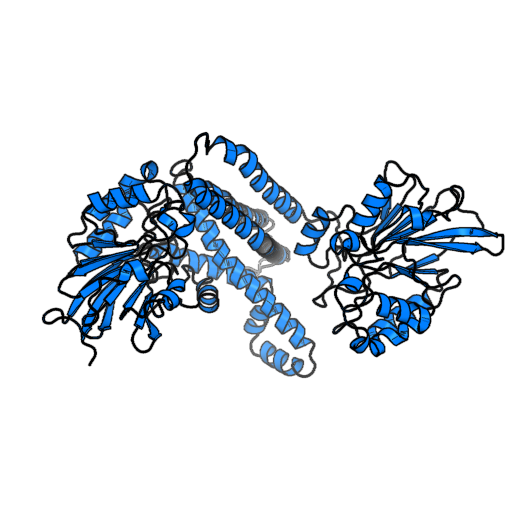 1.00 42.62 271 PHE A N 1
ATOM 2170 C CA . PHE A 1 271 ? -23.225 -0.945 -13.102 1.00 42.62 271 PHE A CA 1
ATOM 2171 C C . PHE A 1 271 ? -24.011 0.295 -13.521 1.00 42.62 271 PHE A C 1
ATOM 2173 O O . PHE A 1 271 ? -23.691 1.388 -13.071 1.00 42.62 271 PHE A O 1
ATOM 2180 N N . GLY A 1 272 ? -24.964 0.144 -14.448 1.00 35.31 272 GLY A N 1
ATOM 2181 C CA . GLY A 1 272 ? -25.677 1.251 -15.084 1.00 35.31 272 GLY A CA 1
ATOM 2182 C C . GLY A 1 272 ? -26.070 2.347 -14.095 1.00 35.31 272 GLY A C 1
ATOM 2183 O O . GLY A 1 272 ? -26.831 2.099 -13.166 1.00 35.31 272 GLY A O 1
ATOM 2184 N N . VAL A 1 273 ? -25.558 3.565 -14.291 1.00 36.12 273 VAL A N 1
ATOM 2185 C CA . VAL A 1 273 ? -25.962 4.702 -13.462 1.00 36.12 273 VAL A CA 1
ATOM 2186 C C . VAL A 1 273 ? -26.532 5.812 -14.322 1.00 36.12 273 VAL A C 1
ATOM 2188 O O . VAL A 1 273 ? -25.827 6.733 -14.734 1.00 36.12 273 VAL A O 1
ATOM 2191 N N . ASN A 1 274 ? -27.839 5.714 -14.551 1.00 34.84 274 ASN A N 1
ATOM 2192 C CA . ASN A 1 274 ? -28.633 6.743 -15.210 1.00 34.84 274 ASN A CA 1
ATOM 2193 C C . ASN A 1 274 ? -29.252 7.766 -14.239 1.00 34.84 274 ASN A C 1
ATOM 2195 O O . ASN A 1 274 ? -30.042 8.569 -14.714 1.00 34.84 274 ASN A O 1
ATOM 2199 N N . ASP A 1 275 ? -28.906 7.813 -12.936 1.00 36.72 275 ASP A N 1
ATOM 2200 C CA . ASP A 1 275 ? -29.499 8.855 -12.070 1.00 36.72 275 ASP A CA 1
ATOM 2201 C C . ASP A 1 275 ? -28.689 9.365 -10.859 1.00 36.72 275 ASP A C 1
ATOM 2203 O O . ASP A 1 275 ? -27.859 8.663 -10.274 1.00 36.72 275 ASP A O 1
ATOM 2207 N N . VAL A 1 276 ? -28.878 10.653 -10.551 1.00 38.72 276 VAL A N 1
ATOM 2208 C CA . VAL A 1 276 ? -27.995 11.600 -9.830 1.00 38.72 276 VAL A CA 1
ATOM 2209 C C . VAL A 1 276 ? -28.162 11.570 -8.301 1.00 38.72 276 VAL A C 1
ATOM 2211 O O . VAL A 1 276 ? -28.999 12.293 -7.792 1.00 38.72 276 VAL A O 1
ATOM 2214 N N . HIS A 1 277 ? -27.306 10.838 -7.560 1.00 40.38 277 HIS A N 1
ATOM 2215 C CA . HIS A 1 277 ? -27.009 11.081 -6.127 1.00 40.38 277 HIS A CA 1
ATOM 2216 C C . HIS A 1 277 ? -25.560 10.658 -5.739 1.00 40.38 277 HIS A C 1
ATOM 2218 O O . HIS A 1 277 ? -24.954 9.798 -6.383 1.00 40.38 277 HIS A O 1
ATOM 2224 N N . ASP A 1 278 ? -24.992 11.313 -4.715 1.00 59.19 278 ASP A N 1
ATOM 2225 C CA . ASP A 1 278 ? -23.553 11.553 -4.417 1.00 59.19 278 ASP A CA 1
ATOM 2226 C C . ASP A 1 278 ? -22.710 10.334 -3.931 1.00 59.19 278 ASP A C 1
ATOM 2228 O O . ASP A 1 278 ? -21.482 10.385 -3.899 1.00 59.19 278 ASP A O 1
ATOM 2232 N N . TYR A 1 279 ? -23.309 9.165 -3.660 1.00 51.97 279 TYR A N 1
ATOM 2233 C CA . TYR A 1 279 ? -22.575 7.946 -3.234 1.00 51.97 279 TYR A CA 1
ATOM 2234 C C . TYR A 1 279 ? -21.607 7.393 -4.307 1.00 51.97 279 TYR A C 1
ATOM 2236 O O . TYR A 1 279 ? -20.671 6.638 -4.025 1.00 51.97 279 TYR A O 1
ATOM 2244 N N . ARG A 1 280 ? -21.786 7.805 -5.571 1.00 58.97 280 ARG A N 1
ATOM 2245 C CA . ARG A 1 280 ? -20.870 7.477 -6.674 1.00 58.97 280 ARG A CA 1
ATOM 2246 C C . ARG A 1 280 ? -19.457 8.021 -6.464 1.00 58.97 280 ARG A C 1
ATOM 2248 O O . ARG A 1 280 ? -18.524 7.459 -7.040 1.00 58.97 280 ARG A O 1
ATOM 2255 N N . LYS A 1 281 ? -19.278 9.086 -5.672 1.00 58.28 281 LYS A N 1
ATOM 2256 C CA . LYS A 1 281 ? -17.957 9.666 -5.385 1.00 58.28 281 LYS A CA 1
ATOM 2257 C C . LYS A 1 281 ? -17.089 8.688 -4.591 1.00 58.28 281 LYS A C 1
ATOM 2259 O O . LYS A 1 281 ? -15.976 8.396 -5.030 1.00 58.28 281 LYS A O 1
ATOM 2264 N N . GLY A 1 282 ? -17.633 8.106 -3.519 1.00 57.12 282 GLY A N 1
ATOM 2265 C CA . GLY A 1 282 ? -16.976 7.063 -2.726 1.00 57.12 282 GLY A CA 1
ATOM 2266 C C . GLY A 1 282 ? -16.646 5.821 -3.558 1.00 57.12 282 GLY A C 1
ATOM 2267 O O . GLY A 1 282 ? -15.497 5.379 -3.587 1.00 57.12 282 GLY A O 1
ATOM 2268 N N . ASN A 1 283 ? -17.608 5.325 -4.347 1.00 62.53 283 ASN A N 1
ATOM 2269 C CA . ASN A 1 283 ? -17.380 4.173 -5.228 1.00 62.53 283 ASN A CA 1
ATOM 2270 C C . ASN A 1 283 ? -16.289 4.455 -6.286 1.00 62.53 283 ASN A C 1
ATOM 2272 O O . ASN A 1 283 ? -15.396 3.636 -6.503 1.00 62.53 283 ASN A O 1
ATOM 2276 N N . ARG A 1 284 ? -16.291 5.646 -6.903 1.00 63.06 284 ARG A N 1
ATOM 2277 C CA . ARG A 1 284 ? -15.256 6.066 -7.864 1.00 63.06 284 ARG A CA 1
ATOM 2278 C C . ARG A 1 284 ? -13.883 6.207 -7.207 1.00 63.06 284 ARG A C 1
ATOM 2280 O O . ARG A 1 284 ? -12.889 5.781 -7.795 1.00 63.06 284 ARG A O 1
ATOM 2287 N N . ALA A 1 285 ? -13.811 6.798 -6.015 1.00 58.97 285 ALA A N 1
ATOM 2288 C CA . ALA A 1 285 ? -12.570 6.930 -5.255 1.00 58.97 285 ALA A CA 1
ATOM 2289 C C . ALA A 1 285 ? -11.989 5.550 -4.922 1.00 58.97 285 ALA A C 1
ATOM 2291 O O . ALA A 1 285 ? -10.806 5.308 -5.158 1.00 58.97 285 ALA A O 1
ATOM 2292 N N . ARG A 1 286 ? -12.840 4.616 -4.487 1.00 63.59 286 ARG A N 1
ATOM 2293 C CA . ARG A 1 286 ? -12.478 3.225 -4.208 1.00 63.59 286 ARG A CA 1
ATOM 2294 C C . ARG A 1 286 ? -11.976 2.492 -5.451 1.00 63.59 286 ARG A C 1
ATOM 2296 O O . ARG A 1 286 ? -10.890 1.925 -5.411 1.00 63.59 286 ARG A O 1
ATOM 2303 N N . GLN A 1 287 ? -12.699 2.559 -6.572 1.00 64.25 287 GLN A N 1
ATOM 2304 C CA . GLN A 1 287 ? -12.276 1.955 -7.844 1.00 64.25 287 GLN A CA 1
ATOM 2305 C C . GLN A 1 287 ? -10.922 2.496 -8.310 1.00 64.25 287 GLN A C 1
ATOM 2307 O O . GLN A 1 287 ? -10.041 1.732 -8.709 1.00 64.25 287 GLN A O 1
ATOM 2312 N N . LEU A 1 288 ? -10.729 3.814 -8.225 1.00 64.12 288 LEU A N 1
ATOM 2313 C CA . LEU A 1 288 ? -9.460 4.441 -8.570 1.00 64.12 288 LEU A CA 1
ATOM 2314 C C . LEU A 1 288 ? -8.336 3.977 -7.633 1.00 64.12 288 LEU A C 1
ATOM 2316 O O . LEU A 1 288 ? -7.222 3.750 -8.100 1.00 64.12 288 LEU A O 1
ATOM 2320 N N . SER A 1 289 ? -8.614 3.807 -6.339 1.00 61.22 289 SER A N 1
ATOM 2321 C CA . SER A 1 289 ? -7.666 3.253 -5.368 1.00 61.22 289 SER A CA 1
ATOM 2322 C C . SER A 1 289 ? -7.317 1.793 -5.660 1.00 61.22 289 SER A C 1
ATOM 2324 O O . SER A 1 289 ? -6.136 1.461 -5.638 1.00 61.22 289 SER A O 1
ATOM 2326 N N . THR A 1 290 ? -8.280 0.943 -6.035 1.00 64.38 290 THR A N 1
ATOM 2327 C CA . THR A 1 290 ? -8.010 -0.440 -6.472 1.00 64.38 290 THR A CA 1
ATOM 2328 C C . THR A 1 290 ? -7.127 -0.464 -7.719 1.00 64.38 290 THR A C 1
ATOM 2330 O O . THR A 1 290 ? -6.140 -1.189 -7.753 1.00 64.38 290 THR A O 1
ATOM 2333 N N . VAL A 1 291 ? -7.402 0.380 -8.721 1.00 65.31 291 VAL A N 1
ATOM 2334 C CA . VAL A 1 291 ? -6.557 0.483 -9.926 1.00 65.31 291 VAL A CA 1
ATOM 2335 C C . VAL A 1 291 ? -5.152 0.985 -9.586 1.00 65.31 291 VAL A C 1
ATOM 2337 O O . VAL A 1 291 ? -4.168 0.447 -10.089 1.00 65.31 291 VAL A O 1
ATOM 2340 N N . LYS A 1 292 ? -5.031 1.999 -8.721 1.00 63.38 292 LYS A N 1
ATOM 2341 C CA . LYS A 1 292 ? -3.730 2.491 -8.239 1.00 63.38 292 LYS A CA 1
ATOM 2342 C C . LYS A 1 292 ? -2.959 1.395 -7.506 1.00 63.38 292 LYS A C 1
ATOM 2344 O O . LYS A 1 292 ? -1.761 1.264 -7.737 1.00 63.38 292 LYS A O 1
ATOM 2349 N N . PHE A 1 293 ? -3.637 0.617 -6.663 1.00 67.75 293 PHE A N 1
ATOM 2350 C CA . PHE A 1 293 ? -3.045 -0.505 -5.946 1.00 67.75 293 PHE A CA 1
ATOM 2351 C C . PHE A 1 293 ? -2.559 -1.586 -6.917 1.00 67.75 293 PHE A C 1
ATOM 2353 O O . PHE A 1 293 ? -1.391 -1.946 -6.853 1.00 67.75 293 PHE A O 1
ATOM 2360 N N . GLU A 1 294 ? -3.385 -2.010 -7.879 1.00 69.19 294 GLU A N 1
ATOM 2361 C CA . GLU A 1 294 ? -3.009 -2.976 -8.925 1.00 69.19 294 GLU A CA 1
ATOM 2362 C C . GLU A 1 294 ? -1.787 -2.516 -9.736 1.00 69.19 294 GLU A C 1
ATOM 2364 O O . GLU A 1 294 ? -0.828 -3.266 -9.924 1.00 69.19 294 GLU A O 1
ATOM 2369 N N . LEU A 1 295 ? -1.766 -1.249 -10.162 1.00 67.00 295 LEU A N 1
ATOM 2370 C CA . LEU A 1 295 ? -0.616 -0.668 -10.862 1.00 67.00 295 LEU A CA 1
ATOM 2371 C C . LEU A 1 295 ? 0.639 -0.613 -9.979 1.00 67.00 295 LEU A C 1
ATOM 2373 O O . LEU A 1 295 ? 1.747 -0.817 -10.478 1.00 67.00 295 LEU A O 1
ATOM 2377 N N . PHE A 1 296 ? 0.474 -0.350 -8.682 1.00 72.81 296 PHE A N 1
ATOM 2378 C CA . PHE A 1 296 ? 1.561 -0.347 -7.709 1.00 72.81 296 PHE A CA 1
ATOM 2379 C C . PHE A 1 296 ? 2.129 -1.754 -7.472 1.00 72.81 296 PHE A C 1
ATOM 2381 O O . PHE A 1 296 ? 3.350 -1.911 -7.410 1.00 72.81 296 PHE A O 1
ATOM 2388 N N . ILE A 1 297 ? 1.279 -2.785 -7.387 1.00 72.88 297 ILE A N 1
ATOM 2389 C CA . ILE A 1 297 ? 1.719 -4.162 -7.123 1.00 72.88 297 ILE A CA 1
ATOM 2390 C C . ILE A 1 297 ? 2.231 -4.904 -8.362 1.00 72.88 297 ILE A C 1
ATOM 2392 O O . ILE A 1 297 ? 3.039 -5.826 -8.233 1.00 72.88 297 ILE A O 1
ATOM 2396 N N . LEU A 1 298 ? 1.836 -4.481 -9.567 1.00 72.00 298 LEU A N 1
ATOM 2397 C CA . LEU A 1 298 ? 2.243 -5.074 -10.844 1.00 72.00 298 LEU A CA 1
ATOM 2398 C C . LEU A 1 298 ? 3.750 -5.402 -10.966 1.00 72.00 298 LEU A C 1
ATOM 2400 O O . LEU A 1 298 ? 4.072 -6.546 -11.304 1.00 72.00 298 LEU A O 1
ATOM 2404 N N . PRO A 1 299 ? 4.706 -4.486 -10.697 1.00 70.62 299 PRO A N 1
ATOM 2405 C CA . PRO A 1 299 ? 6.136 -4.808 -10.765 1.00 70.62 299 PRO A CA 1
ATOM 2406 C C . PRO A 1 299 ? 6.546 -5.929 -9.806 1.00 70.62 299 PRO A C 1
ATOM 2408 O O . PRO A 1 299 ? 7.388 -6.762 -10.154 1.00 70.62 299 PRO A O 1
ATOM 2411 N N . PHE A 1 300 ? 5.946 -5.973 -8.616 1.00 80.31 300 PHE A N 1
ATOM 2412 C CA . PHE A 1 300 ? 6.214 -7.011 -7.631 1.00 80.31 300 PHE A CA 1
ATOM 2413 C C . PHE A 1 300 ? 5.640 -8.354 -8.082 1.00 80.31 300 PHE A C 1
ATOM 2415 O O . PHE A 1 300 ? 6.334 -9.366 -7.991 1.00 80.31 300 PHE A O 1
ATOM 2422 N N . SER A 1 301 ? 4.443 -8.365 -8.674 1.00 76.38 301 SER A N 1
ATOM 2423 C CA . SER A 1 301 ? 3.862 -9.557 -9.300 1.00 76.38 301 SER A CA 1
ATOM 2424 C C . SER A 1 301 ? 4.749 -10.097 -10.422 1.00 76.38 301 SER A C 1
ATOM 2426 O O . SER A 1 301 ? 5.070 -11.285 -10.430 1.00 76.38 301 SER A O 1
ATOM 2428 N N . VAL A 1 302 ? 5.253 -9.235 -11.315 1.00 72.12 302 VAL A N 1
ATOM 2429 C CA . VAL A 1 302 ? 6.205 -9.646 -12.364 1.00 72.12 302 VAL A CA 1
ATOM 2430 C C . VAL A 1 302 ? 7.476 -10.237 -11.753 1.00 72.12 302 VAL A C 1
ATOM 2432 O O . VAL A 1 302 ? 7.946 -11.286 -12.198 1.00 72.12 302 VAL A O 1
ATOM 2435 N N . PHE A 1 303 ? 8.029 -9.597 -10.722 1.00 79.88 303 PHE A N 1
ATOM 2436 C CA . PHE A 1 303 ? 9.203 -10.101 -10.015 1.00 79.88 303 PHE A CA 1
ATOM 2437 C C . PHE A 1 303 ? 8.958 -11.493 -9.412 1.00 79.88 303 PHE A C 1
ATOM 2439 O O . PHE A 1 303 ? 9.749 -12.406 -9.664 1.00 79.88 303 PHE A O 1
ATOM 2446 N N . VAL A 1 304 ? 7.851 -11.685 -8.690 1.00 82.38 304 VAL A N 1
ATOM 2447 C CA . VAL A 1 304 ? 7.448 -12.982 -8.126 1.00 82.38 304 VAL A CA 1
ATOM 2448 C C . VAL A 1 304 ? 7.317 -14.028 -9.230 1.00 82.38 304 VAL A C 1
ATOM 2450 O O . VAL A 1 304 ? 7.905 -15.103 -9.128 1.00 82.38 304 VAL A O 1
ATOM 2453 N N . TYR A 1 305 ? 6.634 -13.721 -10.333 1.00 75.38 305 TYR A N 1
ATOM 2454 C CA . TYR A 1 305 ? 6.469 -14.671 -11.434 1.00 75.38 305 TYR A CA 1
ATOM 2455 C C . TYR A 1 305 ? 7.807 -15.080 -12.056 1.00 75.38 305 TYR A C 1
ATOM 2457 O O . TYR A 1 305 ? 8.027 -16.260 -12.330 1.00 75.38 305 TYR A O 1
ATOM 2465 N N . LEU A 1 306 ? 8.750 -14.147 -12.217 1.00 73.62 306 LEU A N 1
ATOM 2466 C CA . LEU A 1 306 ? 10.097 -14.473 -12.692 1.00 73.62 306 LEU A CA 1
ATOM 2467 C C . LEU A 1 306 ? 10.851 -15.388 -11.715 1.00 73.62 306 LEU A C 1
ATOM 2469 O O . LEU A 1 306 ? 11.543 -16.304 -12.169 1.00 73.62 306 LEU A O 1
ATOM 2473 N N . ARG A 1 307 ? 10.697 -15.186 -10.399 1.00 80.94 307 ARG A N 1
ATOM 2474 C CA . ARG A 1 307 ? 11.266 -16.072 -9.365 1.00 80.94 307 ARG A CA 1
ATOM 2475 C C . ARG A 1 307 ? 10.692 -17.481 -9.447 1.00 80.94 307 ARG A C 1
ATOM 2477 O O . ARG A 1 307 ? 11.455 -18.443 -9.463 1.00 80.94 307 ARG A O 1
ATOM 2484 N N . LEU A 1 308 ? 9.373 -17.603 -9.574 1.00 75.56 308 LEU A N 1
ATOM 2485 C CA . LEU A 1 308 ? 8.698 -18.897 -9.691 1.00 75.56 308 LEU A CA 1
ATOM 2486 C C . LEU A 1 308 ? 9.129 -19.647 -10.957 1.00 75.56 308 LEU A C 1
ATOM 2488 O O . LEU A 1 308 ? 9.456 -20.830 -10.891 1.00 75.56 308 LEU A O 1
ATOM 2492 N N . ILE A 1 309 ? 9.226 -18.954 -12.098 1.00 69.25 309 ILE A N 1
ATOM 2493 C CA . ILE A 1 309 ? 9.727 -19.542 -13.351 1.00 69.25 309 ILE A CA 1
ATOM 2494 C C . ILE A 1 309 ? 11.184 -19.997 -13.199 1.00 69.25 309 ILE A C 1
ATOM 2496 O O . ILE A 1 309 ? 11.555 -21.056 -13.707 1.00 69.25 309 ILE A O 1
ATOM 2500 N N . GLN A 1 310 ? 12.025 -19.209 -12.521 1.00 73.75 310 GLN A N 1
ATOM 2501 C CA . GLN A 1 310 ? 13.418 -19.575 -12.268 1.00 73.75 310 GLN A CA 1
ATOM 2502 C C . GLN A 1 310 ? 13.516 -20.839 -11.406 1.00 73.75 310 GLN A C 1
ATOM 2504 O O . GLN A 1 310 ? 14.254 -21.755 -11.773 1.00 73.75 310 GLN A O 1
ATOM 2509 N N . LEU A 1 311 ? 12.752 -20.913 -10.313 1.00 74.94 311 LEU A N 1
ATOM 2510 C CA . LEU A 1 311 ? 12.709 -22.089 -9.449 1.00 74.94 311 LEU A CA 1
ATOM 2511 C C . LEU A 1 311 ? 12.207 -23.320 -10.215 1.00 74.94 311 LEU A C 1
ATOM 2513 O O . LEU A 1 311 ? 12.834 -24.374 -10.148 1.00 74.94 311 LEU A O 1
ATOM 2517 N N . ALA A 1 312 ? 11.139 -23.178 -11.004 1.00 66.75 312 ALA A N 1
ATOM 2518 C CA . ALA A 1 312 ? 10.617 -24.261 -11.832 1.00 66.75 312 ALA A CA 1
ATOM 2519 C C . ALA A 1 312 ? 11.688 -24.791 -12.797 1.00 66.75 312 ALA A C 1
ATOM 2521 O O . ALA A 1 312 ? 11.935 -25.992 -12.853 1.00 66.75 312 ALA A O 1
ATOM 2522 N N . LYS A 1 313 ? 12.402 -23.901 -13.501 1.00 63.97 313 LYS A N 1
ATOM 2523 C CA . LYS A 1 313 ? 13.525 -24.286 -14.372 1.00 63.97 313 LYS A CA 1
ATOM 2524 C C . LYS A 1 313 ? 14.650 -24.978 -13.608 1.00 63.97 313 LYS A C 1
ATOM 2526 O O . LYS A 1 313 ? 15.209 -25.937 -14.127 1.00 63.97 313 LYS A O 1
ATOM 2531 N N . TYR A 1 314 ? 14.981 -24.508 -12.407 1.00 66.12 314 TYR A N 1
ATOM 2532 C CA . TYR A 1 314 ? 16.018 -25.111 -11.571 1.00 66.12 314 TYR A CA 1
ATOM 2533 C C . TYR A 1 314 ? 15.660 -26.544 -11.158 1.00 66.12 314 TYR A C 1
ATOM 2535 O O . TYR A 1 314 ? 16.475 -27.442 -11.345 1.00 66.12 314 TYR A O 1
ATOM 2543 N N . VAL A 1 315 ? 14.432 -26.781 -10.688 1.00 62.34 315 VAL A N 1
ATOM 2544 C CA . VAL A 1 315 ? 13.954 -28.128 -10.324 1.00 62.34 315 VAL A CA 1
ATOM 2545 C C . VAL A 1 315 ? 13.942 -29.060 -11.544 1.00 62.34 315 VAL A C 1
ATOM 2547 O O . VAL A 1 315 ? 14.317 -30.226 -11.444 1.00 62.34 315 VAL A O 1
ATOM 2550 N N . LEU A 1 316 ? 13.577 -28.545 -12.721 1.00 55.81 316 LEU A N 1
ATOM 2551 C CA . LEU A 1 316 ? 13.607 -29.305 -13.975 1.00 55.81 316 LEU A CA 1
ATOM 2552 C C . LEU A 1 316 ? 15.034 -29.625 -14.439 1.00 55.81 316 LEU A C 1
ATOM 2554 O O . LEU A 1 316 ? 15.293 -30.736 -14.889 1.00 55.81 316 LEU A O 1
ATOM 2558 N N . ALA A 1 317 ? 15.966 -28.679 -14.310 1.00 50.81 317 ALA A N 1
ATOM 2559 C CA . ALA A 1 317 ? 17.366 -28.871 -14.676 1.00 50.81 317 ALA A CA 1
ATOM 2560 C C . ALA A 1 317 ? 18.096 -29.825 -13.718 1.00 50.81 317 ALA A C 1
ATOM 2562 O O . ALA A 1 317 ? 18.896 -30.634 -14.175 1.00 50.81 317 ALA A O 1
ATOM 2563 N N . TYR A 1 318 ? 17.781 -29.793 -12.417 1.00 45.56 318 TYR A N 1
ATOM 2564 C CA . TYR A 1 318 ? 18.287 -30.768 -11.444 1.00 45.56 318 TYR A CA 1
ATOM 2565 C C . TYR A 1 318 ? 17.884 -32.203 -11.828 1.00 45.56 318 TYR A C 1
ATOM 2567 O O . TYR A 1 318 ? 18.698 -33.120 -11.757 1.00 45.56 318 TYR A O 1
ATOM 2575 N N . ASN A 1 319 ? 16.669 -32.380 -12.357 1.00 45.25 319 ASN A N 1
ATOM 2576 C CA . ASN A 1 319 ? 16.202 -33.662 -12.891 1.00 45.25 319 ASN A CA 1
ATOM 2577 C C . ASN A 1 319 ? 16.829 -34.046 -14.250 1.00 45.25 319 ASN A C 1
ATOM 2579 O O . ASN A 1 319 ? 16.832 -35.225 -14.593 1.00 45.25 319 ASN A O 1
ATOM 2583 N N . ASN A 1 320 ? 17.401 -33.100 -15.005 1.00 40.28 320 ASN A N 1
ATOM 2584 C CA . ASN A 1 320 ? 18.067 -33.371 -16.288 1.00 40.28 320 ASN A CA 1
ATOM 2585 C C . ASN A 1 320 ? 19.496 -33.939 -16.141 1.00 40.28 320 ASN A C 1
ATOM 2587 O O . ASN A 1 320 ? 20.042 -34.412 -17.135 1.00 40.28 320 ASN A O 1
ATOM 2591 N N . ASN A 1 321 ? 20.086 -33.953 -14.933 1.00 42.38 321 ASN A N 1
ATOM 2592 C CA . ASN A 1 321 ? 21.358 -34.650 -14.662 1.00 42.38 321 ASN A CA 1
ATOM 2593 C C . ASN A 1 321 ? 21.189 -36.169 -14.424 1.00 42.38 321 ASN A C 1
ATOM 2595 O O . ASN A 1 321 ? 22.181 -36.886 -14.337 1.00 42.38 321 ASN A O 1
ATOM 2599 N N . GLY A 1 322 ? 19.951 -36.674 -14.356 1.00 41.28 322 GLY A N 1
ATOM 2600 C CA . GLY A 1 322 ? 19.608 -38.034 -14.783 1.00 41.28 322 GLY A CA 1
ATOM 2601 C C . GLY A 1 322 ? 20.218 -39.248 -14.065 1.00 41.28 322 GLY A C 1
ATOM 2602 O O . GLY A 1 322 ? 20.185 -40.315 -14.667 1.00 41.28 322 GLY A O 1
ATOM 2603 N N . MET A 1 323 ? 20.743 -39.166 -12.835 1.00 41.62 323 MET A N 1
ATOM 2604 C CA . MET A 1 323 ? 21.201 -40.367 -12.107 1.00 41.62 323 MET A CA 1
ATOM 2605 C C . MET A 1 323 ? 20.865 -40.319 -10.610 1.00 41.62 323 MET A C 1
ATOM 2607 O O . MET A 1 323 ? 21.376 -39.478 -9.876 1.00 41.62 323 MET A O 1
ATOM 2611 N N . ILE A 1 324 ? 20.028 -41.259 -10.158 1.00 41.38 324 ILE A N 1
ATOM 2612 C CA . ILE A 1 324 ? 19.911 -41.676 -8.754 1.00 41.38 324 ILE A CA 1
ATOM 2613 C C . ILE A 1 324 ? 20.102 -43.196 -8.746 1.00 41.38 324 ILE A C 1
ATOM 2615 O O . ILE A 1 324 ? 19.408 -43.908 -9.473 1.00 41.38 324 ILE A O 1
ATOM 2619 N N . THR A 1 325 ? 21.061 -43.680 -7.962 1.00 35.22 325 THR A N 1
ATOM 2620 C CA . THR A 1 325 ? 21.261 -45.103 -7.669 1.00 35.22 325 THR A CA 1
ATOM 2621 C C . THR A 1 325 ? 20.199 -45.569 -6.678 1.00 35.22 325 THR A C 1
ATOM 2623 O O . THR A 1 325 ? 20.022 -44.953 -5.626 1.00 35.22 325 THR A O 1
ATOM 2626 N N . ASP A 1 326 ? 19.477 -46.644 -7.000 1.00 40.75 326 ASP A N 1
ATOM 2627 C CA . ASP A 1 326 ? 18.641 -47.314 -6.001 1.00 40.75 326 ASP A CA 1
ATOM 2628 C C . ASP A 1 326 ? 19.512 -48.038 -4.951 1.00 40.75 326 ASP A C 1
ATOM 2630 O O . ASP A 1 326 ? 20.730 -48.166 -5.106 1.00 40.75 326 ASP A O 1
ATOM 2634 N N . HIS A 1 327 ? 18.900 -48.525 -3.865 1.00 38.69 327 HIS A N 1
ATOM 2635 C CA . HIS A 1 327 ? 19.603 -49.278 -2.813 1.00 38.69 327 HIS A CA 1
ATOM 2636 C C . HIS A 1 327 ? 20.270 -50.582 -3.307 1.00 38.69 327 HIS A C 1
ATOM 2638 O O . HIS A 1 327 ? 21.022 -51.192 -2.551 1.00 38.69 327 HIS A O 1
ATOM 2644 N N . ALA A 1 328 ? 20.034 -50.994 -4.558 1.00 41.91 328 ALA A N 1
ATOM 2645 C CA . ALA A 1 328 ? 20.662 -52.136 -5.219 1.00 41.91 328 ALA A CA 1
ATOM 2646 C C . ALA A 1 328 ? 21.729 -51.721 -6.259 1.00 41.91 328 ALA A C 1
ATOM 2648 O O . ALA A 1 328 ? 22.260 -52.572 -6.973 1.00 41.91 328 ALA A O 1
ATOM 2649 N N . GLY A 1 329 ? 22.067 -50.428 -6.352 1.00 35.34 329 GLY A N 1
ATOM 2650 C CA . GLY A 1 329 ? 23.110 -49.910 -7.237 1.00 35.34 329 GLY A CA 1
ATOM 2651 C C . GLY A 1 329 ? 22.738 -49.892 -8.722 1.00 35.34 329 GLY A C 1
ATOM 2652 O O . GLY A 1 329 ? 23.622 -49.722 -9.564 1.00 35.34 329 GLY A O 1
ATOM 2653 N N . LYS A 1 330 ? 21.456 -50.051 -9.078 1.00 35.94 330 LYS A N 1
ATOM 2654 C CA . LYS A 1 330 ? 21.013 -50.059 -10.478 1.00 35.94 330 LYS A CA 1
ATOM 2655 C C . LYS A 1 330 ? 20.566 -48.662 -10.913 1.00 35.94 330 LYS A C 1
ATOM 2657 O O . LYS A 1 330 ? 19.806 -47.985 -10.222 1.00 35.94 330 LYS A O 1
ATOM 2662 N N . MET A 1 331 ? 21.042 -48.220 -12.078 1.00 37.59 331 MET A N 1
ATOM 2663 C CA . MET A 1 331 ? 20.676 -46.921 -12.654 1.00 37.59 331 MET A CA 1
ATOM 2664 C C . MET A 1 331 ? 19.323 -47.007 -13.361 1.00 37.59 331 MET A C 1
ATOM 2666 O O . MET A 1 331 ? 19.159 -47.806 -14.285 1.00 37.59 331 MET A O 1
ATOM 2670 N N . VAL A 1 332 ? 18.362 -46.174 -12.956 1.00 40.12 332 VAL A N 1
ATOM 2671 C CA . VAL A 1 332 ? 17.017 -46.135 -13.551 1.00 40.12 332 VAL A CA 1
ATOM 2672 C C . VAL A 1 332 ? 16.796 -44.804 -14.273 1.00 40.12 332 VAL A C 1
ATOM 2674 O O . VAL A 1 332 ? 16.886 -43.732 -13.681 1.00 40.12 332 VAL A O 1
ATOM 2677 N N . ASN A 1 333 ? 16.492 -44.879 -15.571 1.00 39.28 333 ASN A N 1
ATOM 2678 C CA . ASN A 1 333 ? 16.218 -43.733 -16.436 1.00 39.28 333 ASN A CA 1
ATOM 2679 C C . ASN A 1 333 ? 14.765 -43.255 -16.246 1.00 39.28 333 ASN A C 1
ATOM 2681 O O . ASN A 1 333 ? 13.825 -43.990 -16.543 1.00 39.28 333 ASN A O 1
ATOM 2685 N N . LEU A 1 334 ? 14.572 -42.025 -15.763 1.00 41.47 334 LEU A N 1
ATOM 2686 C CA . LEU A 1 334 ? 13.254 -41.403 -15.583 1.00 41.47 334 LEU A CA 1
ATOM 2687 C C . LEU A 1 334 ? 12.999 -40.285 -16.612 1.00 41.47 334 LEU A C 1
ATOM 2689 O O . LEU A 1 334 ? 12.503 -39.214 -16.266 1.00 41.47 334 LEU A O 1
ATOM 2693 N N . TYR A 1 335 ? 13.271 -40.523 -17.899 1.00 43.44 335 TYR A N 1
ATOM 2694 C CA . TYR A 1 335 ? 12.583 -39.773 -18.958 1.00 43.44 335 TYR A CA 1
ATOM 2695 C C . TYR A 1 335 ? 11.106 -40.190 -18.990 1.00 43.44 335 TYR A C 1
ATOM 2697 O O . TYR A 1 335 ? 10.710 -41.144 -19.652 1.00 43.44 335 TYR A O 1
ATOM 2705 N N . GLY A 1 336 ? 10.262 -39.475 -18.249 1.00 43.62 336 GLY A N 1
ATOM 2706 C CA . GLY A 1 336 ? 8.819 -39.696 -18.269 1.00 43.62 336 GLY A CA 1
ATOM 2707 C C . GLY A 1 336 ? 8.071 -38.591 -17.539 1.00 43.62 336 GLY A C 1
ATOM 2708 O O . GLY A 1 336 ? 8.562 -38.125 -16.521 1.00 43.62 336 GLY A O 1
ATOM 2709 N N . LYS A 1 337 ? 6.914 -38.179 -18.089 1.00 42.62 337 LYS A N 1
ATOM 2710 C CA . LYS A 1 337 ? 5.779 -37.359 -17.579 1.00 42.62 337 LYS A CA 1
ATOM 2711 C C . LYS A 1 337 ? 5.978 -36.331 -16.420 1.00 42.62 337 LYS A C 1
ATOM 2713 O O . LYS A 1 337 ? 5.338 -35.291 -16.449 1.00 42.62 337 LYS A O 1
ATOM 2718 N N . LYS A 1 338 ? 6.853 -36.517 -15.427 1.00 42.78 338 LYS A N 1
ATOM 2719 C CA . LYS A 1 338 ? 7.150 -35.611 -14.294 1.00 42.78 338 LYS A CA 1
ATOM 2720 C C . LYS A 1 338 ? 7.645 -34.207 -14.686 1.00 42.78 338 LYS A C 1
ATOM 2722 O O . LYS A 1 338 ? 7.252 -33.245 -14.033 1.00 42.78 338 LYS A O 1
ATOM 2727 N N . SER A 1 339 ? 8.439 -34.059 -15.753 1.00 49.12 339 SER A N 1
ATOM 2728 C CA . SER A 1 339 ? 8.950 -32.747 -16.214 1.00 49.12 339 SER A CA 1
ATOM 2729 C C . SER A 1 339 ? 7.834 -31.804 -16.699 1.00 49.12 339 SER A C 1
ATOM 2731 O O . SER A 1 339 ? 7.823 -30.618 -16.365 1.00 49.12 339 SER A O 1
ATOM 2733 N N . ILE A 1 340 ? 6.827 -32.334 -17.404 1.00 52.78 340 ILE A N 1
ATOM 2734 C CA . ILE A 1 340 ? 5.696 -31.522 -17.869 1.00 52.78 340 ILE A CA 1
ATOM 2735 C C . ILE A 1 340 ? 4.771 -31.123 -16.711 1.00 52.78 340 ILE A C 1
ATOM 2737 O O . ILE A 1 340 ? 4.308 -29.988 -16.675 1.00 52.78 340 ILE A O 1
ATOM 2741 N N . TYR A 1 341 ? 4.579 -31.987 -15.705 1.00 53.75 341 TYR A N 1
ATOM 2742 C CA . TYR A 1 341 ? 3.753 -31.665 -14.535 1.00 53.75 341 TYR A CA 1
ATOM 2743 C C . TYR A 1 341 ? 4.300 -30.481 -13.729 1.00 53.75 341 TYR A C 1
ATOM 2745 O O . TYR A 1 341 ? 3.527 -29.627 -13.321 1.00 53.75 341 TYR A O 1
ATOM 2753 N N . LEU A 1 342 ? 5.617 -30.367 -13.546 1.00 52.91 342 LEU A N 1
ATOM 2754 C CA . LEU A 1 342 ? 6.228 -29.237 -12.828 1.00 52.91 342 LEU A CA 1
ATOM 2755 C C . LEU A 1 342 ? 6.108 -27.906 -13.587 1.00 52.91 342 LEU A C 1
ATOM 2757 O O . LEU A 1 342 ? 5.878 -26.866 -12.970 1.00 52.91 342 LEU A O 1
ATOM 2761 N N . GLN A 1 343 ? 6.212 -27.927 -14.921 1.00 54.12 343 GLN A N 1
ATOM 2762 C CA . GLN A 1 343 ? 5.926 -26.745 -15.744 1.00 54.12 343 GLN A CA 1
ATOM 2763 C C . GLN A 1 343 ? 4.447 -26.357 -15.670 1.00 54.12 343 GLN A C 1
ATOM 2765 O O . GLN A 1 343 ? 4.135 -25.180 -15.508 1.00 54.12 343 GLN A O 1
ATOM 2770 N N . LEU A 1 344 ? 3.548 -27.342 -15.741 1.00 59.53 344 LEU A N 1
ATOM 2771 C CA . LEU A 1 344 ? 2.107 -27.134 -15.609 1.00 59.53 344 LEU A CA 1
ATOM 2772 C C . LEU A 1 344 ? 1.728 -26.611 -14.221 1.00 59.53 344 LEU A C 1
ATOM 2774 O O . LEU A 1 344 ? 0.875 -25.739 -14.139 1.00 59.53 344 LEU A O 1
ATOM 2778 N N . ILE A 1 345 ? 2.388 -27.066 -13.151 1.00 61.25 345 ILE A N 1
ATOM 2779 C CA . ILE A 1 345 ? 2.207 -26.527 -11.796 1.00 61.25 345 ILE A CA 1
ATOM 2780 C C . ILE A 1 345 ? 2.664 -25.070 -11.748 1.00 61.25 345 ILE A C 1
ATOM 2782 O O . ILE A 1 345 ? 1.910 -24.231 -11.282 1.00 61.25 345 ILE A O 1
ATOM 2786 N N . ALA A 1 346 ? 3.844 -24.733 -12.279 1.00 58.34 346 ALA A N 1
ATOM 2787 C CA . ALA A 1 346 ? 4.328 -23.350 -12.275 1.00 58.34 346 ALA A CA 1
ATOM 2788 C C . ALA A 1 346 ? 3.419 -22.405 -13.082 1.00 58.34 346 ALA A C 1
ATOM 2790 O O . ALA A 1 346 ? 3.088 -21.315 -12.617 1.00 58.34 346 ALA A O 1
ATOM 2791 N N . ILE A 1 347 ? 2.984 -22.829 -14.273 1.00 62.28 347 ILE A N 1
ATOM 2792 C CA . ILE A 1 347 ? 2.017 -22.088 -15.096 1.00 62.28 347 ILE A CA 1
ATOM 2793 C C . ILE A 1 347 ? 0.670 -21.996 -14.369 1.00 62.28 347 ILE A C 1
ATOM 2795 O O . ILE A 1 347 ? 0.085 -20.920 -14.313 1.00 62.28 347 ILE A O 1
ATOM 2799 N N . GLY A 1 348 ? 0.214 -23.091 -13.763 1.00 66.56 348 GLY A N 1
ATOM 2800 C CA . GLY A 1 348 ? -1.010 -23.157 -12.971 1.00 66.56 348 GLY A CA 1
ATOM 2801 C C . GLY A 1 348 ? -0.989 -22.205 -11.778 1.00 66.56 348 GLY A C 1
ATOM 2802 O O . GLY A 1 348 ? -1.944 -21.463 -11.596 1.00 66.56 348 GLY A O 1
ATOM 2803 N N . THR A 1 349 ? 0.112 -22.135 -11.023 1.00 67.62 349 THR A N 1
ATOM 2804 C CA . THR A 1 349 ? 0.287 -21.176 -9.923 1.00 67.62 349 THR A CA 1
ATOM 2805 C C . THR A 1 349 ? 0.246 -19.739 -10.433 1.00 67.62 349 THR A C 1
ATOM 2807 O O . THR A 1 349 ? -0.395 -18.899 -9.814 1.00 67.62 349 THR A O 1
ATOM 2810 N N . ILE A 1 350 ? 0.882 -19.438 -11.571 1.00 67.62 350 ILE A N 1
ATOM 2811 C CA . ILE A 1 350 ? 0.833 -18.093 -12.168 1.00 67.62 350 ILE A CA 1
ATOM 2812 C C . ILE A 1 350 ? -0.601 -17.733 -12.573 1.00 67.62 350 ILE A C 1
ATOM 2814 O O . ILE A 1 350 ? -1.071 -16.649 -12.236 1.00 67.62 350 ILE A O 1
ATOM 2818 N N . LEU A 1 351 ? -1.306 -18.641 -13.256 1.00 67.38 351 LEU A N 1
ATOM 2819 C CA . LEU A 1 351 ? -2.700 -18.443 -13.663 1.00 67.38 351 LEU A CA 1
ATOM 2820 C C . LEU A 1 351 ? -3.635 -18.297 -12.457 1.00 67.38 351 LEU A C 1
ATOM 2822 O O . LEU A 1 351 ? -4.539 -17.471 -12.487 1.00 67.38 351 LEU A O 1
ATOM 2826 N N . TRP A 1 352 ? -3.399 -19.060 -11.391 1.00 70.19 352 TRP A N 1
ATOM 2827 C CA . TRP A 1 352 ? -4.178 -19.005 -10.157 1.00 70.19 352 TRP A CA 1
ATOM 2828 C C . TRP A 1 352 ? -3.957 -17.692 -9.397 1.00 70.19 352 TRP A C 1
ATOM 2830 O O . TRP A 1 352 ? -4.921 -17.006 -9.067 1.00 70.19 352 TRP A O 1
ATOM 2840 N N . LEU A 1 353 ? -2.699 -17.263 -9.225 1.00 71.88 353 LEU A N 1
ATOM 2841 C CA . LEU A 1 353 ? -2.388 -15.952 -8.644 1.00 71.88 353 LEU A CA 1
ATOM 2842 C C . LEU A 1 353 ? -2.984 -14.815 -9.486 1.00 71.88 353 LEU A C 1
ATOM 2844 O O . LEU A 1 353 ? -3.478 -13.842 -8.923 1.00 71.88 353 LEU A O 1
ATOM 2848 N N . PHE A 1 354 ? -2.977 -14.933 -10.818 1.00 68.62 354 PHE A N 1
ATOM 2849 C CA . PHE A 1 354 ? -3.632 -13.969 -11.704 1.00 68.62 354 PHE A CA 1
ATOM 2850 C C . PHE A 1 354 ? -5.153 -13.939 -11.519 1.00 68.62 354 PHE A C 1
ATOM 2852 O O . PHE A 1 354 ? -5.720 -12.855 -11.396 1.00 68.62 354 PHE A O 1
ATOM 2859 N N . LEU A 1 355 ? -5.807 -15.105 -11.465 1.00 66.38 355 LEU A N 1
ATOM 2860 C CA . LEU A 1 355 ? -7.249 -15.190 -11.236 1.00 66.38 355 LEU A CA 1
ATOM 2861 C C . LEU A 1 355 ? -7.629 -14.458 -9.942 1.00 66.38 355 LEU A C 1
ATOM 2863 O O . LEU A 1 355 ? -8.570 -13.672 -9.955 1.00 66.38 355 LEU A O 1
ATOM 2867 N N . GLY A 1 356 ? -6.818 -14.606 -8.888 1.00 68.19 356 GLY A N 1
ATOM 2868 C CA . GLY A 1 356 ? -6.901 -13.799 -7.668 1.00 68.19 356 GLY A CA 1
ATOM 2869 C C . GLY A 1 356 ? -7.053 -12.301 -7.937 1.00 68.19 356 GLY A C 1
ATOM 2870 O O . GLY A 1 356 ? -8.066 -11.709 -7.571 1.00 68.19 356 GLY A O 1
ATOM 2871 N N . HIS A 1 357 ? -6.100 -11.706 -8.655 1.00 70.25 357 HIS A N 1
ATOM 2872 C CA . HIS A 1 357 ? -6.115 -10.274 -8.983 1.00 70.25 357 HIS A CA 1
ATOM 2873 C C . HIS A 1 357 ? -7.301 -9.886 -9.878 1.00 70.25 357 HIS A C 1
ATOM 2875 O O . HIS A 1 357 ? -7.938 -8.858 -9.668 1.00 70.25 357 HIS A O 1
ATOM 2881 N N . ALA A 1 358 ? -7.657 -10.727 -10.853 1.00 62.62 358 ALA A N 1
ATOM 2882 C CA . ALA A 1 358 ? -8.792 -10.471 -11.740 1.00 62.62 358 ALA A CA 1
ATOM 2883 C C . ALA A 1 358 ? -10.132 -10.421 -10.981 1.00 62.62 358 ALA A C 1
ATOM 2885 O O . ALA A 1 358 ? -11.028 -9.659 -11.345 1.00 62.62 358 ALA A O 1
ATOM 2886 N N . THR A 1 359 ? -10.270 -11.192 -9.900 1.00 61.84 359 THR A N 1
ATOM 2887 C CA . THR A 1 359 ? -11.500 -11.208 -9.095 1.00 61.84 359 THR A CA 1
ATOM 2888 C C . THR A 1 359 ? -11.625 -10.095 -8.061 1.00 61.84 359 THR A C 1
ATOM 2890 O O . THR A 1 359 ? -12.739 -9.892 -7.580 1.00 61.84 359 THR A O 1
ATOM 2893 N N . LEU A 1 360 ? -10.567 -9.322 -7.767 1.00 62.06 360 LEU A N 1
ATOM 2894 C CA . LEU A 1 360 ? -10.693 -8.107 -6.942 1.00 62.06 360 LEU A CA 1
ATOM 2895 C C . LEU A 1 360 ? -11.769 -7.174 -7.501 1.00 62.06 360 LEU A C 1
ATOM 2897 O O . LEU A 1 360 ? -12.479 -6.525 -6.746 1.00 62.06 360 LEU A O 1
ATOM 2901 N N . PHE A 1 361 ? -11.944 -7.161 -8.822 1.00 58.88 361 PHE A N 1
ATOM 2902 C CA . PHE A 1 361 ? -12.987 -6.393 -9.497 1.00 58.88 361 PHE A CA 1
ATOM 2903 C C . PHE A 1 361 ? -14.381 -7.031 -9.400 1.00 58.88 361 PHE A C 1
ATOM 2905 O O . PHE A 1 361 ? -15.381 -6.318 -9.445 1.00 58.88 361 PHE A O 1
ATOM 2912 N N . LEU A 1 362 ? -14.454 -8.358 -9.253 1.00 57.53 362 LEU A N 1
ATOM 2913 C CA . LEU A 1 362 ? -15.704 -9.120 -9.141 1.00 57.53 362 LEU A CA 1
ATOM 2914 C C . LEU A 1 362 ? -16.249 -9.152 -7.708 1.00 57.53 362 LEU A C 1
ATOM 2916 O O . LEU A 1 362 ? -17.440 -9.378 -7.523 1.00 57.53 362 LEU A O 1
ATOM 2920 N N . TYR A 1 363 ? -15.402 -8.873 -6.712 1.00 56.38 363 TYR A N 1
ATOM 2921 C CA . TYR A 1 363 ? -15.769 -8.748 -5.297 1.00 56.38 363 TYR A CA 1
ATOM 2922 C C . TYR A 1 363 ? -16.960 -7.805 -5.054 1.00 56.38 363 TYR A C 1
ATOM 2924 O O . TYR A 1 363 ? -17.729 -7.993 -4.118 1.00 56.38 363 TYR A O 1
ATOM 2932 N N . PHE A 1 364 ? -17.141 -6.814 -5.928 1.00 53.97 364 PHE A N 1
ATOM 2933 C CA . PHE A 1 364 ? -18.120 -5.740 -5.765 1.00 53.97 364 PHE A CA 1
ATOM 2934 C C . PHE A 1 364 ? -19.493 -6.033 -6.362 1.00 53.97 364 PHE A C 1
ATOM 2936 O O . PHE A 1 364 ? -20.343 -5.146 -6.379 1.00 53.97 364 PHE A O 1
ATOM 2943 N N . ILE A 1 365 ? -19.704 -7.247 -6.871 1.00 56.34 365 ILE A N 1
ATOM 2944 C CA . ILE A 1 365 ? -21.001 -7.684 -7.377 1.00 56.34 365 ILE A CA 1
ATOM 2945 C C . ILE A 1 365 ? -21.417 -8.913 -6.571 1.00 56.34 365 ILE A C 1
ATOM 2947 O O . ILE A 1 365 ? -21.023 -10.032 -6.923 1.00 56.34 365 ILE A O 1
ATOM 2951 N N . PRO A 1 366 ? -22.171 -8.716 -5.473 1.00 51.44 366 PRO A N 1
ATOM 2952 C CA . PRO A 1 366 ? -22.684 -9.817 -4.675 1.00 51.44 366 PRO A CA 1
ATOM 2953 C C . PRO A 1 366 ? -23.382 -10.840 -5.571 1.00 51.44 366 PRO A C 1
ATOM 2955 O O . PRO A 1 366 ? -24.142 -10.483 -6.468 1.00 51.44 366 PRO A O 1
ATOM 2958 N N . ASP A 1 367 ? -23.070 -12.114 -5.347 1.00 57.84 367 ASP A N 1
ATOM 2959 C CA . ASP A 1 367 ? -23.744 -13.269 -5.944 1.00 57.84 367 ASP A CA 1
ATOM 2960 C C . ASP A 1 367 ? -23.669 -13.400 -7.488 1.00 57.84 367 ASP A C 1
ATOM 2962 O O . ASP A 1 367 ? -24.183 -14.373 -8.040 1.00 57.84 367 ASP A O 1
ATOM 2966 N N . LEU A 1 368 ? -22.952 -12.513 -8.199 1.00 58.44 368 LEU A N 1
ATOM 2967 C CA . LEU A 1 368 ? -22.695 -12.649 -9.645 1.00 58.44 368 LEU A CA 1
ATOM 2968 C C . LEU A 1 368 ? -21.788 -13.842 -9.961 1.00 58.44 368 LEU A C 1
ATOM 2970 O O . LEU A 1 368 ? -21.927 -14.507 -10.988 1.00 58.44 368 LEU A O 1
ATOM 2974 N N . VAL A 1 369 ? -20.816 -14.081 -9.086 1.00 63.28 369 VAL A N 1
ATOM 2975 C CA . VAL A 1 369 ? -19.827 -15.142 -9.230 1.00 63.28 369 VAL A CA 1
ATOM 2976 C C . VAL A 1 369 ? -20.128 -16.217 -8.188 1.00 63.28 369 VAL A C 1
ATOM 2978 O O . VAL A 1 369 ? -20.305 -15.880 -7.016 1.00 63.28 369 VAL A O 1
ATOM 2981 N N . PRO A 1 370 ? -20.149 -17.513 -8.564 1.00 68.44 370 PRO A N 1
ATOM 2982 C CA . PRO A 1 370 ? -20.316 -18.599 -7.609 1.00 68.44 370 PRO A CA 1
ATOM 2983 C C . PRO A 1 370 ? -1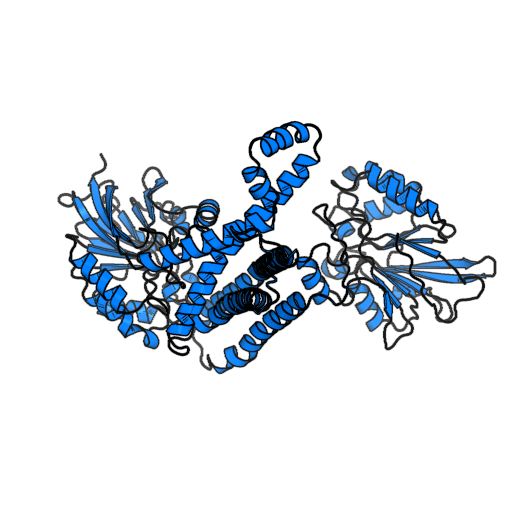9.395 -18.437 -6.396 1.00 68.44 370 PRO A C 1
ATOM 2985 O O . PRO A 1 370 ? -18.191 -18.224 -6.557 1.00 68.44 370 PRO A O 1
ATOM 2988 N N . ARG A 1 371 ? -19.946 -18.601 -5.185 1.00 71.19 371 ARG A N 1
ATOM 2989 C CA . ARG A 1 371 ? -19.234 -18.460 -3.897 1.00 71.19 371 ARG A CA 1
ATOM 2990 C C . ARG A 1 371 ? -17.866 -19.148 -3.895 1.00 71.19 371 ARG A C 1
ATOM 2992 O O . ARG A 1 371 ? -16.890 -18.587 -3.412 1.00 71.19 371 ARG A O 1
ATOM 2999 N N . PHE A 1 372 ? -17.782 -20.336 -4.493 1.00 70.50 372 PHE A N 1
ATOM 3000 C CA . PHE A 1 372 ? -16.534 -21.087 -4.637 1.00 70.50 372 PHE A CA 1
ATOM 3001 C C . PHE A 1 372 ? -15.435 -20.315 -5.388 1.00 70.50 372 PHE A C 1
ATOM 3003 O O . PHE A 1 372 ? -14.291 -20.297 -4.943 1.00 70.50 372 PHE A O 1
ATOM 3010 N N . LEU A 1 373 ? -15.766 -19.656 -6.501 1.00 70.06 373 LEU A N 1
ATOM 3011 C CA . LEU A 1 373 ? -14.796 -18.903 -7.299 1.00 70.06 373 LEU A CA 1
ATOM 3012 C C . LEU A 1 373 ? -14.345 -17.626 -6.582 1.00 70.06 373 LEU A C 1
ATOM 3014 O O . LEU A 1 373 ? -13.162 -17.295 -6.636 1.00 70.06 373 LEU A O 1
ATOM 3018 N N . VAL A 1 374 ? -15.247 -16.949 -5.864 1.00 70.06 374 VAL A N 1
ATOM 3019 C CA . VAL A 1 374 ? -14.898 -15.793 -5.018 1.00 70.06 374 VAL A CA 1
ATOM 3020 C C . VAL A 1 374 ? -13.910 -16.215 -3.928 1.00 70.06 374 VAL A C 1
ATOM 3022 O O . VAL A 1 374 ? -12.830 -15.639 -3.815 1.00 70.06 374 VAL A O 1
ATOM 3025 N N . MET A 1 375 ? -14.226 -17.287 -3.196 1.00 75.69 375 MET A N 1
ATOM 3026 C CA . MET A 1 375 ? -13.358 -17.842 -2.154 1.00 75.69 375 MET A CA 1
ATOM 3027 C C . MET A 1 375 ? -11.988 -18.243 -2.708 1.00 75.69 375 MET A C 1
ATOM 3029 O O . MET A 1 375 ? -10.964 -17.819 -2.181 1.00 75.69 375 MET A O 1
ATOM 3033 N N . LEU A 1 376 ? -11.948 -19.006 -3.806 1.00 74.69 376 LEU A N 1
ATOM 3034 C CA . LEU A 1 376 ? -10.699 -19.461 -4.425 1.00 74.69 376 LEU A CA 1
ATOM 3035 C C . LEU A 1 376 ? -9.775 -18.295 -4.793 1.00 74.69 376 LEU A C 1
ATOM 3037 O O . LEU A 1 376 ? -8.552 -18.374 -4.652 1.00 74.69 376 LEU A O 1
ATOM 3041 N N . SER A 1 377 ? -10.362 -17.206 -5.262 1.00 73.50 377 SER A N 1
ATOM 3042 C CA . SER A 1 377 ? -9.598 -16.072 -5.752 1.00 73.50 377 SER A CA 1
ATOM 3043 C C . SER A 1 377 ? -9.096 -15.189 -4.611 1.00 73.50 377 SER A C 1
ATOM 3045 O O . SER A 1 377 ? -7.945 -14.758 -4.621 1.00 73.50 377 SER A O 1
ATOM 3047 N N . PHE A 1 378 ? -9.877 -15.056 -3.542 1.00 76.31 378 PHE A N 1
ATOM 3048 C CA . PHE A 1 378 ? -9.405 -14.468 -2.294 1.00 76.31 378 PHE A CA 1
ATOM 3049 C C . PHE A 1 378 ? -8.272 -15.257 -1.637 1.00 76.31 378 PHE A C 1
ATOM 3051 O O . PHE A 1 378 ? -7.298 -14.664 -1.173 1.00 76.31 378 PHE A O 1
ATOM 3058 N N . LEU A 1 379 ? -8.341 -16.591 -1.664 1.00 79.56 379 LEU A N 1
ATOM 3059 C CA . LEU A 1 379 ? -7.230 -17.432 -1.211 1.00 79.56 379 LEU A CA 1
ATOM 3060 C C . LEU A 1 379 ? -5.964 -17.195 -2.049 1.00 79.56 379 LEU A C 1
ATOM 3062 O O . LEU A 1 379 ? -4.854 -17.219 -1.518 1.00 79.56 379 LEU A O 1
ATOM 3066 N N . SER A 1 380 ? -6.129 -16.918 -3.346 1.00 80.94 380 SER A N 1
ATOM 3067 C CA . SER A 1 380 ? -5.020 -16.598 -4.253 1.00 80.94 380 SER A CA 1
ATOM 3068 C C . SER A 1 380 ? -4.340 -15.280 -3.875 1.00 80.94 380 SER A C 1
ATOM 3070 O O . SER A 1 380 ? -3.112 -15.206 -3.866 1.00 80.94 380 SER A O 1
ATOM 3072 N N . ILE A 1 381 ? -5.122 -14.257 -3.514 1.00 78.69 381 ILE A N 1
ATOM 3073 C CA . ILE A 1 381 ? -4.617 -12.961 -3.031 1.00 78.69 381 ILE A CA 1
ATOM 3074 C C . ILE A 1 381 ? -3.896 -13.134 -1.689 1.00 78.69 381 ILE A C 1
ATOM 3076 O O . ILE A 1 381 ? -2.780 -12.646 -1.514 1.00 78.69 381 ILE A O 1
ATOM 3080 N N . GLY A 1 382 ? -4.493 -13.888 -0.761 1.00 82.06 382 GLY A N 1
ATOM 3081 C CA . GLY A 1 382 ? -3.864 -14.225 0.513 1.00 82.06 382 GLY A CA 1
ATOM 3082 C C . GLY A 1 382 ? -2.513 -14.924 0.330 1.00 82.06 382 GLY A C 1
ATOM 3083 O O . GLY A 1 382 ? -1.533 -14.540 0.971 1.00 82.06 382 GLY A O 1
ATOM 3084 N N . LEU A 1 383 ? -2.411 -15.891 -0.595 1.00 86.38 383 LEU A N 1
ATOM 3085 C CA . LEU A 1 383 ? -1.123 -16.522 -0.914 1.00 86.38 383 LEU A CA 1
ATOM 3086 C C . LEU A 1 383 ? -0.149 -15.532 -1.551 1.00 86.38 383 LEU A C 1
ATOM 3088 O O . LEU A 1 383 ? 1.040 -15.549 -1.230 1.00 86.38 383 LEU A O 1
ATOM 3092 N N . TRP A 1 384 ? -0.634 -14.646 -2.420 1.00 86.31 384 TRP A N 1
ATOM 3093 C CA . TRP A 1 384 ? 0.204 -13.636 -3.053 1.00 86.31 384 TRP A CA 1
ATOM 3094 C C . TRP A 1 384 ? 0.900 -12.734 -2.022 1.00 86.31 384 TRP A C 1
ATOM 3096 O O . TRP A 1 384 ? 2.121 -12.579 -2.104 1.00 86.31 384 TRP A O 1
ATOM 3106 N N . TYR A 1 385 ? 0.185 -12.234 -1.003 1.00 85.25 385 TYR A N 1
ATOM 3107 C CA . TYR A 1 385 ? 0.779 -11.423 0.074 1.00 85.25 385 TYR A CA 1
ATOM 3108 C C . TYR A 1 385 ? 1.873 -12.169 0.851 1.00 85.25 385 TYR A C 1
ATOM 3110 O O . TYR A 1 385 ? 2.904 -11.585 1.203 1.00 85.25 385 TYR A O 1
ATOM 3118 N N . HIS A 1 386 ? 1.689 -13.469 1.086 1.00 90.56 386 HIS A N 1
ATOM 3119 C CA . HIS A 1 386 ? 2.681 -14.297 1.774 1.00 90.56 386 HIS A CA 1
ATOM 3120 C C . HIS A 1 386 ? 3.890 -14.664 0.900 1.00 90.56 386 HIS A C 1
ATOM 3122 O O . HIS A 1 386 ? 4.937 -15.028 1.433 1.00 90.56 386 HIS A O 1
ATOM 3128 N N . ILE A 1 387 ? 3.788 -14.540 -0.427 1.00 90.81 387 ILE A N 1
ATOM 3129 C CA . ILE A 1 387 ? 4.899 -14.786 -1.356 1.00 90.81 387 ILE A CA 1
ATOM 3130 C C . ILE A 1 387 ? 5.687 -13.505 -1.638 1.00 90.81 387 ILE A C 1
ATOM 3132 O O . ILE A 1 387 ? 6.920 -13.502 -1.599 1.00 90.81 387 ILE A O 1
ATOM 3136 N N . VAL A 1 388 ? 4.991 -12.416 -1.961 1.00 89.31 388 VAL A N 1
ATOM 3137 C CA . VAL A 1 388 ? 5.617 -11.206 -2.501 1.00 89.31 388 VAL A CA 1
ATOM 3138 C C . VAL A 1 388 ? 6.527 -10.523 -1.484 1.00 89.31 388 VAL A C 1
ATOM 3140 O O . VAL A 1 388 ? 7.677 -10.224 -1.806 1.00 89.31 388 VAL A O 1
ATOM 3143 N N . ILE A 1 389 ? 6.055 -10.343 -0.248 1.00 89.00 389 ILE A N 1
ATOM 3144 C CA . ILE A 1 389 ? 6.777 -9.598 0.788 1.00 89.00 389 ILE A CA 1
ATOM 3145 C C . ILE A 1 389 ? 8.095 -10.305 1.150 1.00 89.00 389 ILE A C 1
ATOM 3147 O O . ILE A 1 389 ? 9.147 -9.665 1.039 1.00 89.00 389 ILE A O 1
ATOM 3151 N N . PRO A 1 390 ? 8.117 -11.617 1.477 1.00 92.69 390 PRO A N 1
ATOM 3152 C CA . PRO A 1 390 ? 9.376 -12.304 1.757 1.00 92.69 390 PRO A CA 1
ATOM 3153 C C . PRO A 1 390 ? 10.326 -12.336 0.558 1.00 92.69 390 PRO A C 1
ATOM 3155 O O . PRO A 1 390 ? 11.530 -12.170 0.734 1.00 92.69 390 PRO A O 1
ATOM 3158 N N . LEU A 1 391 ? 9.824 -12.502 -0.673 1.00 92.94 391 LEU A N 1
ATOM 3159 C CA . LEU A 1 391 ? 10.688 -12.511 -1.858 1.00 92.94 391 LEU A CA 1
ATOM 3160 C C . LEU A 1 391 ? 11.343 -11.153 -2.126 1.00 92.94 391 LEU A C 1
ATOM 3162 O O . LEU A 1 391 ? 12.494 -11.113 -2.572 1.00 92.94 391 LEU A O 1
ATOM 3166 N N . VAL A 1 392 ? 10.631 -10.052 -1.876 1.00 88.88 392 VAL A N 1
ATOM 3167 C CA . VAL A 1 392 ? 11.190 -8.696 -1.963 1.00 88.88 392 VAL A CA 1
ATOM 3168 C C . VAL A 1 392 ? 12.228 -8.486 -0.864 1.00 88.88 392 VAL A C 1
ATOM 3170 O O . VAL A 1 392 ? 13.338 -8.045 -1.164 1.00 88.88 392 VAL A O 1
ATOM 3173 N N . ALA A 1 393 ? 11.930 -8.888 0.374 1.00 89.06 393 ALA A N 1
ATOM 3174 C CA . ALA A 1 393 ? 12.887 -8.832 1.478 1.00 89.06 393 ALA A CA 1
ATOM 3175 C C . ALA A 1 393 ? 14.164 -9.632 1.165 1.00 89.06 393 ALA A C 1
ATOM 3177 O O . ALA A 1 393 ? 15.270 -9.116 1.313 1.00 89.06 393 ALA A O 1
ATOM 3178 N N . PHE A 1 394 ? 14.037 -10.848 0.625 1.00 94.44 394 PHE A N 1
ATOM 3179 C CA . PHE A 1 394 ? 15.178 -11.645 0.173 1.00 94.44 394 PHE A CA 1
ATOM 3180 C C . PHE A 1 394 ? 15.939 -11.005 -0.989 1.00 94.44 394 PHE A C 1
ATOM 3182 O O . PHE A 1 394 ? 17.158 -11.157 -1.078 1.00 94.44 394 PHE A O 1
ATOM 3189 N N . ALA A 1 395 ? 15.264 -10.289 -1.891 1.00 88.19 395 ALA A N 1
ATOM 3190 C CA . ALA A 1 395 ? 15.935 -9.556 -2.962 1.00 88.19 395 ALA A CA 1
ATOM 3191 C C . ALA A 1 395 ? 16.803 -8.421 -2.410 1.00 88.19 395 ALA A C 1
ATOM 3193 O O . ALA A 1 395 ? 17.955 -8.295 -2.823 1.00 88.19 395 ALA A O 1
ATOM 3194 N N . ILE A 1 396 ? 16.270 -7.653 -1.455 1.00 87.31 396 ILE A N 1
ATOM 3195 C CA . ILE A 1 396 ? 17.001 -6.594 -0.752 1.00 87.31 396 ILE A CA 1
ATOM 3196 C C . ILE A 1 396 ? 18.179 -7.203 0.013 1.00 87.31 396 ILE A C 1
ATOM 3198 O O . ILE A 1 396 ? 19.310 -6.760 -0.159 1.00 87.31 396 ILE A O 1
ATOM 3202 N N . LEU A 1 397 ? 17.943 -8.279 0.771 1.00 90.06 397 LEU A N 1
ATOM 3203 C CA . LEU A 1 397 ? 18.982 -9.010 1.497 1.00 90.06 397 LEU A CA 1
ATOM 3204 C C . LEU A 1 397 ? 20.103 -9.477 0.558 1.00 90.06 397 LEU A C 1
ATOM 3206 O O . LEU A 1 397 ? 21.279 -9.251 0.830 1.00 90.06 397 LEU A O 1
ATOM 3210 N N . THR A 1 398 ? 19.736 -10.069 -0.582 1.00 89.31 398 THR A N 1
ATOM 3211 C CA . THR A 1 398 ? 20.697 -10.519 -1.597 1.00 89.31 398 THR A CA 1
ATOM 3212 C C . THR A 1 398 ? 21.511 -9.352 -2.138 1.00 89.31 398 THR A C 1
ATOM 3214 O O . THR A 1 398 ? 22.723 -9.490 -2.283 1.00 89.31 398 THR A O 1
ATOM 3217 N N . ALA A 1 399 ? 20.875 -8.215 -2.435 1.00 85.81 399 ALA A N 1
ATOM 3218 C CA . ALA A 1 399 ? 21.566 -7.025 -2.919 1.00 85.81 399 ALA A CA 1
ATOM 3219 C C . ALA A 1 399 ? 22.571 -6.512 -1.877 1.00 85.81 399 ALA A C 1
ATOM 3221 O O . ALA A 1 399 ? 23.751 -6.382 -2.188 1.00 85.81 399 ALA A O 1
ATOM 3222 N N . VAL A 1 400 ? 22.138 -6.342 -0.624 1.00 86.38 400 VAL A N 1
ATOM 3223 C CA . VAL A 1 400 ? 22.989 -5.875 0.481 1.00 86.38 400 VAL A CA 1
ATOM 3224 C C . VAL A 1 400 ? 24.186 -6.801 0.697 1.00 86.38 400 VAL A C 1
ATOM 3226 O O . VAL A 1 400 ? 25.320 -6.338 0.710 1.00 86.38 400 VAL A O 1
ATOM 3229 N N . PHE A 1 401 ? 23.977 -8.115 0.818 1.00 86.44 401 PHE A N 1
ATOM 3230 C CA . PHE A 1 401 ? 25.081 -9.055 1.044 1.00 86.44 401 PHE A CA 1
ATOM 3231 C C . PHE A 1 401 ? 26.001 -9.215 -0.171 1.00 86.44 401 PHE A C 1
ATOM 3233 O O . PHE A 1 401 ? 27.188 -9.494 0.006 1.00 86.44 401 PHE A O 1
ATOM 3240 N N . SER A 1 402 ? 25.483 -9.034 -1.389 1.00 85.19 402 SER A N 1
ATOM 3241 C CA . SER A 1 402 ? 26.317 -9.026 -2.595 1.00 85.19 402 SER A CA 1
ATOM 3242 C C . SER A 1 402 ? 27.255 -7.822 -2.599 1.00 85.19 402 SER A C 1
ATOM 3244 O O . SER A 1 402 ? 28.438 -8.000 -2.865 1.00 85.19 402 SER A O 1
ATOM 3246 N N . GLU A 1 403 ? 26.761 -6.637 -2.225 1.00 86.12 403 GLU A N 1
ATOM 3247 C CA . GLU A 1 403 ? 27.585 -5.429 -2.093 1.00 86.12 403 GLU A CA 1
ATOM 3248 C C . GLU A 1 403 ? 28.563 -5.528 -0.918 1.00 86.12 403 GLU A C 1
ATOM 3250 O O . GLU A 1 403 ? 29.752 -5.283 -1.075 1.00 86.12 403 GLU A O 1
ATOM 3255 N N . LEU A 1 404 ? 28.128 -5.982 0.259 1.00 83.31 404 LEU A N 1
ATOM 3256 C CA . LEU A 1 404 ? 29.038 -6.132 1.400 1.00 83.31 404 LEU A CA 1
ATOM 3257 C C . LEU A 1 404 ? 30.180 -7.123 1.119 1.00 83.31 404 LEU A C 1
ATOM 3259 O O . LEU A 1 404 ? 31.282 -6.950 1.639 1.00 83.31 404 LEU A O 1
ATOM 3263 N N . LYS A 1 405 ? 29.959 -8.139 0.273 1.00 80.94 405 LYS A N 1
ATOM 3264 C CA . LYS A 1 405 ? 31.023 -9.051 -0.174 1.00 80.94 405 LYS A CA 1
ATOM 3265 C C . LYS A 1 405 ? 32.061 -8.377 -1.083 1.00 80.94 405 LYS A C 1
ATOM 3267 O O . LYS A 1 405 ? 33.154 -8.928 -1.194 1.00 80.94 405 LYS A O 1
ATOM 3272 N N . THR A 1 406 ? 31.773 -7.241 -1.723 1.00 83.19 406 THR A N 1
ATOM 3273 C CA . THR A 1 406 ? 32.763 -6.499 -2.534 1.00 83.19 406 THR A CA 1
ATOM 3274 C C . THR A 1 406 ? 33.613 -5.542 -1.693 1.00 83.19 406 THR A C 1
ATOM 3276 O O . THR A 1 406 ? 34.698 -5.147 -2.116 1.00 83.19 406 THR A O 1
ATOM 3279 N N . VAL A 1 407 ? 33.172 -5.210 -0.475 1.00 86.75 407 VAL A N 1
ATOM 3280 C CA . VAL A 1 407 ? 33.892 -4.332 0.455 1.00 86.75 407 VAL A CA 1
ATOM 3281 C C . VAL A 1 407 ? 35.001 -5.106 1.179 1.00 86.75 407 VAL A C 1
ATOM 3283 O O . VAL A 1 407 ? 34.730 -6.014 1.966 1.00 86.75 407 VAL A O 1
ATOM 3286 N N . ASN A 1 408 ? 36.261 -4.698 0.977 1.00 83.56 408 ASN A N 1
ATOM 3287 C CA . ASN A 1 408 ? 37.460 -5.381 1.498 1.00 83.56 408 ASN A CA 1
ATOM 3288 C C . ASN A 1 408 ? 37.446 -5.651 3.014 1.00 83.56 408 ASN A C 1
ATOM 3290 O O . ASN A 1 408 ? 37.974 -6.666 3.456 1.00 83.56 408 ASN A O 1
ATOM 3294 N N . ILE A 1 409 ? 36.847 -4.763 3.813 1.00 86.44 409 ILE A N 1
ATOM 3295 C CA . ILE A 1 409 ? 36.786 -4.901 5.279 1.00 86.44 409 ILE A CA 1
ATOM 3296 C C . ILE A 1 409 ? 35.744 -5.952 5.695 1.00 86.44 409 ILE A C 1
ATOM 3298 O O . ILE A 1 409 ? 35.953 -6.707 6.642 1.00 86.44 409 ILE A O 1
ATOM 3302 N N . CYS A 1 410 ? 34.623 -6.031 4.977 1.00 82.44 410 CYS A N 1
ATOM 3303 C CA . CYS A 1 410 ? 33.513 -6.926 5.303 1.00 82.44 410 CYS A CA 1
ATOM 3304 C C . CYS A 1 410 ? 33.719 -8.342 4.739 1.00 82.44 410 CYS A C 1
ATOM 3306 O O . CYS A 1 410 ? 33.285 -9.321 5.351 1.00 82.44 410 CYS A O 1
ATOM 3308 N N . HIS A 1 411 ? 34.408 -8.461 3.599 1.00 84.62 411 HIS A N 1
ATOM 3309 C CA . HIS A 1 411 ? 34.604 -9.714 2.868 1.00 84.62 411 HIS A CA 1
ATOM 3310 C C . HIS A 1 411 ? 35.148 -10.884 3.722 1.00 84.62 411 HIS A C 1
ATOM 3312 O O . HIS A 1 411 ? 34.542 -11.962 3.692 1.00 84.62 411 HIS A O 1
ATOM 3318 N N . PRO A 1 412 ? 36.220 -10.724 4.531 1.00 86.69 412 PRO A N 1
ATOM 3319 C CA . PRO A 1 412 ? 36.789 -11.834 5.301 1.00 86.69 412 PRO A CA 1
ATOM 3320 C C . PRO A 1 412 ? 35.836 -12.330 6.390 1.00 86.69 412 PRO A C 1
ATOM 3322 O O . PRO A 1 412 ? 35.720 -13.534 6.623 1.00 86.69 412 PRO A O 1
ATOM 3325 N N . PHE A 1 413 ? 35.127 -11.403 7.040 1.00 89.00 413 PHE A N 1
ATOM 3326 C CA . PHE A 1 413 ? 34.160 -11.721 8.085 1.00 89.00 413 PHE A CA 1
ATOM 3327 C C . PHE A 1 413 ? 32.956 -12.475 7.515 1.00 89.00 413 PHE A C 1
ATOM 3329 O O . PHE A 1 413 ? 32.614 -13.549 8.009 1.00 89.00 413 PHE A O 1
ATOM 3336 N N . ILE A 1 414 ? 32.364 -11.969 6.429 1.00 86.62 414 ILE A N 1
ATOM 3337 C CA . ILE A 1 414 ? 31.188 -12.582 5.797 1.00 86.62 414 ILE A CA 1
ATOM 3338 C C . ILE A 1 414 ? 31.503 -13.995 5.303 1.00 86.62 414 ILE A C 1
ATOM 3340 O O . ILE A 1 414 ? 30.737 -14.920 5.574 1.00 86.62 414 ILE A O 1
ATOM 3344 N N . ASN A 1 415 ? 32.642 -14.199 4.636 1.00 86.50 415 ASN A N 1
ATOM 3345 C CA . ASN A 1 415 ? 33.022 -15.528 4.156 1.00 86.50 415 ASN A CA 1
ATOM 3346 C C . ASN A 1 415 ? 33.294 -16.508 5.303 1.00 86.50 415 ASN A C 1
ATOM 3348 O O . ASN A 1 415 ? 32.910 -17.671 5.205 1.00 86.50 415 ASN A O 1
ATOM 3352 N N . LYS A 1 416 ? 33.897 -16.051 6.409 1.00 89.69 416 LYS A N 1
ATOM 3353 C CA . LYS A 1 416 ? 34.082 -16.873 7.615 1.00 89.69 416 LYS A CA 1
ATOM 3354 C C . LYS A 1 416 ? 32.746 -17.257 8.259 1.00 89.69 416 LYS A C 1
ATOM 3356 O O . LYS A 1 416 ? 32.595 -18.375 8.746 1.00 89.69 416 LYS A O 1
ATOM 3361 N N . CYS A 1 417 ? 31.770 -16.351 8.266 1.00 87.81 417 CYS A N 1
ATOM 3362 C CA . CYS A 1 417 ? 30.422 -16.645 8.747 1.00 87.81 417 CYS A CA 1
ATOM 3363 C C . CYS A 1 417 ? 29.707 -17.660 7.845 1.00 87.81 417 CYS A C 1
ATOM 3365 O O . CYS A 1 417 ? 29.141 -18.628 8.346 1.00 87.81 417 CYS A O 1
ATOM 3367 N N . PHE A 1 418 ? 29.761 -17.474 6.526 1.00 89.81 418 PHE A N 1
ATOM 3368 C CA . PHE A 1 418 ? 29.092 -18.348 5.559 1.00 89.81 418 PHE A CA 1
ATOM 3369 C C . PHE A 1 418 ? 29.715 -19.742 5.470 1.00 89.81 418 PHE A C 1
ATOM 3371 O O . PHE A 1 418 ? 28.978 -20.720 5.375 1.00 89.81 418 PHE A O 1
ATOM 3378 N N . SER A 1 419 ? 31.038 -19.868 5.613 1.00 86.50 419 SER A N 1
ATOM 3379 C CA . SER A 1 419 ? 31.685 -21.183 5.676 1.00 86.50 419 SER A CA 1
ATOM 3380 C C . SER A 1 419 ? 31.290 -21.977 6.925 1.00 86.50 419 SER A C 1
ATOM 3382 O O . SER A 1 419 ? 31.194 -23.200 6.869 1.00 86.50 419 SER A O 1
ATOM 3384 N N . LYS A 1 420 ? 31.012 -21.292 8.043 1.00 90.19 420 LYS A N 1
ATOM 3385 C CA . LYS A 1 420 ? 30.527 -21.920 9.280 1.00 90.19 420 LYS A CA 1
ATOM 3386 C C . LYS A 1 420 ? 29.029 -22.245 9.235 1.00 90.19 420 LYS A C 1
ATOM 3388 O O . LYS A 1 420 ? 28.602 -23.213 9.857 1.00 90.19 420 LYS A O 1
ATOM 3393 N N . PHE A 1 421 ? 28.240 -21.455 8.505 1.00 89.38 421 PHE A N 1
ATOM 3394 C CA . PHE A 1 421 ? 26.784 -21.578 8.425 1.00 89.38 421 PHE A CA 1
ATOM 3395 C C . PHE A 1 421 ? 26.305 -21.540 6.966 1.00 89.38 421 PHE A C 1
ATOM 3397 O O . PHE A 1 421 ? 25.760 -20.541 6.497 1.00 89.38 421 PHE A O 1
ATOM 3404 N N . SER A 1 422 ? 26.460 -22.653 6.246 1.00 82.19 422 SER A N 1
ATOM 3405 C CA . SER A 1 422 ? 26.096 -22.761 4.820 1.00 82.19 422 SER A CA 1
ATOM 3406 C C . SER A 1 422 ? 24.614 -22.481 4.535 1.00 82.19 422 SER A C 1
ATOM 3408 O O . SER A 1 422 ? 24.261 -21.931 3.492 1.00 82.19 422 SER A O 1
ATOM 3410 N N . VAL A 1 423 ? 23.731 -22.798 5.487 1.00 85.88 423 VAL A N 1
ATOM 3411 C CA . VAL A 1 423 ? 22.299 -22.468 5.411 1.00 85.88 423 VAL A CA 1
ATOM 3412 C C . VAL A 1 423 ? 22.093 -20.952 5.357 1.00 85.88 423 VAL A C 1
ATOM 3414 O O . VAL A 1 423 ? 21.311 -20.471 4.539 1.00 85.88 423 VAL A O 1
ATOM 3417 N N . LEU A 1 424 ? 22.833 -20.187 6.165 1.00 86.31 424 LEU A N 1
ATOM 3418 C CA . LEU A 1 424 ? 22.747 -18.726 6.183 1.00 86.31 424 LEU A CA 1
ATOM 3419 C C . LEU A 1 424 ? 23.173 -18.130 4.836 1.00 86.31 424 LEU A C 1
ATOM 3421 O O . LEU A 1 424 ? 22.504 -17.236 4.324 1.00 86.31 424 LEU A O 1
ATOM 3425 N N . GLU A 1 425 ? 24.230 -18.666 4.220 1.00 86.81 425 GLU A N 1
ATOM 3426 C CA . GLU A 1 425 ? 24.635 -18.252 2.872 1.00 86.81 425 GLU A CA 1
ATOM 3427 C C . GLU A 1 425 ? 23.523 -18.494 1.845 1.00 86.81 425 GLU A C 1
ATOM 3429 O O . GLU A 1 425 ? 23.228 -17.622 1.023 1.00 86.81 425 GLU A O 1
ATOM 3434 N N . ALA A 1 426 ? 22.867 -19.655 1.911 1.00 86.31 426 ALA A N 1
ATOM 3435 C CA . ALA A 1 426 ? 21.770 -19.982 1.013 1.00 86.31 426 ALA A CA 1
ATOM 3436 C C . ALA A 1 426 ? 20.580 -19.020 1.180 1.00 86.31 426 ALA A C 1
ATOM 3438 O O . ALA A 1 426 ? 20.033 -18.551 0.182 1.00 86.31 426 ALA A O 1
ATOM 3439 N N . PHE A 1 427 ? 20.220 -18.658 2.413 1.00 89.69 427 PHE A N 1
ATOM 3440 C CA . PHE A 1 427 ? 19.171 -17.667 2.669 1.00 89.69 427 PHE A CA 1
ATOM 3441 C C . PHE A 1 427 ? 19.558 -16.254 2.224 1.00 89.69 427 PHE A C 1
ATOM 3443 O O . PHE A 1 427 ? 18.707 -15.528 1.711 1.00 89.69 427 PHE A O 1
ATOM 3450 N N . CYS A 1 428 ? 20.829 -15.866 2.345 1.00 88.56 428 CYS A N 1
ATOM 3451 C CA . CYS A 1 428 ? 21.282 -14.541 1.927 1.00 88.56 428 CYS A CA 1
ATOM 3452 C C . CYS A 1 428 ? 21.446 -14.410 0.407 1.00 88.56 428 CYS A C 1
ATOM 3454 O O . CYS A 1 428 ? 21.155 -13.349 -0.132 1.00 88.56 428 CYS A O 1
ATOM 3456 N N . LEU A 1 429 ? 21.905 -15.454 -0.294 1.00 87.19 429 LEU A N 1
ATOM 3457 C CA . LEU A 1 429 ? 22.358 -15.336 -1.689 1.00 87.19 429 LEU A CA 1
ATOM 3458 C C . LEU A 1 429 ? 21.677 -16.301 -2.673 1.00 87.19 429 LEU A C 1
ATOM 3460 O O . LEU A 1 429 ? 21.608 -16.007 -3.873 1.00 87.19 429 LEU A O 1
ATOM 3464 N N . ASN A 1 430 ? 21.166 -17.452 -2.219 1.00 88.25 430 ASN A N 1
ATOM 3465 C CA . ASN A 1 430 ? 20.585 -18.453 -3.113 1.00 88.25 430 ASN A CA 1
ATOM 3466 C C . ASN A 1 430 ? 19.100 -18.184 -3.382 1.00 88.25 430 ASN A C 1
ATOM 3468 O O . ASN A 1 430 ? 18.189 -18.617 -2.679 1.00 88.25 430 ASN A O 1
ATOM 3472 N N . LYS A 1 431 ? 18.882 -17.549 -4.527 1.00 87.75 431 LYS A N 1
ATOM 3473 C CA . LYS A 1 431 ? 17.588 -17.204 -5.119 1.00 87.75 431 LYS A CA 1
ATOM 3474 C C . LYS A 1 431 ? 16.565 -18.351 -5.160 1.00 87.75 431 LYS A C 1
ATOM 3476 O O . LYS A 1 431 ? 15.374 -18.104 -4.971 1.00 87.75 431 LYS A O 1
ATOM 3481 N N . ASN A 1 432 ? 16.999 -19.585 -5.416 1.00 84.62 432 ASN A N 1
ATOM 3482 C CA . ASN A 1 432 ? 16.097 -20.735 -5.517 1.00 84.62 432 ASN A CA 1
ATOM 3483 C C . ASN A 1 432 ? 15.697 -21.252 -4.133 1.00 84.62 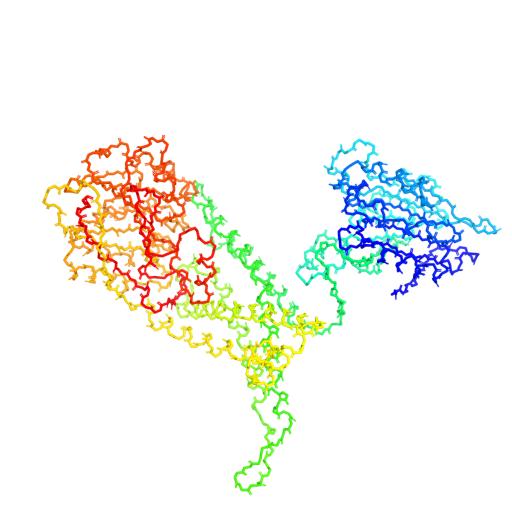432 ASN A C 1
ATOM 3485 O O . ASN A 1 432 ? 14.526 -21.551 -3.923 1.00 84.62 432 ASN A O 1
ATOM 3489 N N . VAL A 1 433 ? 16.640 -21.291 -3.184 1.00 87.62 433 VAL A N 1
ATOM 3490 C CA . VAL A 1 433 ? 16.364 -21.662 -1.785 1.00 87.62 433 VAL A CA 1
ATOM 3491 C C . VAL A 1 433 ? 15.407 -20.658 -1.152 1.00 87.62 433 VAL A C 1
ATOM 3493 O O . VAL A 1 433 ? 14.398 -21.067 -0.587 1.00 87.62 433 VAL A O 1
ATOM 3496 N N . GLN A 1 434 ? 15.659 -19.359 -1.341 1.00 93.06 434 GLN A N 1
ATOM 3497 C CA . GLN A 1 434 ? 14.755 -18.281 -0.925 1.00 93.06 434 GLN A CA 1
ATOM 3498 C C . GLN A 1 434 ? 13.335 -18.508 -1.465 1.00 93.06 434 GLN A C 1
ATOM 3500 O O . GLN A 1 434 ? 12.374 -18.500 -0.706 1.00 93.06 434 GLN A O 1
ATOM 3505 N N . THR A 1 435 ? 13.203 -18.782 -2.769 1.00 89.69 435 THR A N 1
ATOM 3506 C CA . THR A 1 435 ? 11.888 -18.978 -3.403 1.00 89.69 435 THR A CA 1
ATOM 3507 C C . THR A 1 435 ? 11.176 -20.232 -2.903 1.00 89.69 435 THR A C 1
ATOM 3509 O O . THR A 1 435 ? 9.985 -20.176 -2.606 1.00 89.69 435 THR A O 1
ATOM 3512 N N . ALA A 1 436 ? 11.885 -21.356 -2.776 1.00 87.50 436 ALA A N 1
ATOM 3513 C CA . ALA A 1 436 ? 11.307 -22.600 -2.275 1.00 87.50 436 ALA A CA 1
ATOM 3514 C C . ALA A 1 436 ? 10.857 -22.466 -0.813 1.00 87.50 436 ALA A C 1
ATOM 3516 O O . ALA A 1 436 ? 9.741 -22.857 -0.476 1.00 87.50 436 ALA A O 1
ATOM 3517 N N . PHE A 1 437 ? 11.690 -21.856 0.034 1.00 92.06 437 PHE A N 1
ATOM 3518 C CA . PHE A 1 437 ? 11.348 -21.573 1.423 1.00 92.06 437 PHE A CA 1
ATOM 3519 C C . PHE A 1 437 ? 10.126 -20.659 1.530 1.00 92.06 437 PHE A C 1
ATOM 3521 O O . PHE A 1 437 ? 9.193 -20.975 2.265 1.00 92.06 437 PHE A O 1
ATOM 3528 N N . THR A 1 438 ? 10.092 -19.565 0.760 1.00 93.56 438 THR A N 1
ATOM 3529 C CA . THR A 1 438 ? 8.942 -18.657 0.752 1.00 93.56 438 THR A CA 1
ATOM 3530 C C . THR A 1 438 ? 7.659 -19.374 0.352 1.00 93.56 438 THR A C 1
ATOM 3532 O O . THR A 1 438 ? 6.644 -19.160 0.997 1.00 93.56 438 THR A O 1
ATOM 3535 N N . LEU A 1 439 ? 7.681 -20.248 -0.659 1.00 90.25 439 LEU A N 1
ATOM 3536 C CA . LEU A 1 439 ? 6.489 -21.006 -1.053 1.00 90.25 439 LEU A CA 1
ATOM 3537 C C . LEU A 1 439 ? 5.999 -21.946 0.051 1.00 90.25 439 LEU A C 1
ATOM 3539 O O . LEU A 1 439 ? 4.802 -21.982 0.325 1.00 90.25 439 LEU A O 1
ATOM 3543 N N . LEU A 1 440 ? 6.910 -22.682 0.693 1.00 90.81 440 LEU A N 1
ATOM 3544 C CA . LEU A 1 440 ? 6.562 -23.595 1.785 1.00 90.81 440 LEU A CA 1
ATOM 3545 C C . LEU A 1 440 ? 5.933 -22.841 2.961 1.00 90.81 440 LEU A C 1
ATOM 3547 O O . LEU A 1 440 ? 4.870 -23.228 3.443 1.00 90.81 440 LEU A O 1
ATOM 3551 N N . ILE A 1 441 ? 6.556 -21.736 3.375 1.00 93.00 441 ILE A N 1
ATOM 3552 C CA . ILE A 1 441 ? 6.037 -20.889 4.450 1.00 93.00 441 ILE A CA 1
ATOM 3553 C C . ILE A 1 441 ? 4.727 -20.217 4.042 1.00 93.00 441 ILE A C 1
ATOM 3555 O O . ILE A 1 441 ? 3.807 -20.180 4.846 1.00 93.00 441 ILE A O 1
ATOM 3559 N N . ALA A 1 442 ? 4.590 -19.732 2.808 1.00 91.81 442 ALA A N 1
ATOM 3560 C CA . ALA A 1 442 ? 3.362 -19.088 2.354 1.00 91.81 442 ALA A CA 1
ATOM 3561 C C . ALA A 1 442 ? 2.172 -20.054 2.368 1.00 91.81 442 ALA A C 1
ATOM 3563 O O . ALA A 1 442 ? 1.107 -19.695 2.859 1.00 91.81 442 ALA A O 1
ATOM 3564 N N . ILE A 1 443 ? 2.359 -21.293 1.898 1.00 89.06 443 ILE A N 1
ATOM 3565 C CA . ILE A 1 443 ? 1.320 -22.331 1.957 1.00 89.06 443 ILE A CA 1
ATOM 3566 C C . ILE A 1 443 ? 0.957 -22.638 3.411 1.00 89.06 443 ILE A C 1
ATOM 3568 O O . ILE A 1 443 ? -0.226 -22.693 3.741 1.00 89.06 443 ILE A O 1
ATOM 3572 N N . PHE A 1 444 ? 1.961 -22.801 4.278 1.00 90.94 444 PHE A N 1
ATOM 3573 C CA . PHE A 1 444 ? 1.753 -23.031 5.705 1.00 90.94 444 PHE A CA 1
ATOM 3574 C C . PHE A 1 444 ? 0.947 -21.888 6.341 1.00 90.94 444 PHE A C 1
ATOM 3576 O O . PHE A 1 444 ? -0.110 -22.130 6.915 1.00 90.94 444 PHE A O 1
ATOM 3583 N N . LEU A 1 445 ? 1.384 -20.638 6.177 1.00 91.50 445 LEU A N 1
ATOM 3584 C CA . LEU A 1 445 ? 0.713 -19.472 6.751 1.00 91.50 445 LEU A CA 1
ATOM 3585 C C . LEU A 1 445 ? -0.710 -19.313 6.210 1.00 91.50 445 LEU A C 1
ATOM 3587 O O . LEU A 1 445 ? -1.627 -19.123 6.998 1.00 91.50 445 LEU A O 1
ATOM 3591 N N . CYS A 1 446 ? -0.930 -19.477 4.904 1.00 88.81 446 CYS A N 1
ATOM 3592 C CA . CYS A 1 446 ? -2.272 -19.435 4.322 1.00 88.81 446 CYS A CA 1
ATOM 3593 C C . CYS A 1 446 ? -3.192 -20.530 4.860 1.00 88.81 446 CYS A C 1
ATOM 3595 O O . CYS A 1 446 ? -4.357 -20.255 5.134 1.00 88.81 446 CYS A O 1
ATOM 3597 N N . PHE A 1 447 ? -2.687 -21.754 5.018 1.00 88.44 447 PHE A N 1
ATOM 3598 C CA . PHE A 1 447 ? -3.460 -22.869 5.561 1.00 88.44 447 PHE A CA 1
ATOM 3599 C C . PHE A 1 447 ? -3.911 -22.589 6.998 1.00 88.44 447 PHE A C 1
ATOM 3601 O O . PHE A 1 447 ? -5.098 -22.700 7.300 1.00 88.44 447 PHE A O 1
ATOM 3608 N N . PHE A 1 448 ? -2.989 -22.163 7.866 1.00 89.25 448 PHE A N 1
ATOM 3609 C CA . PHE A 1 448 ? -3.321 -21.811 9.247 1.00 89.25 448 PHE A CA 1
ATOM 3610 C C . PHE A 1 448 ? -4.236 -20.586 9.311 1.00 89.25 448 PHE A C 1
ATOM 3612 O O . PHE A 1 448 ? -5.252 -20.621 10.000 1.00 89.25 448 PHE A O 1
ATOM 3619 N N . SER A 1 449 ? -3.947 -19.533 8.545 1.00 90.31 449 SER A N 1
ATOM 3620 C CA . SER A 1 449 ? -4.796 -18.345 8.518 1.00 90.31 449 SER A CA 1
ATOM 3621 C C . SER A 1 449 ? -6.212 -18.630 8.031 1.00 90.31 449 SER A C 1
ATOM 3623 O O . SER A 1 449 ? -7.132 -17.997 8.527 1.00 90.31 449 SER A O 1
ATOM 3625 N N . TYR A 1 450 ? -6.406 -19.571 7.105 1.00 88.81 450 TYR A N 1
ATOM 3626 C CA . TYR A 1 450 ? -7.734 -19.983 6.641 1.00 88.81 450 TYR A CA 1
ATOM 3627 C C . TYR A 1 450 ? -8.484 -20.836 7.671 1.00 88.81 450 TYR A C 1
ATOM 3629 O O . TYR A 1 450 ? -9.669 -20.640 7.894 1.00 88.81 450 TYR A O 1
ATOM 3637 N N . ILE A 1 451 ? -7.811 -21.785 8.329 1.00 89.81 451 ILE A N 1
ATOM 3638 C CA . ILE A 1 451 ? -8.473 -22.656 9.316 1.00 89.81 451 ILE A CA 1
ATOM 3639 C C . ILE A 1 451 ? -8.914 -21.874 10.553 1.00 89.81 451 ILE A C 1
ATOM 3641 O O . ILE A 1 451 ? -9.959 -22.165 11.130 1.00 89.81 451 ILE A O 1
ATOM 3645 N N . PHE A 1 452 ? -8.114 -20.895 10.970 1.00 88.62 452 PHE A N 1
ATOM 3646 C CA . PHE A 1 452 ? -8.348 -20.151 12.202 1.00 88.62 452 PHE A CA 1
ATOM 3647 C C . PHE A 1 452 ? -9.056 -18.808 11.992 1.00 88.62 452 PHE A C 1
ATOM 3649 O O . PHE A 1 452 ? -9.387 -18.175 12.992 1.00 88.62 452 PHE A O 1
ATOM 3656 N N . CYS A 1 453 ? -9.325 -18.371 10.751 1.00 88.06 453 CYS A N 1
ATOM 3657 C CA . CYS A 1 453 ? -9.937 -17.057 10.504 1.00 88.06 453 CYS A CA 1
ATOM 3658 C C . CYS A 1 453 ? -11.315 -16.900 11.145 1.00 88.06 453 CYS A C 1
ATOM 3660 O O . CYS A 1 453 ? -11.699 -15.795 11.509 1.00 88.06 453 CYS A O 1
ATOM 3662 N N . ASP A 1 454 ? -12.046 -17.997 11.305 1.00 87.38 454 ASP A N 1
ATOM 3663 C CA . ASP A 1 454 ? -13.382 -17.985 11.888 1.00 87.38 454 ASP A CA 1
ATOM 3664 C C . ASP A 1 454 ? -13.387 -18.354 13.377 1.00 87.38 454 ASP A C 1
ATOM 3666 O O . ASP A 1 454 ? -14.446 -18.399 13.993 1.00 87.38 454 ASP A O 1
ATOM 3670 N N . ASN A 1 455 ? -12.227 -18.659 13.966 1.00 92.06 455 ASN A N 1
ATOM 3671 C CA . ASN A 1 455 ? -12.152 -19.019 15.376 1.00 92.06 455 ASN A CA 1
ATOM 3672 C C . ASN A 1 455 ? -12.230 -17.752 16.238 1.00 92.06 455 ASN A C 1
ATOM 3674 O O . ASN A 1 455 ? -11.205 -17.136 16.535 1.00 92.06 455 ASN A O 1
ATOM 3678 N N . LEU A 1 456 ? -13.452 -17.370 16.612 1.00 94.06 456 LEU A N 1
ATOM 3679 C CA . LEU A 1 456 ? -13.726 -16.209 17.453 1.00 94.06 456 LEU A CA 1
ATOM 3680 C C . LEU A 1 456 ? -13.238 -16.433 18.890 1.00 94.06 456 LEU A C 1
ATOM 3682 O O . LEU A 1 456 ? -13.709 -17.326 19.606 1.00 94.06 456 LEU A O 1
ATOM 3686 N N . VAL A 1 457 ? -12.307 -15.581 19.319 1.00 95.38 457 VAL A N 1
ATOM 3687 C CA . VAL A 1 457 ? -11.717 -15.592 20.661 1.00 95.38 457 VAL A CA 1
ATOM 3688 C C . VAL A 1 457 ? -12.284 -14.441 21.489 1.00 95.38 457 VAL A C 1
ATOM 3690 O O . VAL A 1 457 ? -12.175 -13.278 21.103 1.00 95.38 457 VAL A O 1
ATOM 3693 N N . ILE A 1 458 ? -12.840 -14.759 22.658 1.00 97.69 458 ILE A N 1
ATOM 3694 C CA . ILE A 1 458 ? -13.170 -13.751 23.669 1.00 97.69 458 ILE A CA 1
ATOM 3695 C C . ILE A 1 458 ? -11.885 -13.351 24.395 1.00 97.69 458 ILE A C 1
ATOM 3697 O O . ILE A 1 458 ? -11.181 -14.206 24.938 1.00 97.69 458 ILE A O 1
ATOM 3701 N N . LYS A 1 459 ? -11.578 -12.055 24.416 1.00 97.56 459 LYS A N 1
ATOM 3702 C CA . LYS A 1 459 ? -10.447 -11.489 25.160 1.00 97.56 459 LYS A CA 1
ATOM 3703 C C . LYS A 1 459 ? -10.966 -10.537 26.224 1.00 97.56 459 LYS A C 1
ATOM 3705 O O . LYS A 1 459 ? -11.913 -9.808 25.973 1.00 97.56 459 LYS A O 1
ATOM 3710 N N . ASN A 1 460 ? -10.346 -10.530 27.398 1.00 97.75 460 ASN A N 1
ATOM 3711 C CA . ASN A 1 460 ? -10.725 -9.635 28.490 1.00 97.75 460 ASN A CA 1
ATOM 3712 C C . ASN A 1 460 ? -9.618 -8.601 28.711 1.00 97.75 460 ASN A C 1
ATOM 3714 O O . ASN A 1 460 ? -8.437 -8.957 28.702 1.00 97.75 460 ASN A O 1
ATOM 3718 N N . VAL A 1 461 ? -9.993 -7.341 28.917 1.00 97.25 461 VAL A N 1
ATOM 3719 C CA . VAL A 1 461 ? -9.076 -6.266 29.313 1.00 97.25 461 VAL A CA 1
ATOM 3720 C C . VAL A 1 461 ? -9.722 -5.405 30.387 1.00 97.25 461 VAL A C 1
ATOM 3722 O O . VAL A 1 461 ? -10.885 -5.031 30.271 1.00 97.25 461 VAL A O 1
ATOM 3725 N N . SER A 1 462 ? -8.945 -5.073 31.411 1.00 97.00 462 SER A N 1
ATOM 3726 C CA . SER A 1 462 ? -9.324 -4.107 32.438 1.00 97.00 462 SER A CA 1
ATOM 3727 C C . SER A 1 462 ? -8.664 -2.769 32.115 1.00 97.00 462 SER A C 1
ATOM 3729 O O . SER A 1 462 ? -7.439 -2.708 31.986 1.00 97.00 462 SER A O 1
ATOM 3731 N N . LEU A 1 463 ? -9.459 -1.711 31.954 1.00 95.94 463 LEU A N 1
ATOM 3732 C CA . LEU A 1 463 ? -8.974 -0.361 31.662 1.00 95.94 463 LEU A CA 1
ATOM 3733 C C . LEU A 1 463 ? -9.325 0.589 32.808 1.00 95.94 463 LEU A C 1
ATOM 3735 O O . LEU A 1 463 ? -10.470 0.659 33.252 1.00 95.94 463 LEU A O 1
ATOM 3739 N N . ASN A 1 464 ? -8.328 1.349 33.256 1.00 94.06 464 ASN A N 1
ATOM 3740 C CA . ASN A 1 464 ? -8.504 2.344 34.307 1.00 94.06 464 ASN A CA 1
ATOM 3741 C C . ASN A 1 464 ? -8.892 3.685 33.681 1.00 94.06 464 ASN A C 1
ATOM 3743 O O . ASN A 1 464 ? -8.143 4.220 32.856 1.00 94.06 464 ASN A O 1
ATOM 3747 N N . VAL A 1 465 ? -10.029 4.237 34.102 1.00 93.12 465 VAL A N 1
ATOM 3748 C CA . VAL A 1 465 ? -10.589 5.503 33.606 1.00 93.12 465 VAL A CA 1
ATOM 3749 C C . VAL A 1 465 ? -10.907 6.447 34.767 1.00 93.12 465 VAL A C 1
ATOM 3751 O O . VAL A 1 465 ? -11.245 6.013 35.867 1.00 93.12 465 VAL A O 1
ATOM 3754 N N . LYS A 1 466 ? -10.762 7.756 34.546 1.00 91.50 466 LYS A N 1
ATOM 3755 C CA . LYS A 1 466 ? -10.962 8.778 35.587 1.00 91.50 466 LYS A CA 1
ATOM 3756 C C . LYS A 1 466 ? -12.439 9.142 35.737 1.00 91.50 466 LYS A C 1
ATOM 3758 O O . LYS A 1 466 ? -13.186 9.106 34.761 1.00 91.50 466 LYS A O 1
ATOM 3763 N N . ASP A 1 467 ? -12.826 9.554 36.945 1.00 92.62 467 ASP A N 1
ATOM 3764 C CA . ASP A 1 467 ? -14.173 10.039 37.302 1.00 92.62 467 ASP A CA 1
ATOM 3765 C C . ASP A 1 467 ? -15.311 9.100 36.873 1.00 92.62 467 ASP A C 1
ATOM 3767 O O . ASP A 1 467 ? -16.354 9.525 36.356 1.00 92.62 467 ASP A O 1
ATOM 3771 N N . LEU A 1 468 ? -15.082 7.801 37.082 1.00 94.25 468 LEU A N 1
ATOM 3772 C CA . LEU A 1 468 ? -16.069 6.762 36.838 1.00 94.25 468 LEU A CA 1
ATOM 3773 C C . LEU A 1 468 ? -17.266 6.967 37.792 1.00 94.25 468 LEU A C 1
ATOM 3775 O O . LEU A 1 468 ? -17.059 7.092 39.003 1.00 94.25 468 LEU A O 1
ATOM 3779 N N . PRO A 1 469 ? -18.517 7.041 37.295 1.00 94.00 469 PRO A N 1
ATOM 3780 C CA . PRO A 1 469 ? -19.683 7.277 38.141 1.00 94.00 469 PRO A CA 1
ATOM 3781 C C . PRO A 1 469 ? -19.846 6.253 39.270 1.00 94.00 469 PRO A C 1
ATOM 3783 O O . PRO A 1 469 ? -19.607 5.054 39.099 1.00 94.00 469 PRO A O 1
ATOM 3786 N N . ASN A 1 470 ? -20.361 6.706 40.416 1.00 89.50 470 ASN A N 1
ATOM 3787 C CA . ASN A 1 470 ? -20.669 5.824 41.542 1.00 89.50 470 ASN A CA 1
ATOM 3788 C C . ASN A 1 470 ? -21.594 4.670 41.117 1.00 89.50 470 ASN A C 1
ATOM 3790 O O . ASN A 1 470 ? -22.635 4.889 40.498 1.00 89.50 470 ASN A O 1
ATOM 3794 N N . GLY A 1 471 ? -21.226 3.441 41.490 1.00 89.38 471 GLY A N 1
ATOM 3795 C CA . GLY A 1 471 ? -21.975 2.228 41.142 1.00 89.38 471 GLY A CA 1
ATOM 3796 C C . GLY A 1 471 ? -21.689 1.675 39.741 1.00 89.38 471 GLY A C 1
ATOM 3797 O O . GLY A 1 471 ? -22.375 0.746 39.324 1.00 89.38 471 GLY A O 1
ATOM 3798 N N . THR A 1 472 ? -20.696 2.218 39.025 1.00 94.44 472 THR A N 1
ATOM 3799 C CA . THR A 1 472 ? -20.238 1.690 37.724 1.00 94.44 472 THR A CA 1
ATOM 3800 C C . THR A 1 472 ? -18.846 1.053 37.765 1.00 94.44 472 THR A C 1
ATOM 3802 O O . THR A 1 472 ? -18.302 0.708 36.724 1.00 94.44 472 THR A O 1
ATOM 3805 N N . GLU A 1 473 ? -18.290 0.838 38.957 1.00 94.81 473 GLU A N 1
ATOM 3806 C CA . GLU A 1 473 ? -17.061 0.059 39.138 1.00 94.81 473 GLU A CA 1
ATOM 3807 C C . GLU A 1 473 ? -17.252 -1.376 38.619 1.00 94.81 473 GLU A C 1
ATOM 3809 O O . GLU A 1 473 ? -18.228 -2.040 38.977 1.00 94.81 473 GLU A O 1
ATOM 3814 N N . GLY A 1 474 ? -16.336 -1.846 37.769 1.00 95.75 474 GLY A N 1
ATOM 3815 C CA . GLY A 1 474 ? -16.418 -3.168 37.146 1.00 95.75 474 GLY A CA 1
ATOM 3816 C C . GLY A 1 474 ? -17.484 -3.280 36.050 1.00 95.75 474 GLY A C 1
ATOM 3817 O O . GLY A 1 474 ? -17.886 -4.390 35.708 1.00 95.75 474 GLY A O 1
ATOM 3818 N N . ILE A 1 475 ? -17.980 -2.161 35.504 1.00 97.56 475 ILE A N 1
ATOM 3819 C CA . ILE A 1 475 ? -18.901 -2.180 34.356 1.00 97.56 475 ILE A CA 1
ATOM 3820 C C . ILE A 1 475 ? -18.219 -2.825 33.141 1.00 97.56 475 ILE A C 1
ATOM 3822 O O . ILE A 1 475 ? -17.053 -2.536 32.854 1.00 97.56 475 ILE A O 1
ATOM 3826 N N . ARG A 1 476 ? -18.938 -3.697 32.420 1.00 98.25 476 ARG A N 1
ATOM 3827 C CA . ARG A 1 476 ? -18.375 -4.501 31.321 1.00 98.25 476 ARG A CA 1
ATOM 3828 C C . ARG A 1 476 ? -19.030 -4.181 29.985 1.00 98.25 476 ARG A C 1
ATOM 3830 O O . ARG A 1 476 ? -20.252 -4.212 29.860 1.00 98.25 476 ARG A O 1
ATOM 3837 N N . PHE A 1 477 ? -18.223 -3.968 28.952 1.00 98.50 477 PHE A N 1
ATOM 3838 C CA . PHE A 1 477 ? -18.682 -3.720 27.585 1.00 98.50 477 PHE A CA 1
ATOM 3839 C C . PHE A 1 477 ? -18.111 -4.753 26.618 1.00 98.50 477 PHE A C 1
ATOM 3841 O O . PHE A 1 477 ? -16.915 -5.031 26.656 1.00 98.50 477 PHE A O 1
ATOM 3848 N N . ALA A 1 478 ? -18.939 -5.290 25.720 1.00 98.75 478 ALA A N 1
ATOM 3849 C CA . ALA A 1 478 ? -18.438 -6.056 24.580 1.00 98.75 478 ALA A CA 1
ATOM 3850 C C . ALA A 1 478 ? -18.064 -5.096 23.444 1.00 98.75 478 ALA A C 1
ATOM 3852 O O . ALA A 1 478 ? -18.923 -4.362 22.969 1.00 98.75 478 ALA A O 1
ATOM 3853 N N . LEU A 1 479 ? -16.817 -5.110 22.988 1.00 98.69 479 LEU A N 1
ATOM 3854 C CA . LEU A 1 479 ? -16.326 -4.348 21.845 1.00 98.69 479 LEU A CA 1
ATOM 3855 C C . LEU A 1 479 ? -16.163 -5.269 20.630 1.00 98.69 479 LEU A C 1
ATOM 3857 O O . LEU A 1 479 ? -15.406 -6.244 20.661 1.00 98.69 479 LEU A O 1
ATOM 3861 N N . ILE A 1 480 ? -16.876 -4.917 19.564 1.00 98.25 480 ILE A N 1
ATOM 3862 C CA . ILE A 1 480 ? -16.920 -5.590 18.266 1.00 98.25 480 ILE A CA 1
ATOM 3863 C C . ILE A 1 480 ? -16.593 -4.539 17.199 1.00 98.25 480 ILE A C 1
ATOM 3865 O O . ILE A 1 480 ? -17.073 -3.408 17.271 1.00 98.25 480 ILE A O 1
ATOM 3869 N N . SER A 1 481 ? -15.802 -4.890 16.194 1.00 97.56 481 SER A N 1
ATOM 3870 C CA . SER A 1 481 ? -15.521 -4.024 15.040 1.00 97.56 481 SER A CA 1
ATOM 3871 C C . SER A 1 481 ? -15.186 -4.871 13.818 1.00 97.56 481 SER A C 1
ATOM 3873 O O . SER A 1 481 ? -14.952 -6.072 13.955 1.00 97.56 481 SER A O 1
ATOM 3875 N N . ASP A 1 482 ? -15.152 -4.271 12.627 1.00 97.31 482 ASP A N 1
ATOM 3876 C CA . ASP A 1 482 ? -14.595 -4.914 11.429 1.00 97.31 482 ASP A CA 1
ATOM 3877 C C . ASP A 1 482 ? -15.235 -6.290 11.127 1.00 97.31 482 ASP A C 1
ATOM 3879 O O . ASP A 1 482 ? -14.562 -7.311 10.932 1.00 97.31 482 ASP A O 1
ATOM 3883 N N . ILE A 1 483 ? -16.570 -6.337 11.156 1.00 96.81 483 ILE A N 1
ATOM 3884 C CA . ILE A 1 483 ? -17.340 -7.547 10.841 1.00 96.81 483 ILE A CA 1
ATOM 3885 C C . ILE A 1 483 ? -17.282 -7.834 9.335 1.00 96.81 483 ILE A C 1
ATOM 3887 O O . ILE A 1 483 ? -17.217 -8.999 8.946 1.00 96.81 483 ILE A O 1
ATOM 3891 N N . HIS A 1 484 ? -17.321 -6.789 8.497 1.00 94.62 484 HIS A N 1
ATOM 3892 C CA . HIS A 1 484 ? -17.298 -6.871 7.031 1.00 94.62 484 HIS A CA 1
ATOM 3893 C C . HIS A 1 484 ? -18.296 -7.877 6.432 1.00 94.62 484 HIS A C 1
ATOM 3895 O O . HIS A 1 484 ? -17.958 -8.642 5.523 1.00 94.62 484 HIS A O 1
ATOM 3901 N N . ALA A 1 485 ? -19.547 -7.890 6.912 1.00 93.00 485 ALA A N 1
ATOM 3902 C CA . ALA A 1 485 ? -20.597 -8.725 6.332 1.00 93.00 485 ALA A CA 1
ATOM 3903 C C . ALA A 1 485 ? -20.714 -8.432 4.827 1.00 93.00 485 ALA A C 1
ATOM 3905 O O . ALA A 1 485 ? -21.032 -7.317 4.430 1.00 93.00 485 ALA A O 1
ATOM 3906 N N . GLY A 1 486 ? -20.426 -9.415 3.976 1.00 86.94 486 GLY A N 1
ATOM 3907 C CA . GLY A 1 486 ? -20.101 -9.147 2.575 1.00 86.94 486 GLY A CA 1
ATOM 3908 C C . GLY A 1 486 ? -19.813 -10.427 1.807 1.00 86.94 486 GLY A C 1
ATOM 3909 O O . GLY A 1 486 ? -20.354 -11.480 2.140 1.00 86.94 486 GLY A O 1
ATOM 3910 N N . ALA A 1 487 ? -18.979 -10.371 0.766 1.00 78.25 487 ALA A N 1
ATOM 3911 C CA . ALA A 1 487 ? -18.805 -11.501 -0.157 1.00 78.25 487 ALA A CA 1
ATOM 3912 C C . ALA A 1 487 ? -18.204 -12.772 0.480 1.00 78.25 487 ALA A C 1
ATOM 3914 O O . ALA A 1 487 ? -18.406 -13.864 -0.053 1.00 78.25 487 ALA A O 1
ATOM 3915 N N . THR A 1 488 ? -17.474 -12.644 1.591 1.00 82.00 488 THR A N 1
ATOM 3916 C CA . THR A 1 488 ? -16.811 -13.764 2.286 1.00 82.00 488 THR A CA 1
ATOM 3917 C C . THR A 1 488 ? -17.322 -13.996 3.706 1.00 82.00 488 THR A C 1
ATOM 3919 O O . THR A 1 488 ? -17.240 -15.124 4.190 1.00 82.00 488 THR A O 1
ATOM 3922 N N . VAL A 1 489 ? -17.939 -12.991 4.334 1.00 89.44 489 VAL A N 1
ATOM 3923 C CA . VAL A 1 489 ? -18.575 -13.101 5.653 1.00 89.44 489 VAL A CA 1
ATOM 3924 C C . VAL A 1 489 ? -20.086 -13.261 5.494 1.00 89.44 489 VAL A C 1
ATOM 3926 O O . VAL A 1 489 ? -20.796 -12.346 5.072 1.00 89.44 489 VAL A O 1
ATOM 3929 N N . PHE A 1 490 ? -20.577 -14.451 5.835 1.00 88.69 490 PHE A N 1
ATOM 3930 C CA . PHE A 1 490 ? -21.975 -14.850 5.674 1.00 88.69 490 PHE A CA 1
ATOM 3931 C C . PHE A 1 490 ? -22.728 -14.857 7.004 1.00 88.69 490 PHE A C 1
ATOM 3933 O O . PHE A 1 490 ? -22.137 -14.740 8.078 1.00 88.69 490 PHE A O 1
ATOM 3940 N N . LYS A 1 491 ? -24.051 -15.015 6.912 1.00 94.38 491 LYS A N 1
ATOM 3941 C CA . LYS A 1 491 ? -24.988 -14.944 8.036 1.00 94.38 491 LYS A CA 1
ATOM 3942 C C . LYS A 1 491 ? -24.569 -15.819 9.220 1.00 94.38 491 LYS A C 1
ATOM 3944 O O . LYS A 1 491 ? -24.652 -15.365 10.354 1.00 94.38 491 LYS A O 1
ATOM 3949 N N . GLU A 1 492 ? -24.076 -17.026 8.957 1.00 93.88 492 GLU A N 1
ATOM 3950 C CA . GLU A 1 492 ? -23.716 -18.002 9.993 1.00 93.88 492 GLU A CA 1
ATOM 3951 C C . GLU A 1 492 ? -22.594 -17.480 10.905 1.00 93.88 492 GLU A C 1
ATOM 3953 O O . GLU A 1 492 ? -22.565 -17.771 12.096 1.00 93.88 492 GLU A O 1
ATOM 3958 N N . LYS A 1 493 ? -21.682 -16.658 10.367 1.00 93.88 493 LYS A N 1
ATOM 3959 C CA . LYS A 1 493 ? -20.609 -16.030 11.155 1.00 93.88 493 LYS A CA 1
ATOM 3960 C C . LYS A 1 493 ? -21.121 -14.896 12.024 1.00 93.88 493 LYS A C 1
ATOM 3962 O O . LYS A 1 493 ? -20.639 -14.709 13.134 1.00 93.88 493 LYS A O 1
ATOM 3967 N N . ILE A 1 494 ? -22.123 -14.169 11.541 1.00 97.19 494 ILE A N 1
ATOM 3968 C CA . ILE A 1 494 ? -22.772 -13.110 12.312 1.00 97.19 494 ILE A CA 1
ATOM 3969 C C . ILE A 1 494 ? -23.602 -13.712 13.451 1.00 97.19 494 ILE A C 1
ATOM 3971 O O . ILE A 1 494 ? -23.600 -13.170 14.551 1.00 97.19 494 ILE A O 1
ATOM 3975 N N . GLU A 1 495 ? -24.265 -14.848 13.211 1.00 97.94 495 GLU A N 1
ATOM 3976 C CA . GLU A 1 495 ? -24.936 -15.632 14.259 1.00 97.94 495 GLU A CA 1
ATOM 3977 C C . GLU A 1 495 ? -23.942 -16.053 15.349 1.00 97.94 495 GLU A C 1
ATOM 3979 O O . GLU A 1 495 ? -24.203 -15.803 16.522 1.00 97.94 495 GLU A O 1
ATOM 3984 N N . GLU A 1 496 ? -22.761 -16.565 14.975 1.00 97.19 496 GLU A N 1
ATOM 3985 C CA . GLU A 1 496 ? -21.728 -16.925 15.954 1.00 97.19 496 GLU A CA 1
ATOM 3986 C C . GLU A 1 496 ? -21.263 -15.718 16.789 1.00 97.19 496 GLU A C 1
ATOM 3988 O O . GLU A 1 496 ? -21.158 -15.835 18.007 1.00 97.19 496 GLU A O 1
ATOM 3993 N N . ILE A 1 497 ? -21.036 -14.545 16.180 1.00 98.12 497 ILE A N 1
ATOM 3994 C CA . ILE A 1 497 ? -20.689 -13.319 16.927 1.00 98.12 497 ILE A CA 1
ATOM 3995 C C . ILE A 1 497 ? -21.764 -13.011 17.973 1.00 98.12 497 ILE A C 1
ATOM 3997 O O . ILE A 1 497 ? -21.449 -12.777 19.139 1.00 98.12 497 ILE A O 1
ATOM 4001 N N . VAL A 1 498 ? -23.032 -13.022 17.562 1.00 98.50 498 VAL A N 1
ATOM 4002 C CA . VAL A 1 498 ? -24.165 -12.704 18.436 1.00 98.50 498 VAL A CA 1
ATOM 4003 C C . VAL A 1 498 ? -24.272 -13.705 19.581 1.00 98.50 498 VAL A C 1
ATOM 4005 O O . VAL A 1 498 ? -24.434 -13.289 20.727 1.00 98.50 498 VAL A O 1
ATOM 4008 N N . ASP A 1 499 ? -24.130 -15.001 19.303 1.00 98.06 499 ASP A N 1
ATOM 4009 C CA . ASP A 1 499 ? -24.171 -16.054 20.319 1.00 98.06 499 ASP A CA 1
ATOM 4010 C C . ASP A 1 499 ? -23.033 -15.905 21.334 1.00 98.06 499 ASP A C 1
ATOM 4012 O O . ASP A 1 499 ? -23.268 -15.985 22.542 1.00 98.06 499 ASP A O 1
ATOM 4016 N N . ARG A 1 500 ? -21.813 -15.615 20.864 1.00 97.81 500 ARG A N 1
ATOM 4017 C CA . ARG A 1 500 ? -20.642 -15.389 21.723 1.00 97.81 500 ARG A CA 1
ATOM 4018 C C . ARG A 1 500 ? -20.832 -14.170 22.620 1.00 97.81 500 ARG A C 1
ATOM 4020 O O . ARG A 1 500 ? -20.667 -14.287 23.830 1.00 97.81 500 ARG A O 1
ATOM 4027 N N . VAL A 1 501 ? -21.255 -13.034 22.069 1.00 98.31 501 VAL A N 1
ATOM 4028 C CA . VAL A 1 501 ? -21.518 -11.812 22.853 1.00 98.31 501 VAL A CA 1
ATOM 4029 C C . VAL A 1 501 ? -22.632 -12.046 23.870 1.00 98.31 501 VAL A C 1
ATOM 4031 O O . VAL A 1 501 ? -22.499 -11.676 25.030 1.00 98.31 501 VAL A O 1
ATOM 4034 N N . ASN A 1 502 ? -23.714 -12.712 23.464 1.00 98.38 502 ASN A N 1
ATOM 4035 C CA . ASN A 1 502 ? -24.853 -13.007 24.333 1.00 98.38 502 ASN A CA 1
ATOM 4036 C C . ASN A 1 502 ? -24.560 -14.053 25.420 1.00 98.38 502 ASN A C 1
ATOM 4038 O O . ASN A 1 502 ? -25.394 -14.221 26.320 1.00 98.38 502 ASN A O 1
ATOM 4042 N N . SER A 1 503 ? -23.448 -14.785 25.302 1.00 97.69 503 SER A N 1
ATOM 4043 C CA . SER A 1 503 ? -22.953 -15.719 26.319 1.00 97.69 503 SER A CA 1
ATOM 4044 C C . SER A 1 503 ? -22.113 -15.032 27.398 1.00 97.69 503 SER A C 1
ATOM 4046 O O . SER A 1 503 ? -21.952 -15.581 28.486 1.00 97.69 503 SER A O 1
ATOM 4048 N N . GLU A 1 504 ? -21.644 -13.811 27.132 1.00 98.00 504 GLU A N 1
ATOM 4049 C CA . GLU A 1 504 ? -20.866 -13.009 28.068 1.00 98.00 504 GLU A CA 1
ATOM 4050 C C . GLU A 1 504 ? -21.769 -12.093 28.904 1.00 98.00 504 GLU A C 1
ATOM 4052 O O . GLU A 1 504 ? -22.749 -11.515 28.429 1.00 98.00 504 GLU A O 1
ATOM 4057 N N . SER A 1 505 ? -21.421 -11.926 30.180 1.00 96.56 505 SER A N 1
ATOM 4058 C CA . SER A 1 505 ? -22.124 -11.003 31.078 1.00 96.56 505 SER A CA 1
ATOM 4059 C C . SER A 1 505 ? -21.601 -9.578 30.894 1.00 96.56 505 SER A C 1
ATOM 4061 O O . SER A 1 505 ? -20.719 -9.143 31.637 1.00 96.56 505 SER A O 1
ATOM 4063 N N . VAL A 1 506 ? -22.150 -8.869 29.906 1.00 98.12 506 VAL A N 1
ATOM 4064 C CA . VAL A 1 506 ? -21.849 -7.457 29.612 1.00 98.12 506 VAL A CA 1
ATOM 4065 C C . VAL A 1 506 ? -23.059 -6.551 29.844 1.00 98.12 506 VAL A C 1
ATOM 4067 O O . VAL A 1 506 ? -24.205 -6.993 29.751 1.00 98.12 506 VAL A O 1
ATOM 4070 N N . ASP A 1 507 ? -22.803 -5.276 30.127 1.00 98.38 507 ASP A N 1
ATOM 4071 C CA . ASP A 1 507 ? -23.812 -4.240 30.360 1.00 98.38 507 ASP A CA 1
ATOM 4072 C C . ASP A 1 507 ? -24.279 -3.557 29.066 1.00 98.38 507 ASP A C 1
ATOM 4074 O O . ASP A 1 507 ? -25.418 -3.093 28.989 1.00 98.38 507 ASP A O 1
ATOM 4078 N N . ALA A 1 508 ? -23.411 -3.488 28.054 1.00 98.50 508 ALA A N 1
ATOM 4079 C CA . ALA A 1 508 ? -23.723 -2.987 26.716 1.00 98.50 508 ALA A CA 1
ATOM 4080 C C . ALA A 1 508 ? -22.714 -3.495 25.670 1.00 98.50 508 ALA A C 1
ATOM 4082 O O . ALA A 1 508 ? -21.673 -4.067 26.002 1.00 98.50 508 ALA A O 1
ATOM 4083 N N . VAL A 1 509 ? -23.038 -3.275 24.395 1.00 98.81 509 VAL A N 1
ATOM 4084 C CA . VAL A 1 509 ? -22.196 -3.623 23.244 1.00 98.81 509 VAL A CA 1
ATOM 4085 C C . VAL A 1 509 ? -21.764 -2.348 22.522 1.00 98.81 509 VAL A C 1
ATOM 4087 O O . VAL A 1 509 ? -22.577 -1.462 22.268 1.00 98.81 509 VAL A O 1
ATOM 4090 N N . PHE A 1 510 ? -20.491 -2.265 22.163 1.00 98.81 510 PHE A N 1
ATOM 4091 C CA . PHE A 1 510 ? -19.924 -1.260 21.276 1.00 98.81 510 PHE A CA 1
ATOM 4092 C C . PHE A 1 510 ? -19.614 -1.913 19.933 1.00 98.81 510 PHE A C 1
ATOM 4094 O O . PHE A 1 510 ? -18.774 -2.807 19.861 1.00 98.81 510 PHE A O 1
ATOM 4101 N N . LEU A 1 511 ? -20.294 -1.465 18.877 1.00 98.62 511 LEU A N 1
ATOM 4102 C CA . LEU A 1 511 ? -20.012 -1.854 17.499 1.00 98.62 511 LEU A CA 1
ATOM 4103 C C . LEU A 1 511 ? -19.325 -0.685 16.78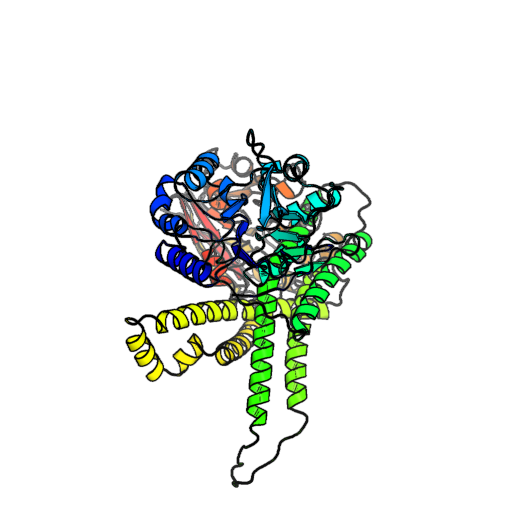3 1.00 98.62 511 LEU A C 1
ATOM 4105 O O . LEU A 1 511 ? -19.955 0.326 16.472 1.00 98.62 511 LEU A O 1
ATOM 4109 N N . VAL A 1 512 ? -18.019 -0.811 16.559 1.00 97.94 512 VAL A N 1
ATOM 4110 C CA . VAL A 1 512 ? -17.149 0.295 16.140 1.00 97.94 512 VAL A CA 1
ATOM 4111 C C . VAL A 1 512 ? -16.747 0.138 14.674 1.00 97.94 512 VAL A C 1
ATOM 4113 O O . VAL A 1 512 ? -15.616 -0.224 14.366 1.00 97.94 512 VAL A O 1
ATOM 4116 N N . GLY A 1 513 ? -17.689 0.436 13.778 1.00 95.81 513 GLY A N 1
ATOM 4117 C CA . GLY A 1 513 ? -17.495 0.566 12.331 1.00 95.81 513 GLY A CA 1
ATOM 4118 C C . GLY A 1 513 ? -17.180 -0.710 11.546 1.00 95.81 513 GLY A C 1
ATOM 4119 O O . GLY A 1 513 ? -16.959 -1.784 12.112 1.00 95.81 513 GLY A O 1
ATOM 4120 N N . ASP A 1 514 ? -17.194 -0.553 10.219 1.00 96.31 514 ASP A N 1
ATOM 4121 C CA . ASP A 1 514 ? -16.928 -1.581 9.208 1.00 96.31 514 ASP A CA 1
ATOM 4122 C C . ASP A 1 514 ? -17.733 -2.874 9.429 1.00 96.31 514 ASP A C 1
ATOM 4124 O O . ASP A 1 514 ? -17.227 -4.001 9.456 1.00 96.31 514 ASP A O 1
ATOM 4128 N N . ALA A 1 515 ? -19.043 -2.711 9.606 1.00 96.81 515 ALA A N 1
ATOM 4129 C CA . ALA A 1 515 ? -19.971 -3.814 9.800 1.00 96.81 515 ALA A CA 1
ATOM 4130 C C . ALA A 1 515 ? -20.326 -4.525 8.481 1.00 96.81 515 ALA A C 1
ATOM 4132 O O . ALA A 1 515 ? -20.655 -5.715 8.498 1.00 96.81 515 ALA A O 1
ATOM 4133 N N . VAL A 1 516 ? -20.280 -3.812 7.347 1.00 93.62 516 VAL A N 1
ATOM 4134 C CA . VAL A 1 516 ? -20.851 -4.249 6.057 1.00 93.62 516 VAL A CA 1
ATOM 4135 C C . VAL A 1 516 ? -19.967 -3.930 4.854 1.00 93.62 516 VAL A C 1
ATOM 4137 O O . VAL A 1 516 ? -19.376 -2.867 4.784 1.00 93.62 516 VAL A O 1
ATOM 4140 N N . ASP A 1 517 ? -19.970 -4.816 3.855 1.00 87.75 517 ASP A N 1
ATOM 4141 C CA . ASP A 1 517 ? -19.118 -4.769 2.658 1.00 87.75 517 ASP A CA 1
ATOM 4142 C C . ASP A 1 517 ? -19.904 -4.902 1.337 1.00 87.75 517 ASP A C 1
ATOM 4144 O O . ASP A 1 517 ? -19.397 -5.411 0.336 1.00 87.75 517 ASP A O 1
ATOM 4148 N N . ALA A 1 518 ? -21.174 -4.491 1.320 1.00 81.94 518 ALA A N 1
ATOM 4149 C CA . ALA A 1 518 ? -22.004 -4.469 0.114 1.00 81.94 518 ALA A CA 1
ATOM 4150 C C . ALA A 1 518 ? -23.209 -3.517 0.271 1.00 81.94 518 ALA A C 1
ATOM 4152 O O . ALA A 1 518 ? -23.448 -3.018 1.372 1.00 81.94 518 ALA A O 1
ATOM 4153 N N . PRO A 1 519 ? -23.978 -3.253 -0.804 1.00 83.06 519 PRO A N 1
ATOM 4154 C CA . PRO A 1 519 ? -25.248 -2.537 -0.711 1.00 83.06 519 PRO A CA 1
ATOM 4155 C C . PRO A 1 519 ? -26.283 -3.280 0.144 1.00 83.06 519 PRO A C 1
ATOM 4157 O O . PRO A 1 519 ? -26.287 -4.514 0.206 1.00 83.06 519 PRO A O 1
ATOM 4160 N N . ARG A 1 520 ? -27.176 -2.530 0.798 1.00 88.00 520 ARG A N 1
ATOM 4161 C CA . ARG A 1 520 ? -28.153 -3.082 1.748 1.00 88.00 520 ARG A CA 1
ATOM 4162 C C . ARG A 1 520 ? -29.071 -4.128 1.139 1.00 88.00 520 ARG A C 1
ATOM 4164 O O . ARG A 1 520 ? -29.193 -5.222 1.693 1.00 88.00 520 ARG A O 1
ATOM 4171 N N . ASP A 1 521 ? -29.682 -3.805 0.009 1.00 83.75 521 ASP A N 1
ATOM 4172 C CA . ASP A 1 521 ? -30.589 -4.685 -0.735 1.00 83.75 521 ASP A CA 1
ATOM 4173 C C . ASP A 1 521 ? -29.998 -6.080 -1.018 1.00 83.75 521 ASP A C 1
ATOM 4175 O O . ASP A 1 521 ? -30.723 -7.073 -1.072 1.00 83.75 521 ASP A O 1
ATOM 4179 N N . SER A 1 522 ? -28.674 -6.163 -1.125 1.00 82.38 522 SER A N 1
ATOM 4180 C CA . SER A 1 522 ? -27.936 -7.370 -1.473 1.00 82.38 522 SER A CA 1
ATOM 4181 C C . SER A 1 522 ? -27.630 -8.262 -0.263 1.00 82.38 522 SER A C 1
ATOM 4183 O O . SER A 1 522 ? -27.544 -9.484 -0.400 1.00 82.38 522 SER A O 1
ATOM 4185 N N . ILE A 1 523 ? -27.431 -7.687 0.931 1.00 88.81 523 ILE A N 1
ATOM 4186 C CA . ILE A 1 523 ? -26.910 -8.430 2.097 1.00 88.81 523 ILE A CA 1
ATOM 4187 C C . ILE A 1 523 ? -27.643 -8.172 3.424 1.00 88.81 523 ILE A C 1
ATOM 4189 O O . ILE A 1 523 ? -27.196 -8.673 4.454 1.00 88.81 523 ILE A O 1
ATOM 4193 N N . GLU A 1 524 ? -28.785 -7.478 3.437 1.00 93.25 524 GLU A N 1
ATOM 4194 C CA . GLU A 1 524 ? -29.584 -7.228 4.655 1.00 93.25 524 GLU A CA 1
ATOM 4195 C C . GLU A 1 524 ? -29.837 -8.515 5.470 1.00 93.25 524 GLU A C 1
ATOM 4197 O O . GLU A 1 524 ? -29.668 -8.550 6.692 1.00 93.25 524 GLU A O 1
ATOM 4202 N N . ASN A 1 525 ? -30.146 -9.624 4.790 1.00 92.94 525 ASN A N 1
ATOM 4203 C CA . ASN A 1 525 ? -30.357 -10.925 5.433 1.00 92.94 525 ASN A CA 1
ATOM 4204 C C . ASN A 1 525 ? -29.108 -11.481 6.146 1.00 92.94 525 ASN A C 1
ATOM 4206 O O . ASN A 1 525 ? -29.261 -12.265 7.084 1.00 92.94 525 ASN A O 1
ATOM 4210 N N . ARG A 1 526 ? -27.892 -11.094 5.726 1.00 93.56 526 ARG A N 1
ATOM 4211 C CA . ARG A 1 526 ? -26.625 -11.541 6.336 1.00 93.56 526 ARG A CA 1
ATOM 4212 C C . ARG A 1 526 ? -26.390 -10.875 7.688 1.00 93.56 526 ARG A C 1
ATOM 4214 O O . ARG A 1 526 ? -25.941 -11.548 8.607 1.00 93.56 526 ARG A O 1
ATOM 4221 N N . VAL A 1 527 ? -26.750 -9.597 7.829 1.00 96.69 527 VAL A N 1
ATOM 4222 C CA . VAL A 1 527 ? -26.596 -8.842 9.089 1.00 96.69 527 VAL A CA 1
ATOM 4223 C C . VAL A 1 527 ? -27.788 -8.969 10.033 1.00 96.69 527 VAL A C 1
ATOM 4225 O O . VAL A 1 527 ? -27.692 -8.596 11.198 1.00 96.69 527 VAL A O 1
ATOM 4228 N N . LYS A 1 528 ? -28.910 -9.531 9.570 1.00 97.62 528 LYS A N 1
ATOM 4229 C CA . LYS A 1 528 ? -30.119 -9.761 10.376 1.00 97.62 528 LYS A CA 1
ATOM 4230 C C . LYS A 1 528 ? -29.887 -10.388 11.758 1.00 97.62 528 LYS A C 1
ATOM 4232 O O . LYS A 1 528 ? -30.610 -9.993 12.672 1.00 97.62 528 LYS A O 1
ATOM 4237 N N . PRO A 1 529 ? -28.934 -11.319 11.965 1.00 98.56 529 PRO A N 1
ATOM 4238 C CA . PRO A 1 529 ? -28.664 -11.862 13.294 1.00 98.56 529 PRO A CA 1
ATOM 4239 C C . PRO A 1 529 ? -28.300 -10.805 14.343 1.00 98.56 529 PRO A C 1
ATOM 4241 O O . PRO A 1 529 ? -28.654 -10.979 15.505 1.00 98.56 529 PRO A O 1
ATOM 4244 N N . LEU A 1 530 ? -27.679 -9.686 13.947 1.00 98.44 530 LEU A N 1
ATOM 4245 C CA . LEU A 1 530 ? -27.261 -8.608 14.855 1.00 98.44 530 LEU A CA 1
ATOM 4246 C C . LEU A 1 530 ? -28.413 -8.035 15.694 1.00 98.44 530 LEU A C 1
ATOM 4248 O O . LEU A 1 530 ? -28.194 -7.593 16.819 1.00 98.44 530 LEU A O 1
ATOM 4252 N N . ARG A 1 531 ? -29.655 -8.112 15.200 1.00 98.12 531 ARG A N 1
ATOM 4253 C CA . ARG A 1 531 ? -30.857 -7.690 15.938 1.00 98.12 531 ARG A CA 1
ATOM 4254 C C . ARG A 1 531 ? -31.132 -8.502 17.209 1.00 98.12 531 ARG A C 1
ATOM 4256 O O . ARG A 1 531 ? -32.007 -8.137 17.983 1.00 98.12 531 ARG A O 1
ATOM 4263 N N . PHE A 1 532 ? -30.474 -9.652 17.369 1.00 98.44 532 PHE A N 1
ATOM 4264 C CA . PHE A 1 532 ? -30.640 -10.541 18.518 1.00 98.44 532 PHE A CA 1
ATOM 4265 C C . PHE A 1 532 ? -29.564 -10.336 19.594 1.00 98.44 532 PHE A C 1
ATOM 4267 O O . PHE A 1 532 ? -29.522 -11.105 20.556 1.00 98.44 532 PHE A O 1
ATOM 4274 N N . LEU A 1 533 ? -28.703 -9.317 19.472 1.00 98.44 533 LEU A N 1
ATOM 4275 C CA . LEU A 1 533 ? -27.877 -8.868 20.593 1.00 98.44 533 LEU A CA 1
ATOM 4276 C C . LEU A 1 533 ? -28.791 -8.453 21.754 1.00 98.44 533 LEU A C 1
ATOM 4278 O O . LEU A 1 533 ? -29.683 -7.624 21.589 1.00 98.44 533 LEU A O 1
ATOM 4282 N N . LYS A 1 534 ? -28.596 -9.067 22.925 1.00 97.56 534 LYS A N 1
ATOM 4283 C CA . LYS A 1 534 ? -29.491 -8.896 24.082 1.00 97.56 534 LYS A CA 1
ATOM 4284 C C . LYS A 1 534 ? -29.346 -7.533 24.749 1.00 97.56 534 LYS A C 1
ATOM 4286 O O . LYS A 1 534 ? -30.321 -7.018 25.288 1.00 97.56 534 LYS A O 1
ATOM 4291 N N . GLN A 1 535 ? -28.131 -6.990 24.757 1.00 97.94 535 GLN A N 1
ATOM 4292 C CA . GLN A 1 535 ? -27.820 -5.741 25.445 1.00 97.94 535 GLN A CA 1
ATOM 4293 C C . GLN A 1 535 ? -27.898 -4.538 24.514 1.00 97.94 535 GLN A C 1
ATOM 4295 O O . GLN A 1 535 ? -27.780 -4.658 23.292 1.00 97.94 535 GLN A O 1
ATOM 4300 N N . LYS A 1 536 ? -28.062 -3.350 25.111 1.00 98.06 536 LYS A N 1
ATOM 4301 C CA . LYS A 1 536 ? -28.064 -2.090 24.364 1.00 98.06 536 LYS A CA 1
ATOM 4302 C C . LYS A 1 536 ? -26.767 -1.973 23.559 1.00 98.06 536 LYS A C 1
ATOM 4304 O O . LYS A 1 536 ? -25.679 -2.105 24.114 1.00 98.06 536 LYS A O 1
ATOM 4309 N N . THR A 1 537 ? -26.903 -1.725 22.259 1.00 98.75 537 THR A N 1
ATOM 4310 C CA . THR A 1 537 ? -25.772 -1.633 21.331 1.00 98.75 537 THR A CA 1
ATOM 4311 C C . THR A 1 537 ? -25.582 -0.187 20.890 1.00 98.75 537 THR A C 1
ATOM 4313 O O . THR A 1 537 ? -26.522 0.436 20.399 1.00 98.75 537 THR A O 1
ATOM 4316 N N . PHE A 1 538 ? -24.377 0.347 21.066 1.00 98.81 538 PHE A N 1
ATOM 4317 C CA . PHE A 1 538 ? -23.964 1.657 20.570 1.00 98.81 538 PHE A CA 1
ATOM 4318 C C . PHE A 1 538 ? -23.112 1.475 19.320 1.00 98.81 538 PHE A C 1
ATOM 4320 O O . PHE A 1 538 ? -22.211 0.635 19.302 1.00 98.81 538 PHE A O 1
ATOM 4327 N N . TYR A 1 539 ? -23.404 2.252 18.283 1.00 98.56 539 TYR A N 1
ATOM 4328 C CA . TYR A 1 539 ? -22.836 2.052 16.956 1.00 98.56 539 TYR A CA 1
ATOM 4329 C C . TYR A 1 539 ? -22.256 3.339 16.374 1.00 98.56 539 TYR A C 1
ATOM 4331 O O . TYR A 1 539 ? -22.896 4.388 16.424 1.00 98.56 539 TYR A O 1
ATOM 4339 N N . VAL A 1 540 ? -21.084 3.237 15.752 1.00 97.81 540 VAL A N 1
ATOM 4340 C CA . VAL A 1 540 ? -20.523 4.260 14.855 1.00 97.81 540 VAL A CA 1
ATOM 4341 C C . VAL A 1 540 ? -20.158 3.619 13.526 1.00 97.81 540 VAL A C 1
ATOM 4343 O O . VAL A 1 540 ? -19.795 2.445 13.494 1.00 97.81 540 VAL A O 1
ATOM 4346 N N . SER A 1 541 ? -20.248 4.373 12.434 1.00 95.25 541 SER A N 1
ATOM 4347 C CA . SER A 1 541 ? -19.829 3.887 11.117 1.00 95.25 541 SER A CA 1
ATOM 4348 C C . SER A 1 541 ? -18.320 3.944 10.927 1.00 95.25 541 SER A C 1
ATOM 4350 O O . SER A 1 541 ? -17.638 4.844 11.419 1.00 95.25 541 SER A O 1
ATOM 4352 N N . GLY A 1 542 ? -17.826 2.980 10.162 1.00 94.62 542 GLY A N 1
ATOM 4353 C CA . GLY A 1 542 ? -16.528 3.003 9.517 1.00 94.62 542 GLY A CA 1
ATOM 4354 C C . GLY A 1 542 ? -16.658 3.452 8.065 1.00 94.62 542 GLY A C 1
ATOM 4355 O O . GLY A 1 542 ? -17.693 3.970 7.628 1.00 94.62 542 GLY A O 1
ATOM 4356 N N . ASN A 1 543 ? -15.580 3.288 7.308 1.00 89.44 543 ASN A N 1
ATOM 4357 C CA . ASN A 1 543 ? -15.548 3.711 5.916 1.00 89.44 543 ASN A CA 1
ATOM 4358 C C . ASN A 1 543 ? -16.291 2.759 4.973 1.00 89.44 543 ASN A C 1
ATOM 4360 O O . ASN A 1 543 ? -16.694 3.160 3.878 1.00 89.44 543 ASN A O 1
ATOM 4364 N N . HIS A 1 544 ? -16.509 1.514 5.386 1.00 88.81 544 HIS A N 1
ATOM 4365 C CA . HIS A 1 544 ? -17.147 0.512 4.547 1.00 88.81 544 HIS A CA 1
ATOM 4366 C C . HIS A 1 544 ? -18.659 0.707 4.378 1.00 88.81 544 HIS A C 1
ATOM 4368 O O . HIS A 1 544 ? -19.196 0.376 3.319 1.00 88.81 544 HIS A O 1
ATOM 4374 N N . GLU A 1 545 ? -19.337 1.376 5.313 1.00 89.38 545 GLU A N 1
ATOM 4375 C CA . GLU A 1 545 ? -20.776 1.650 5.203 1.00 89.38 545 GLU A CA 1
ATOM 4376 C C . GLU A 1 545 ? -21.164 2.517 3.990 1.00 89.38 545 GLU A C 1
ATOM 4378 O O . GLU A 1 545 ? -22.285 2.403 3.496 1.00 89.38 545 GLU A O 1
ATOM 4383 N N . TYR A 1 546 ? -20.266 3.378 3.493 1.00 84.56 546 TYR A N 1
ATOM 4384 C CA . TYR A 1 546 ? -20.522 4.293 2.360 1.00 84.56 546 TYR A CA 1
ATOM 4385 C C . TYR A 1 546 ? -19.637 4.029 1.134 1.00 84.56 546 TYR A C 1
ATOM 4387 O O . TYR A 1 546 ? -19.620 4.813 0.182 1.00 84.56 546 TYR A O 1
ATOM 4395 N N . TYR A 1 547 ? -18.898 2.920 1.116 1.00 78.56 547 TYR A N 1
ATOM 4396 C CA . TYR A 1 547 ? -18.114 2.502 -0.051 1.00 78.56 547 TYR A CA 1
ATOM 4397 C C . TYR A 1 547 ? -18.944 1.819 -1.140 1.00 78.56 547 TYR A C 1
ATOM 4399 O O . TYR A 1 547 ? -18.506 1.764 -2.299 1.00 78.56 547 TYR A O 1
ATOM 4407 N N . TYR A 1 548 ? -20.118 1.300 -0.774 1.00 74.44 548 TYR A N 1
ATOM 4408 C CA . TYR A 1 548 ? -20.934 0.439 -1.628 1.00 74.44 548 TYR A CA 1
ATOM 4409 C C . TYR A 1 548 ? -22.303 1.037 -1.964 1.00 74.44 548 TYR A C 1
ATOM 4411 O O . TYR A 1 548 ? -22.769 0.873 -3.090 1.00 74.44 548 TYR A O 1
ATOM 4419 N N . SER A 1 549 ? -22.929 1.756 -1.033 1.00 75.38 549 SER A N 1
ATOM 4420 C CA . SER A 1 549 ? -24.237 2.390 -1.224 1.00 75.38 549 SER A CA 1
ATOM 4421 C C . SER A 1 549 ? -24.399 3.603 -0.307 1.00 75.38 549 SER A C 1
ATOM 4423 O O . SER A 1 549 ? -23.450 4.046 0.341 1.00 75.38 549 SER A O 1
ATOM 4425 N N . ASN A 1 550 ? -25.605 4.168 -0.269 1.00 83.62 550 ASN A N 1
ATOM 4426 C CA . ASN A 1 550 ? -25.950 5.201 0.691 1.00 83.62 550 ASN A CA 1
ATOM 4427 C C . ASN A 1 550 ? -25.903 4.639 2.127 1.00 83.62 550 ASN A C 1
ATOM 4429 O O . ASN A 1 550 ? -26.716 3.790 2.489 1.00 83.62 550 ASN A O 1
ATOM 4433 N N . ALA A 1 551 ? -24.982 5.142 2.955 1.00 88.12 551 ALA A N 1
ATOM 4434 C CA . ALA A 1 551 ? -24.826 4.682 4.335 1.00 88.12 551 ALA A CA 1
ATOM 4435 C C . ALA A 1 551 ? -26.043 4.961 5.231 1.00 88.12 551 ALA A C 1
ATOM 4437 O O . ALA A 1 551 ? -26.216 4.265 6.231 1.00 88.12 551 ALA A O 1
ATOM 4438 N N . SER A 1 552 ? -26.916 5.919 4.886 1.00 90.12 552 SER A N 1
ATOM 4439 C CA . SER A 1 552 ? -28.116 6.183 5.693 1.00 90.12 552 SER A CA 1
ATOM 4440 C C . SER A 1 552 ? -29.038 4.964 5.761 1.00 90.12 552 SER A C 1
ATOM 4442 O O . SER A 1 552 ? -29.627 4.703 6.801 1.00 90.12 552 SER A O 1
ATOM 4444 N N . GLU A 1 553 ? -29.090 4.156 4.697 1.00 92.25 553 GLU A N 1
ATOM 4445 C CA . GLU A 1 553 ? -29.894 2.931 4.662 1.00 92.25 553 GLU A CA 1
ATOM 4446 C C . GLU A 1 553 ? -29.444 1.906 5.710 1.00 92.25 553 GLU A C 1
ATOM 4448 O O . GLU A 1 553 ? -30.275 1.179 6.261 1.00 92.25 553 GLU A O 1
ATOM 4453 N N . TRP A 1 554 ? -28.137 1.858 5.989 1.00 94.44 554 TRP A N 1
ATOM 4454 C CA . TRP A 1 554 ? -27.559 1.021 7.035 1.00 94.44 554 TRP A CA 1
ATOM 4455 C C . TRP A 1 554 ? -27.866 1.564 8.427 1.00 94.44 554 TRP A C 1
ATOM 4457 O O . TRP A 1 554 ? -28.218 0.793 9.319 1.00 94.44 554 TRP A O 1
ATOM 4467 N N . PHE A 1 555 ? -27.785 2.884 8.606 1.00 95.31 555 PHE A N 1
ATOM 4468 C CA . PHE A 1 555 ? -28.101 3.533 9.880 1.00 95.31 555 PHE A CA 1
ATOM 4469 C C . PHE A 1 555 ? -29.567 3.308 10.258 1.00 95.31 555 PHE A C 1
ATOM 4471 O O . PHE A 1 555 ? -29.845 2.905 11.385 1.00 95.31 555 PHE A O 1
ATOM 4478 N N . ASP A 1 556 ? -30.479 3.466 9.297 1.00 96.38 556 ASP A N 1
ATOM 4479 C CA . ASP A 1 556 ? -31.911 3.226 9.482 1.00 96.38 556 ASP A CA 1
ATOM 4480 C C . ASP A 1 556 ? -32.193 1.764 9.857 1.00 96.38 556 ASP A C 1
ATOM 4482 O O . ASP A 1 556 ? -32.997 1.487 10.748 1.00 96.38 556 ASP A O 1
ATOM 4486 N N . LEU A 1 557 ? -31.522 0.811 9.200 1.00 97.62 557 LEU A N 1
ATOM 4487 C CA . LEU A 1 557 ? -31.677 -0.615 9.492 1.00 97.62 557 LEU A CA 1
ATOM 4488 C C . LEU A 1 557 ? -31.174 -0.966 10.898 1.00 97.62 557 LEU A C 1
ATOM 4490 O O . LEU A 1 557 ? -31.862 -1.651 11.653 1.00 97.62 557 LEU A O 1
ATOM 4494 N N . PHE A 1 558 ? -29.984 -0.500 11.274 1.00 98.00 558 PHE A N 1
ATOM 4495 C CA . PHE A 1 558 ? -29.433 -0.762 12.604 1.00 98.00 558 PHE A CA 1
ATOM 4496 C C . PHE A 1 558 ? -30.231 -0.059 13.704 1.00 98.00 558 PHE A C 1
ATOM 4498 O O . PHE A 1 558 ? -30.442 -0.638 14.770 1.00 98.00 558 PHE A O 1
ATOM 4505 N N . GLN A 1 559 ? -30.790 1.119 13.431 1.00 97.94 559 GLN A N 1
ATOM 4506 C CA . GLN A 1 559 ? -31.738 1.755 14.339 1.00 97.94 559 GLN A CA 1
ATOM 4507 C C . GLN A 1 559 ? -33.019 0.918 14.508 1.00 97.94 559 GLN A C 1
ATOM 4509 O O . GLN A 1 559 ? -33.504 0.773 15.629 1.00 97.94 559 GLN A O 1
ATOM 4514 N N . GLN A 1 560 ? -33.535 0.290 13.442 1.00 98.00 560 GLN A N 1
ATOM 4515 C CA . GLN A 1 560 ? -34.657 -0.664 13.533 1.00 98.00 560 GLN A CA 1
ATOM 4516 C C . GLN A 1 560 ? -34.310 -1.927 14.336 1.00 98.00 560 GLN A C 1
ATOM 4518 O O . GLN A 1 560 ? -35.198 -2.546 14.920 1.00 98.00 560 GLN A O 1
ATOM 4523 N N . TYR A 1 561 ? -33.031 -2.305 14.401 1.00 98.12 561 TYR A N 1
ATOM 4524 C CA . TYR A 1 561 ? -32.541 -3.375 15.280 1.00 98.12 561 TYR A CA 1
ATOM 4525 C C . TYR A 1 561 ? -32.382 -2.928 16.741 1.00 98.12 561 TYR A C 1
ATOM 4527 O O . TYR A 1 561 ? -32.036 -3.745 17.590 1.00 98.12 561 TYR A O 1
ATOM 4535 N N . GLY A 1 562 ? -32.668 -1.660 17.050 1.00 97.75 562 GLY A N 1
ATOM 4536 C CA . GLY A 1 562 ? -32.561 -1.090 18.391 1.00 97.75 562 GLY A CA 1
ATOM 4537 C C . GLY A 1 562 ? -31.173 -0.546 18.726 1.00 97.75 562 GLY A C 1
ATOM 4538 O O . GLY A 1 562 ? -30.890 -0.302 19.899 1.00 97.75 562 GLY A O 1
ATOM 4539 N N . PHE A 1 563 ? -30.296 -0.363 17.732 1.00 98.50 563 PHE A N 1
ATOM 4540 C CA . PHE A 1 563 ? -28.967 0.201 17.963 1.00 98.50 563 PHE A CA 1
ATOM 4541 C C . PHE A 1 563 ? -29.060 1.715 18.147 1.00 98.50 563 PHE A C 1
ATOM 4543 O O . PHE A 1 563 ? -29.796 2.414 17.448 1.00 98.50 563 PHE A O 1
ATOM 4550 N N . GLU A 1 564 ? -28.267 2.241 19.074 1.00 98.44 564 GLU A N 1
ATOM 4551 C CA . GLU A 1 564 ? -28.080 3.674 19.246 1.00 98.44 564 GLU A CA 1
ATOM 4552 C C . GLU A 1 564 ? -26.966 4.139 18.297 1.00 98.44 564 GLU A C 1
ATOM 4554 O O . GLU A 1 564 ? -25.782 3.928 18.560 1.00 98.44 564 GLU A O 1
ATOM 4559 N N . ILE A 1 565 ? -27.344 4.755 17.175 1.00 97.94 565 ILE A N 1
ATOM 4560 C CA . ILE A 1 565 ? -26.397 5.309 16.197 1.00 97.94 565 ILE A CA 1
ATOM 4561 C C . ILE A 1 565 ? -25.782 6.587 16.773 1.00 97.94 565 ILE A C 1
ATOM 4563 O O . ILE A 1 565 ? -26.513 7.538 17.059 1.00 97.94 565 ILE A O 1
ATOM 4567 N N . LEU A 1 566 ? -24.459 6.621 16.935 1.00 97.81 566 LEU A N 1
ATOM 4568 C CA . LEU A 1 566 ? -23.727 7.687 17.622 1.00 97.81 566 LEU A CA 1
ATOM 4569 C C . LEU A 1 566 ? -22.885 8.588 16.710 1.00 97.81 566 LEU A C 1
ATOM 4571 O O . LEU A 1 566 ? -22.116 9.390 17.217 1.00 97.81 566 LEU A O 1
ATOM 4575 N N . ASN A 1 567 ? -23.039 8.526 15.389 1.00 96.50 567 ASN A N 1
ATOM 4576 C CA . ASN A 1 567 ? -22.304 9.387 14.453 1.00 96.50 567 ASN A CA 1
ATOM 4577 C C . ASN A 1 567 ? -22.427 10.887 14.806 1.00 96.50 567 ASN A C 1
ATOM 4579 O O . ASN A 1 567 ? -23.484 11.490 14.631 1.00 96.50 567 ASN A O 1
ATOM 4583 N N . ASN A 1 568 ? -21.329 11.469 15.304 1.00 97.12 568 ASN A N 1
ATOM 4584 C CA . ASN A 1 568 ? -21.206 12.846 15.806 1.00 97.12 568 ASN A CA 1
ATOM 4585 C C . ASN A 1 568 ? -22.196 13.228 16.915 1.00 97.12 568 ASN A C 1
ATOM 4587 O O . ASN A 1 568 ? -22.651 14.370 16.988 1.00 97.12 568 ASN A O 1
ATOM 4591 N N . ARG A 1 569 ? -22.540 12.283 17.790 1.00 97.38 569 ARG A N 1
ATOM 4592 C CA . ARG A 1 569 ? -23.415 12.532 18.941 1.00 97.38 569 ARG A CA 1
ATOM 4593 C C . ARG A 1 569 ? -22.986 11.713 20.148 1.00 97.38 569 ARG A C 1
ATOM 4595 O O . ARG A 1 569 ? -22.167 10.807 20.046 1.00 97.38 569 ARG A O 1
ATOM 4602 N N . HIS A 1 570 ? -23.577 12.021 21.292 1.00 98.25 570 HIS A N 1
ATOM 4603 C CA . HIS A 1 570 ? -23.327 11.320 22.543 1.00 98.25 570 HIS A CA 1
ATOM 4604 C C . HIS A 1 570 ? -24.624 10.935 23.245 1.00 98.25 570 HIS A C 1
ATOM 4606 O O . HIS A 1 570 ? -25.719 11.388 22.899 1.00 98.25 570 HIS A O 1
ATOM 4612 N N . VAL A 1 571 ? -24.473 10.091 24.256 1.00 98.25 571 VAL A N 1
ATOM 4613 C CA . VAL A 1 571 ? -25.521 9.674 25.179 1.00 98.25 571 VAL A CA 1
ATOM 4614 C C . VAL A 1 571 ? -24.906 9.412 26.551 1.00 98.25 571 VAL A C 1
ATOM 4616 O O . VAL A 1 571 ? -23.761 8.977 26.654 1.00 98.25 571 VAL A O 1
ATOM 4619 N N . LEU A 1 572 ? -25.669 9.667 27.612 1.00 97.75 572 LEU A N 1
ATOM 4620 C CA . LEU A 1 572 ? -25.290 9.265 28.963 1.00 97.75 572 LEU A CA 1
ATOM 4621 C C . LEU A 1 572 ? -25.805 7.854 29.236 1.00 97.75 572 LEU A C 1
ATOM 4623 O O . LEU A 1 572 ? -27.011 7.606 29.202 1.00 97.75 572 LEU A O 1
ATOM 4627 N N . PHE A 1 573 ? -24.897 6.931 29.537 1.00 97.50 573 PHE A N 1
ATOM 4628 C CA . PHE A 1 573 ? -25.231 5.563 29.913 1.00 97.50 573 PHE A CA 1
ATOM 4629 C C . PHE A 1 573 ? -24.686 5.275 31.306 1.00 97.50 573 PHE A C 1
ATOM 4631 O O . PHE A 1 573 ? -23.478 5.265 31.521 1.00 97.50 573 PHE A O 1
ATOM 4638 N N . ARG A 1 574 ? -25.595 5.095 32.274 1.00 95.50 574 ARG A N 1
ATOM 4639 C CA . ARG A 1 574 ? -25.255 4.955 33.704 1.00 95.50 574 ARG A CA 1
ATOM 4640 C C . ARG A 1 574 ? -24.326 6.071 34.221 1.00 95.50 574 ARG A C 1
ATOM 4642 O O . ARG A 1 574 ? -23.482 5.842 35.074 1.00 95.50 574 ARG A O 1
ATOM 4649 N N . GLY A 1 575 ? -24.490 7.286 33.694 1.00 95.25 575 GLY A N 1
ATOM 4650 C CA . GLY A 1 575 ? -23.684 8.458 34.049 1.00 95.25 575 GLY A CA 1
ATOM 4651 C C . GLY A 1 575 ? -22.422 8.659 33.205 1.00 95.25 575 GLY A C 1
ATOM 4652 O O . GLY A 1 575 ? -21.950 9.785 33.146 1.00 95.25 575 GLY A O 1
ATOM 4653 N N . ILE A 1 576 ? -21.927 7.635 32.501 1.00 97.69 576 ILE A N 1
ATOM 4654 C CA . ILE A 1 576 ? -20.760 7.733 31.608 1.00 97.69 576 ILE A CA 1
ATOM 4655 C C . ILE A 1 576 ? -21.182 8.414 30.302 1.00 97.69 576 ILE A C 1
ATOM 4657 O O . ILE A 1 576 ? -22.212 8.041 29.728 1.00 97.69 576 ILE A O 1
ATOM 4661 N N . CYS A 1 577 ? -20.397 9.374 29.800 1.00 98.25 577 CYS A N 1
ATOM 4662 C CA . CYS A 1 577 ? -20.633 9.924 28.466 1.00 98.25 577 CYS A CA 1
ATOM 4663 C C . CYS A 1 577 ? -20.062 8.998 27.395 1.00 98.25 577 CYS A C 1
ATOM 4665 O O . CYS A 1 577 ? -18.852 8.804 27.314 1.00 98.25 577 CYS A O 1
ATOM 4667 N N . ILE A 1 578 ? -20.934 8.447 26.554 1.00 98.56 578 ILE A N 1
ATOM 4668 C CA . ILE A 1 578 ? -20.552 7.642 25.395 1.00 98.56 578 ILE A CA 1
ATOM 4669 C C . ILE A 1 578 ? -20.799 8.492 24.157 1.00 98.56 578 ILE A C 1
ATOM 4671 O O . ILE A 1 578 ? -21.947 8.736 23.782 1.00 98.56 578 ILE A O 1
ATOM 4675 N N . ALA A 1 579 ? -19.723 8.965 23.543 1.00 98.56 579 ALA A N 1
ATOM 4676 C CA . ALA A 1 579 ? -19.739 9.743 22.316 1.00 98.56 579 ALA A CA 1
ATOM 4677 C C . ALA A 1 579 ? -19.318 8.873 21.129 1.00 98.56 579 ALA A C 1
ATOM 4679 O O . ALA A 1 579 ? -18.474 7.991 21.257 1.00 98.56 579 ALA A O 1
ATOM 4680 N N . GLY A 1 580 ? -19.890 9.128 19.959 1.00 98.25 580 GLY A N 1
ATOM 4681 C CA . GLY A 1 580 ? -19.453 8.542 18.701 1.00 98.25 580 GLY A CA 1
ATOM 4682 C C . GLY A 1 580 ? -19.043 9.627 17.719 1.00 98.25 580 GLY A C 1
ATOM 4683 O O . GLY A 1 580 ? -19.680 10.676 17.618 1.00 98.25 580 GLY A O 1
ATOM 4684 N N . VAL A 1 581 ? -17.972 9.385 16.975 1.00 97.50 581 VAL A N 1
ATOM 4685 C CA . VAL A 1 581 ? -17.533 10.276 15.896 1.00 97.50 581 VAL A CA 1
ATOM 4686 C C . VAL A 1 581 ? -17.673 9.515 14.586 1.00 97.50 581 VAL A C 1
ATOM 4688 O O . VAL A 1 581 ? -17.290 8.349 14.511 1.00 97.50 581 VAL A O 1
ATOM 4691 N N . SER A 1 582 ? -18.248 10.162 13.566 1.00 95.88 582 SER A N 1
ATOM 4692 C CA . SER A 1 582 ? -18.300 9.577 12.216 1.00 95.88 582 SER A CA 1
ATOM 4693 C C . SER A 1 582 ? -16.886 9.252 11.731 1.00 95.88 582 SER A C 1
ATOM 4695 O O . SER A 1 582 ? -15.950 9.947 12.123 1.00 95.88 582 SER A O 1
ATOM 4697 N N . ASP A 1 583 ? -16.718 8.255 10.855 1.00 94.38 583 ASP A N 1
ATOM 4698 C CA . ASP A 1 583 ? -15.395 7.869 10.341 1.00 94.38 583 ASP A CA 1
ATOM 4699 C C . ASP A 1 583 ? -14.565 9.067 9.841 1.00 94.38 583 ASP A C 1
ATOM 4701 O O . ASP A 1 583 ? -15.093 10.040 9.298 1.00 94.38 583 ASP A O 1
ATOM 4705 N N . TYR A 1 584 ? -13.242 8.989 9.975 1.00 88.88 584 TYR A N 1
ATOM 4706 C CA . TYR A 1 584 ? -12.321 10.052 9.566 1.00 88.88 584 TYR A CA 1
ATOM 4707 C C . TYR A 1 584 ? -12.473 10.452 8.087 1.00 88.88 584 TYR A C 1
ATOM 4709 O O . TYR A 1 584 ? -12.379 11.626 7.732 1.00 88.88 584 TYR A O 1
ATOM 4717 N N . SER A 1 585 ? -12.778 9.487 7.218 1.00 85.94 585 SER A N 1
ATOM 4718 C CA . SER A 1 585 ? -12.997 9.690 5.784 1.00 85.94 585 SER A CA 1
ATOM 4719 C C . SER A 1 585 ? -14.463 9.953 5.406 1.00 85.94 585 SER A C 1
ATOM 4721 O O . SER A 1 585 ? -14.781 10.092 4.222 1.00 85.94 585 SER A O 1
ATOM 4723 N N . SER A 1 586 ? -15.366 10.072 6.387 1.00 86.94 586 SER A N 1
ATOM 4724 C CA . SER A 1 586 ? -16.822 10.169 6.174 1.00 86.94 586 SER A CA 1
ATOM 4725 C C . SER A 1 586 ? -17.258 11.373 5.338 1.00 86.94 586 SER A C 1
ATOM 4727 O O . SER A 1 586 ? -18.289 11.311 4.669 1.00 86.94 586 SER A O 1
ATOM 4729 N N . GLY A 1 587 ? -16.437 12.426 5.245 1.00 81.62 587 GLY A N 1
ATOM 4730 C CA . GLY A 1 587 ? -16.683 13.558 4.344 1.00 81.62 587 GLY A CA 1
ATOM 4731 C C . GLY A 1 587 ? -16.809 13.179 2.860 1.00 81.62 587 GLY A C 1
ATOM 4732 O O . GLY A 1 587 ? -17.424 13.919 2.094 1.00 81.62 587 GLY A O 1
ATOM 4733 N N . GLU A 1 588 ? -16.292 12.014 2.462 1.00 71.62 588 GLU A N 1
ATOM 4734 C CA . GLU A 1 588 ? -16.412 11.463 1.107 1.00 71.62 588 GLU A CA 1
ATOM 4735 C C . GLU A 1 588 ? -17.675 10.607 0.895 1.00 71.62 588 GLU A C 1
ATOM 4737 O O . GLU A 1 588 ? -17.927 10.152 -0.221 1.00 71.62 588 GLU A O 1
ATOM 4742 N N . SER A 1 589 ? -18.497 10.412 1.932 1.00 76.06 589 SER A N 1
ATOM 4743 C CA . SER A 1 589 ? -19.741 9.630 1.856 1.00 76.06 589 SER A CA 1
ATOM 4744 C C . SER A 1 589 ? -20.854 10.302 1.043 1.00 76.06 589 SER A C 1
ATOM 4746 O O . SER A 1 589 ? -21.817 9.642 0.659 1.00 76.06 589 SER A O 1
ATOM 4748 N N . GLY A 1 590 ? -20.750 11.613 0.796 1.00 71.19 590 GLY A N 1
ATOM 4749 C CA . GLY A 1 590 ? -21.792 12.408 0.133 1.00 71.19 590 GLY A CA 1
ATOM 4750 C C . GLY A 1 590 ? -22.991 12.752 1.030 1.00 71.19 590 GLY A C 1
ATOM 4751 O O . GLY A 1 590 ? -23.934 13.398 0.580 1.00 71.19 590 GLY A O 1
ATOM 4752 N N . LEU A 1 591 ? -22.966 12.356 2.309 1.00 78.69 591 LEU A N 1
ATOM 4753 C CA . LEU A 1 591 ? -24.004 12.670 3.291 1.00 78.69 591 LEU A CA 1
ATOM 4754 C C . LEU A 1 591 ? -23.634 13.946 4.077 1.00 78.69 591 LEU A C 1
ATOM 4756 O O . LEU A 1 591 ? -22.639 13.944 4.805 1.00 78.69 591 LEU A O 1
ATOM 4760 N N . PRO A 1 592 ? -24.423 15.040 3.997 1.00 76.00 592 PRO A N 1
ATOM 4761 C CA . PRO A 1 592 ? -24.061 16.320 4.617 1.00 76.00 592 PRO A CA 1
ATOM 4762 C C . PRO A 1 592 ? -23.810 16.260 6.130 1.00 76.00 592 PRO A C 1
ATOM 4764 O O . PRO A 1 592 ? -22.915 16.948 6.620 1.00 76.00 592 PRO A O 1
ATOM 4767 N N . ALA A 1 593 ? -24.576 15.433 6.851 1.00 81.19 593 ALA A N 1
ATOM 4768 C CA . ALA A 1 593 ? -24.509 15.274 8.307 1.00 81.19 593 ALA A CA 1
ATOM 4769 C C . ALA A 1 593 ? -23.539 14.167 8.775 1.00 81.19 593 ALA A C 1
ATOM 4771 O O . ALA A 1 593 ? -23.460 13.878 9.965 1.00 81.19 593 ALA A O 1
ATOM 4772 N N . HIS A 1 594 ? -22.799 13.545 7.856 1.00 86.94 594 HIS A N 1
ATOM 4773 C CA . HIS A 1 594 ? -21.894 12.429 8.132 1.00 86.94 594 HIS A CA 1
ATOM 4774 C C . HIS A 1 594 ? -20.455 12.834 7.800 1.00 86.94 594 HIS A C 1
ATOM 4776 O O . HIS A 1 594 ? -19.807 12.267 6.929 1.00 86.94 594 HIS A O 1
ATOM 4782 N N . LYS A 1 595 ? -19.983 13.903 8.441 1.00 92.00 595 LYS A N 1
ATOM 4783 C CA . LYS A 1 595 ? -18.591 14.364 8.359 1.00 92.00 595 LYS A CA 1
ATOM 4784 C C . LYS A 1 595 ? -17.892 14.082 9.676 1.00 92.00 595 LYS A C 1
ATOM 4786 O O . LYS A 1 595 ? -18.546 14.084 10.709 1.00 92.00 595 LYS A O 1
ATOM 4791 N N . PHE A 1 596 ? -16.579 13.921 9.669 1.00 95.25 596 PHE A N 1
ATOM 4792 C CA . PHE A 1 596 ? -15.805 13.801 10.901 1.00 95.25 596 PHE A CA 1
ATOM 4793 C C . PHE A 1 596 ? -15.941 15.086 11.748 1.00 95.25 596 PHE A C 1
ATOM 4795 O O . PHE A 1 596 ? -15.477 16.149 11.331 1.00 95.25 596 PHE A O 1
ATOM 4802 N N . GLN A 1 597 ? -16.642 15.022 12.891 1.00 96.38 597 GLN A N 1
ATOM 4803 C CA . GLN A 1 597 ? -16.949 16.191 13.736 1.00 96.38 597 GLN A CA 1
ATOM 4804 C C . GLN A 1 597 ? -16.850 15.865 15.243 1.00 96.38 597 GLN A C 1
ATOM 4806 O O . GLN A 1 597 ? -17.870 15.723 15.923 1.00 96.38 597 GLN A O 1
ATOM 4811 N N . PRO A 1 598 ? -15.631 15.784 15.808 1.00 96.75 598 PRO A N 1
ATOM 4812 C CA . PRO A 1 598 ? -15.425 15.382 17.203 1.00 96.75 598 PRO A CA 1
ATOM 4813 C C . PRO A 1 598 ? -16.009 16.371 18.221 1.00 96.75 598 PRO A C 1
ATOM 4815 O O . PRO A 1 598 ? -16.562 15.957 19.235 1.00 96.75 598 PRO A O 1
ATOM 4818 N N . VAL A 1 599 ? -15.953 17.679 17.949 1.00 97.50 599 VAL A N 1
ATOM 4819 C CA . VAL A 1 599 ? -16.522 18.698 18.853 1.00 97.50 599 VAL A CA 1
ATOM 4820 C C . VAL A 1 599 ? -18.040 18.556 18.964 1.00 97.50 599 VAL A C 1
ATOM 4822 O O . VAL A 1 599 ? -18.586 18.624 20.062 1.00 97.50 599 VAL A O 1
ATOM 4825 N N . GLU A 1 600 ? -18.726 18.298 17.849 1.00 97.19 600 GLU A N 1
ATOM 4826 C CA . GLU A 1 600 ? -20.178 18.087 17.843 1.00 97.19 600 GLU A CA 1
ATOM 4827 C C . GLU A 1 600 ? -20.572 16.832 18.626 1.00 97.19 600 GLU A C 1
ATOM 4829 O O . GLU A 1 600 ? -21.541 16.863 19.387 1.00 97.19 600 GLU A O 1
ATOM 4834 N N . ALA A 1 601 ? -19.768 15.769 18.519 1.00 97.31 601 ALA A N 1
ATOM 4835 C CA . ALA A 1 601 ? -19.954 14.558 19.306 1.00 97.31 601 ALA A CA 1
ATOM 4836 C C . ALA A 1 601 ? -19.854 14.819 20.815 1.00 97.31 601 ALA A C 1
ATOM 4838 O O . ALA A 1 601 ? -20.613 14.231 21.579 1.00 97.31 601 ALA A O 1
ATOM 4839 N N . LEU A 1 602 ? -18.956 15.713 21.241 1.00 97.88 602 LEU A N 1
ATOM 4840 C CA . LEU A 1 602 ? -18.562 15.883 22.644 1.00 97.88 602 LEU A CA 1
ATOM 4841 C C . LEU A 1 602 ? -19.240 17.053 23.373 1.00 97.88 602 LEU A C 1
ATOM 4843 O O . LEU A 1 602 ? -19.281 17.049 24.600 1.00 97.88 602 LEU A O 1
ATOM 4847 N N . LYS A 1 603 ? -19.770 18.062 22.668 1.00 94.94 603 LYS A N 1
ATOM 4848 C CA . LYS A 1 603 ? -20.175 19.361 23.258 1.00 94.94 603 LYS A CA 1
ATOM 4849 C C . LYS A 1 603 ? -21.216 19.315 24.388 1.00 94.94 603 LYS A C 1
ATOM 4851 O O . LYS A 1 603 ? -21.383 20.310 25.083 1.00 94.94 603 LYS A O 1
ATOM 4856 N N . GLY A 1 604 ? -21.936 18.205 24.554 1.00 93.56 604 GLY A N 1
ATOM 4857 C CA . GLY A 1 604 ? -22.911 18.006 25.636 1.00 93.56 604 GLY A CA 1
ATOM 4858 C C . GLY A 1 604 ? -22.476 17.002 26.709 1.00 93.56 604 GLY A C 1
ATOM 4859 O O . GLY A 1 604 ? -23.226 16.779 27.658 1.00 93.56 604 GLY A O 1
ATOM 4860 N N . CYS A 1 605 ? -21.279 16.416 26.597 1.00 96.75 605 CYS A N 1
ATOM 4861 C CA . CYS A 1 605 ? -20.742 15.540 27.632 1.00 96.75 605 CYS A CA 1
ATOM 4862 C C . CYS A 1 605 ? -20.412 16.339 28.908 1.00 96.75 605 CYS A C 1
ATOM 4864 O O . CYS A 1 605 ? -19.692 17.345 28.834 1.00 96.75 605 CYS A O 1
ATOM 4866 N N . PRO A 1 606 ? -20.879 15.896 30.091 1.00 94.94 606 PRO A N 1
ATOM 4867 C CA . PRO A 1 606 ? -20.457 16.470 31.361 1.00 94.94 606 PRO A CA 1
ATOM 4868 C C . PRO A 1 606 ? -18.944 16.319 31.538 1.00 94.94 606 PRO A C 1
ATOM 4870 O O . PRO A 1 606 ? -18.383 15.256 31.302 1.00 94.94 606 PRO A O 1
ATOM 4873 N N . GLN A 1 607 ? -18.272 17.381 31.978 1.00 91.00 607 GLN A N 1
ATOM 4874 C CA . GLN A 1 607 ? -16.811 17.369 32.134 1.00 91.00 607 GLN A CA 1
ATOM 4875 C C . GLN A 1 607 ? -16.351 16.677 33.431 1.00 91.00 607 GLN A C 1
ATOM 4877 O O . GLN A 1 607 ? -15.173 16.364 33.589 1.00 91.00 607 GLN A O 1
ATOM 4882 N N . ASN A 1 608 ? -17.277 16.422 34.358 1.00 91.31 608 ASN A N 1
ATOM 4883 C CA . ASN A 1 608 ? -17.051 15.784 35.658 1.00 91.31 608 ASN A CA 1
ATOM 4884 C C . ASN A 1 608 ? -17.355 14.275 35.660 1.00 91.31 608 ASN A C 1
ATOM 4886 O O . ASN A 1 608 ? -17.607 13.704 36.718 1.00 91.31 608 ASN A O 1
ATOM 4890 N N . THR A 1 609 ? -17.391 13.643 34.489 1.00 94.50 609 THR A N 1
ATOM 4891 C CA . THR A 1 609 ? -17.586 12.199 34.358 1.00 94.50 609 THR A CA 1
ATOM 4892 C C . THR A 1 609 ? -16.718 11.634 33.243 1.00 94.50 609 THR A C 1
ATOM 4894 O O . THR A 1 609 ? -16.306 12.369 32.341 1.00 94.50 609 THR A O 1
ATOM 4897 N N . THR A 1 610 ? -16.458 10.328 33.296 1.00 96.44 610 THR A N 1
ATOM 4898 C CA . THR A 1 610 ? -15.762 9.600 32.235 1.00 96.44 610 THR A CA 1
ATOM 4899 C C . THR A 1 610 ? -16.423 9.822 30.874 1.00 96.44 610 THR A C 1
ATOM 4901 O O . THR A 1 610 ? -17.632 9.633 30.710 1.00 96.44 610 THR A O 1
ATOM 4904 N N . THR A 1 611 ? -15.609 10.167 29.879 1.00 98.06 611 THR A N 1
ATOM 4905 C CA . THR A 1 611 ? -16.007 10.300 28.477 1.00 98.06 611 THR A CA 1
ATOM 4906 C C . THR A 1 611 ? -15.285 9.274 27.609 1.00 98.06 611 THR A C 1
ATOM 4908 O O . THR A 1 611 ? -14.058 9.285 27.488 1.00 98.06 611 THR A O 1
ATOM 4911 N N . ILE A 1 612 ? -16.068 8.401 26.977 1.00 98.31 612 ILE A N 1
ATOM 4912 C CA . ILE A 1 612 ? -15.613 7.356 26.060 1.00 98.31 612 ILE A CA 1
ATOM 4913 C C . ILE A 1 612 ? -16.029 7.740 24.649 1.00 98.31 612 ILE A C 1
ATOM 4915 O O . ILE A 1 612 ? -17.193 8.053 24.406 1.00 98.31 612 ILE A O 1
ATOM 4919 N N . VAL A 1 613 ? -15.091 7.671 23.713 1.00 98.69 613 VAL A N 1
ATOM 4920 C CA . VAL A 1 613 ? -15.329 7.965 22.304 1.00 98.69 613 VAL A CA 1
ATOM 4921 C C . VAL A 1 613 ? -15.202 6.695 21.474 1.00 98.69 613 VAL A C 1
ATOM 4923 O O . VAL A 1 613 ? -14.152 6.057 21.446 1.00 98.69 613 VAL A O 1
ATOM 4926 N N . LEU A 1 614 ? -16.262 6.348 20.752 1.00 98.75 614 LEU A N 1
ATOM 4927 C CA . LEU A 1 614 ? -16.238 5.336 19.703 1.00 98.75 614 LEU A CA 1
ATOM 4928 C C . LEU A 1 614 ? -15.807 6.009 18.393 1.00 98.75 614 LEU A C 1
ATOM 4930 O O . LEU A 1 614 ? -16.468 6.936 17.920 1.00 98.75 614 LEU A O 1
ATOM 4934 N N . SER A 1 615 ? -14.697 5.557 17.811 1.00 97.94 615 SER A N 1
ATOM 4935 C CA . SER A 1 615 ? -14.183 6.063 16.533 1.00 97.94 615 SER A CA 1
ATOM 4936 C C . SER A 1 615 ? -13.531 4.931 15.758 1.00 97.94 615 SER A C 1
ATOM 4938 O O . SER A 1 615 ? -12.571 4.330 16.233 1.00 97.94 615 SER A O 1
ATOM 4940 N N . HIS A 1 616 ? -14.012 4.657 14.548 1.00 97.38 616 HIS A N 1
ATOM 4941 C CA . HIS A 1 616 ? -13.553 3.497 13.789 1.00 97.38 616 HIS A CA 1
ATOM 4942 C C . HIS A 1 616 ? -12.072 3.570 13.393 1.00 97.38 616 HIS A C 1
ATOM 4944 O O . HIS A 1 616 ? -11.340 2.617 13.640 1.00 97.38 616 HIS A O 1
ATOM 4950 N N . ASN A 1 617 ? -11.612 4.705 12.859 1.00 94.81 617 ASN A N 1
ATOM 4951 C CA . ASN A 1 617 ? -10.237 4.867 12.390 1.00 94.81 617 ASN A CA 1
ATOM 4952 C C . ASN A 1 617 ? -9.317 5.459 13.479 1.00 94.81 617 ASN A C 1
ATOM 4954 O O . ASN A 1 617 ? -9.535 6.601 13.889 1.00 94.81 617 ASN A O 1
ATOM 4958 N N . PRO A 1 618 ? -8.246 4.771 13.913 1.00 95.44 618 PRO A N 1
ATOM 4959 C CA . PRO A 1 618 ? -7.380 5.257 14.987 1.00 95.44 618 PRO A CA 1
ATOM 4960 C C . PRO A 1 618 ? -6.478 6.426 14.574 1.00 95.44 618 PRO A C 1
ATOM 4962 O O . PRO A 1 618 ? -5.920 7.104 15.439 1.00 95.44 618 PRO A O 1
ATOM 4965 N N . ALA A 1 619 ? -6.332 6.716 13.276 1.00 91.50 619 ALA A N 1
ATOM 4966 C CA . ALA A 1 619 ? -5.582 7.885 12.815 1.00 91.50 619 ALA A CA 1
ATOM 4967 C C . ALA A 1 619 ? -6.195 9.210 13.311 1.00 91.50 619 ALA A C 1
ATOM 4969 O O . ALA A 1 619 ? -5.475 10.198 13.462 1.00 91.50 619 ALA A O 1
ATOM 4970 N N . SER A 1 620 ? -7.495 9.221 13.629 1.00 92.44 620 SER A N 1
ATOM 4971 C CA . SER A 1 620 ? -8.200 10.388 14.166 1.00 92.44 620 SER A CA 1
ATOM 4972 C C . SER A 1 620 ? -7.958 10.627 15.662 1.00 92.44 620 SER A C 1
ATOM 4974 O O . SER A 1 620 ? -8.352 11.671 16.182 1.00 92.44 620 SER A O 1
ATOM 4976 N N . ALA A 1 621 ? -7.289 9.709 16.372 1.00 95.38 621 ALA A N 1
ATOM 4977 C CA . ALA A 1 621 ? -7.206 9.736 17.832 1.00 95.38 621 ALA A CA 1
ATOM 4978 C C . ALA A 1 621 ? -6.611 11.036 18.391 1.00 95.38 621 ALA A C 1
ATOM 4980 O O . ALA A 1 621 ? -7.105 11.559 19.387 1.00 95.38 621 ALA A O 1
ATOM 4981 N N . LYS A 1 622 ? -5.589 11.603 17.733 1.00 95.38 622 LYS A N 1
ATOM 4982 C CA . LYS A 1 622 ? -5.016 12.896 18.142 1.00 95.38 622 LYS A CA 1
ATOM 4983 C C . LYS A 1 622 ? -5.991 14.053 17.946 1.00 95.38 622 LYS A C 1
ATOM 4985 O O . LYS A 1 622 ? -6.045 14.934 18.790 1.00 95.38 622 LYS A O 1
ATOM 4990 N N . GLU A 1 623 ? -6.754 14.058 16.858 1.00 95.62 623 GLU A N 1
ATOM 4991 C CA . GLU A 1 623 ? -7.723 15.122 16.576 1.00 95.62 623 GLU A CA 1
ATOM 4992 C C . GLU A 1 623 ? -8.917 15.075 17.541 1.00 95.62 623 GLU A C 1
ATOM 4994 O O . GLU A 1 623 ? -9.456 16.113 17.915 1.00 95.62 623 GLU A O 1
ATOM 4999 N N . ILE A 1 624 ? -9.284 13.878 18.005 1.00 97.06 624 ILE A N 1
ATOM 5000 C CA . ILE A 1 624 ? -10.293 13.679 19.053 1.00 97.06 624 ILE A CA 1
ATOM 5001 C C . ILE A 1 624 ? -9.749 14.117 20.422 1.00 97.06 624 ILE A C 1
ATOM 5003 O O . ILE A 1 624 ? -10.390 14.910 21.113 1.00 97.06 624 ILE A O 1
ATOM 5007 N N . ALA A 1 625 ? -8.565 13.627 20.807 1.00 95.94 625 ALA A N 1
ATOM 5008 C CA . ALA A 1 625 ? -7.957 13.912 22.109 1.00 95.94 625 ALA A CA 1
ATOM 5009 C C . ALA A 1 625 ? -7.620 15.402 22.282 1.00 95.94 625 ALA A C 1
ATOM 5011 O O . ALA A 1 625 ? -7.878 15.987 23.328 1.00 95.94 625 ALA A O 1
ATOM 5012 N N . PHE A 1 626 ? -7.098 16.039 21.231 1.00 95.88 626 PHE A N 1
ATOM 5013 C CA . PHE A 1 626 ? -6.765 17.465 21.197 1.00 95.88 626 PHE A CA 1
ATOM 5014 C C . PHE A 1 626 ? -7.800 18.262 20.393 1.00 95.88 626 PHE A C 1
ATOM 5016 O O . PHE A 1 626 ? -7.443 19.142 19.607 1.00 95.88 626 PHE A O 1
ATOM 5023 N N . ASN A 1 627 ? -9.085 17.934 20.559 1.00 95.25 627 ASN A N 1
ATOM 5024 C CA . ASN A 1 627 ? -10.164 18.626 19.859 1.00 95.25 627 ASN A CA 1
ATOM 5025 C C . ASN A 1 627 ? -10.130 20.139 20.138 1.00 95.25 627 ASN A C 1
ATOM 5027 O O . ASN A 1 627 ? -9.755 20.591 21.222 1.00 95.25 627 ASN A O 1
ATOM 5031 N N . SER A 1 628 ? -10.561 20.935 19.158 1.00 95.12 628 SER A N 1
ATOM 5032 C CA . SER A 1 628 ? -10.426 22.399 19.183 1.00 95.12 628 SER A CA 1
ATOM 5033 C C . SER A 1 628 ? -11.213 23.099 20.295 1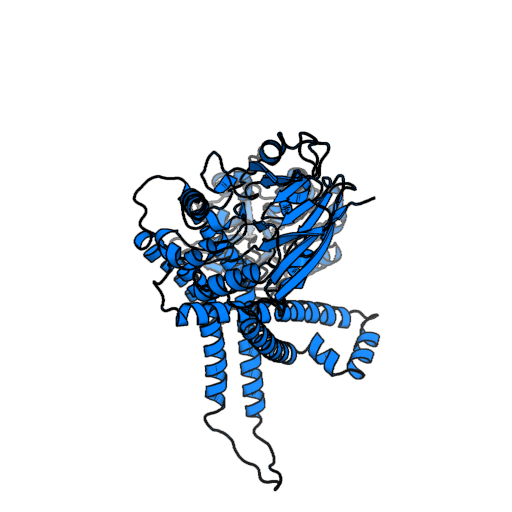.00 95.12 628 SER A C 1
ATOM 5035 O O . SER A 1 628 ? -10.998 24.283 20.533 1.00 95.12 628 SER A O 1
ATOM 5037 N N . ALA A 1 629 ? -12.147 22.400 20.942 1.00 94.94 629 ALA A N 1
ATOM 5038 C CA . ALA A 1 629 ? -12.934 22.914 22.058 1.00 94.94 629 ALA A CA 1
ATOM 5039 C C . ALA A 1 629 ? -12.376 22.489 23.431 1.00 94.94 629 ALA A C 1
ATOM 5041 O O . ALA A 1 629 ? -12.979 22.820 24.448 1.00 94.94 629 ALA A O 1
ATOM 5042 N N . HIS A 1 630 ? -11.243 21.772 23.465 1.00 93.56 630 HIS A N 1
ATOM 5043 C CA . HIS A 1 630 ? -10.617 21.239 24.681 1.00 93.56 630 HIS A CA 1
ATOM 5044 C C . HIS A 1 630 ? -11.578 20.416 25.555 1.00 93.56 630 HIS A C 1
ATOM 5046 O O . HIS A 1 630 ? -11.483 20.421 26.781 1.00 93.56 630 HIS A O 1
ATOM 5052 N N . LEU A 1 631 ? -12.520 19.719 24.917 1.00 96.00 631 LEU A N 1
ATOM 5053 C CA . LEU A 1 631 ? -13.487 18.867 25.599 1.00 96.00 631 LEU A CA 1
ATOM 5054 C C . LEU A 1 631 ? -12.803 17.586 26.070 1.00 96.00 631 LEU A C 1
ATOM 5056 O O . LEU A 1 631 ? -12.003 17.000 25.336 1.00 96.00 631 LEU A O 1
ATOM 5060 N N . ARG A 1 632 ? -13.144 17.149 27.282 1.00 95.31 632 ARG A N 1
ATOM 5061 C CA . ARG A 1 632 ? -12.597 15.947 27.912 1.00 95.31 632 ARG A CA 1
ATOM 5062 C C . ARG A 1 632 ? -12.837 14.682 27.081 1.00 95.31 632 ARG A C 1
ATOM 5064 O O . ARG A 1 632 ? -13.951 14.435 26.627 1.00 95.31 632 ARG A O 1
ATOM 5071 N N . VAL A 1 633 ? -11.800 13.850 26.971 1.00 97.50 633 VAL A N 1
ATOM 5072 C CA . VAL A 1 633 ? -11.850 12.489 26.417 1.00 97.50 633 VAL A CA 1
ATOM 5073 C C . VAL A 1 633 ? -10.931 11.597 27.250 1.00 97.50 633 VAL A C 1
ATOM 5075 O O . VAL A 1 633 ? -9.727 11.839 27.294 1.00 97.50 633 VAL A O 1
ATOM 5078 N N . ASP A 1 634 ? -11.469 10.565 27.897 1.00 97.38 634 ASP A N 1
ATOM 5079 C CA . ASP A 1 634 ? -10.680 9.651 28.737 1.00 97.38 634 ASP A CA 1
ATOM 5080 C C . ASP A 1 634 ? -10.222 8.415 27.948 1.00 97.38 634 ASP A C 1
ATOM 5082 O O . ASP A 1 634 ? -9.086 7.958 28.084 1.00 97.38 634 ASP A O 1
ATOM 5086 N N . LEU A 1 635 ? -11.090 7.885 27.083 1.00 98.25 635 LEU A N 1
ATOM 5087 C CA . LEU A 1 635 ? -10.830 6.659 26.330 1.00 98.25 635 LEU A CA 1
ATOM 5088 C C . LEU A 1 635 ? -11.397 6.742 24.915 1.00 98.25 635 LEU A C 1
ATOM 5090 O O . LEU A 1 635 ? -12.551 7.112 24.723 1.00 98.25 635 LEU A O 1
ATOM 5094 N N . ILE A 1 636 ? -10.604 6.332 23.929 1.00 98.62 636 ILE A N 1
ATOM 5095 C CA . ILE A 1 636 ? -11.025 6.146 22.541 1.00 98.62 636 ILE A CA 1
ATOM 5096 C C . ILE A 1 636 ? -10.985 4.648 22.226 1.00 98.62 636 ILE A C 1
ATOM 5098 O O . ILE A 1 636 ? -9.963 3.999 22.448 1.00 98.62 636 ILE A O 1
ATOM 5102 N N . LEU A 1 637 ? -12.077 4.097 21.700 1.00 98.62 637 LEU A N 1
ATOM 5103 C CA . LEU A 1 637 ? -12.175 2.704 21.257 1.00 98.62 637 LEU A CA 1
ATOM 5104 C C . LEU A 1 637 ? -12.245 2.651 19.731 1.00 98.62 637 LEU A C 1
ATOM 5106 O O . LEU A 1 637 ? -13.041 3.377 19.131 1.00 98.62 637 LEU A O 1
ATOM 5110 N N . SER A 1 638 ? -11.412 1.806 19.117 1.00 98.12 638 SER A N 1
ATOM 5111 C CA . SER A 1 638 ? -11.176 1.813 17.671 1.00 98.12 638 SER A CA 1
ATOM 5112 C C . SER A 1 638 ? -10.924 0.423 17.069 1.00 98.12 638 SER A C 1
ATOM 5114 O O . SER A 1 638 ? -10.566 -0.520 17.780 1.00 98.12 638 SER A O 1
ATOM 5116 N N . GLY A 1 639 ? -11.111 0.315 15.751 1.00 95.69 639 GLY A N 1
ATOM 5117 C CA . GLY A 1 639 ? -10.876 -0.884 14.936 1.00 95.69 639 GLY A CA 1
ATOM 5118 C C . GLY A 1 639 ? -9.968 -0.561 13.744 1.00 95.69 639 GLY A C 1
ATOM 5119 O O . GLY A 1 639 ? -8.908 0.044 13.926 1.00 95.69 639 GLY A O 1
ATOM 5120 N N . HIS A 1 640 ? -10.391 -0.926 12.528 1.00 94.62 640 HIS A N 1
ATOM 5121 C CA . HIS A 1 640 ? -9.857 -0.487 11.226 1.00 94.62 640 HIS A CA 1
ATOM 5122 C C . HIS A 1 640 ? -8.510 -1.084 10.793 1.00 94.62 640 HIS A C 1
ATOM 5124 O O . HIS A 1 640 ? -8.278 -1.337 9.611 1.00 94.62 640 HIS A O 1
ATOM 5130 N N . THR A 1 641 ? -7.569 -1.305 11.712 1.00 91.62 641 THR A N 1
ATOM 5131 C CA . THR A 1 641 ? -6.202 -1.728 11.343 1.00 91.62 641 THR A CA 1
ATOM 5132 C C . THR A 1 641 ? -6.091 -3.217 11.027 1.00 91.62 641 THR A C 1
ATOM 5134 O O . THR A 1 641 ? -5.085 -3.649 10.453 1.00 91.62 641 THR A O 1
ATOM 5137 N N . HIS A 1 642 ? -7.073 -4.015 11.463 1.00 92.94 642 HIS A N 1
ATOM 5138 C CA . HIS A 1 642 ? -7.079 -5.483 11.420 1.00 92.94 642 HIS A CA 1
ATOM 5139 C C . HIS A 1 642 ? -5.853 -6.155 12.062 1.00 92.94 642 HIS A C 1
ATOM 5141 O O . HIS A 1 642 ? -5.542 -7.313 11.760 1.00 92.94 642 HIS A O 1
ATOM 5147 N N . ALA A 1 643 ? -5.082 -5.413 12.870 1.00 92.00 643 ALA A N 1
ATOM 5148 C CA . ALA A 1 643 ? -3.713 -5.772 13.248 1.00 92.00 643 ALA A CA 1
ATOM 5149 C C . ALA A 1 643 ? -2.899 -6.288 12.041 1.00 92.00 643 ALA A C 1
ATOM 5151 O O . ALA A 1 643 ? -2.186 -7.284 12.125 1.00 92.00 643 ALA A O 1
ATOM 5152 N N . GLY A 1 644 ? -3.070 -5.672 10.870 1.00 86.00 644 GLY A N 1
ATOM 5153 C CA . GLY A 1 644 ? -2.377 -6.064 9.652 1.00 86.00 644 GLY A CA 1
ATOM 5154 C C . GLY A 1 644 ? -2.739 -7.438 9.078 1.00 86.00 644 GLY A C 1
ATOM 5155 O O . GLY A 1 644 ? -1.929 -7.903 8.289 1.00 86.00 644 GLY A O 1
ATOM 5156 N N . GLN A 1 645 ? -3.886 -8.047 9.445 1.00 89.56 645 GLN A N 1
ATOM 5157 C CA . GLN A 1 645 ? -4.578 -9.282 8.977 1.00 89.56 645 GLN A CA 1
ATOM 5158 C C . GLN A 1 645 ? -3.731 -10.526 8.612 1.00 89.56 645 GLN A C 1
ATOM 5160 O O . GLN A 1 645 ? -4.073 -11.639 9.012 1.00 89.56 645 GLN A O 1
ATOM 5165 N N . PHE A 1 646 ? -2.645 -10.370 7.860 1.00 90.19 646 PHE A N 1
ATOM 5166 C CA . PHE A 1 646 ? -1.699 -11.381 7.403 1.00 90.19 646 PHE A CA 1
ATOM 5167 C C . PHE A 1 646 ? -0.334 -11.236 8.090 1.00 90.19 646 PHE A C 1
ATOM 5169 O O . PHE A 1 646 ? 0.212 -10.138 8.209 1.00 90.19 646 PHE A O 1
ATOM 5176 N N . TYR A 1 647 ? 0.300 -12.363 8.422 1.00 88.81 647 TYR A N 1
ATOM 5177 C CA . TYR A 1 647 ? 1.607 -12.390 9.096 1.00 88.81 647 TYR A CA 1
ATOM 5178 C C . TYR A 1 647 ? 2.710 -11.630 8.356 1.00 88.81 647 TYR A C 1
ATOM 5180 O O . TYR A 1 647 ? 3.572 -11.020 8.983 1.00 88.81 647 TYR A O 1
ATOM 5188 N N . THR A 1 648 ? 2.710 -11.660 7.022 1.00 89.75 648 THR A N 1
ATOM 5189 C CA . THR A 1 648 ? 3.716 -10.943 6.229 1.00 89.75 648 THR A CA 1
ATOM 5190 C C . THR A 1 648 ? 3.426 -9.453 6.100 1.00 89.75 648 THR A C 1
ATOM 5192 O O . THR A 1 648 ? 4.352 -8.689 5.842 1.00 89.75 648 THR A O 1
ATOM 5195 N N . VAL A 1 649 ? 2.177 -9.026 6.303 1.00 87.94 649 VAL A N 1
ATOM 5196 C CA . VAL A 1 649 ? 1.754 -7.620 6.220 1.00 87.94 649 VAL A CA 1
ATOM 5197 C C . VAL A 1 649 ? 1.888 -6.921 7.575 1.00 87.94 649 VAL A C 1
ATOM 5199 O O . VAL A 1 649 ? 2.261 -5.750 7.608 1.00 87.94 649 VAL A O 1
ATOM 5202 N N . ALA A 1 650 ? 1.682 -7.638 8.682 1.00 90.69 650 ALA A N 1
ATOM 5203 C CA . ALA A 1 650 ? 1.764 -7.117 10.048 1.00 90.69 650 ALA A CA 1
ATOM 5204 C C . ALA A 1 650 ? 3.004 -6.235 10.338 1.00 90.69 650 ALA A C 1
ATOM 5206 O O . ALA A 1 650 ? 2.817 -5.117 10.820 1.00 90.69 650 ALA A O 1
ATOM 5207 N N . PRO A 1 651 ? 4.254 -6.620 9.991 1.00 88.19 651 PRO A N 1
ATOM 5208 C CA . PRO A 1 651 ? 5.421 -5.763 10.233 1.00 88.19 651 PRO A CA 1
ATOM 5209 C C . PRO A 1 651 ? 5.393 -4.447 9.443 1.00 88.19 651 PRO A C 1
ATOM 5211 O O . PRO A 1 651 ? 5.866 -3.421 9.926 1.00 88.19 651 PRO A O 1
ATOM 5214 N N . ILE A 1 652 ? 4.840 -4.474 8.227 1.00 84.69 652 ILE A N 1
ATOM 5215 C CA . ILE A 1 652 ? 4.711 -3.291 7.369 1.00 84.69 652 ILE A CA 1
ATOM 5216 C C . ILE A 1 652 ? 3.636 -2.367 7.941 1.00 84.69 652 ILE A C 1
ATOM 5218 O O . ILE A 1 652 ? 3.875 -1.172 8.088 1.00 84.69 652 ILE A O 1
ATOM 5222 N N . ALA A 1 653 ? 2.481 -2.924 8.315 1.00 84.31 653 ALA A N 1
ATOM 5223 C CA . ALA A 1 653 ? 1.395 -2.177 8.940 1.00 84.31 653 ALA A CA 1
ATOM 5224 C C . ALA A 1 653 ? 1.844 -1.527 10.258 1.00 84.31 653 ALA A C 1
ATOM 5226 O O . ALA A 1 653 ? 1.601 -0.343 10.459 1.00 84.31 653 ALA A O 1
ATOM 5227 N N . TYR A 1 654 ? 2.575 -2.258 11.105 1.00 87.69 654 TYR A N 1
ATOM 5228 C CA . TYR A 1 654 ? 3.146 -1.725 12.343 1.00 87.69 654 TYR A CA 1
ATOM 5229 C C . TYR A 1 654 ? 4.090 -0.536 12.104 1.00 87.69 654 TYR A C 1
ATOM 5231 O O . TYR A 1 654 ? 4.084 0.416 12.875 1.00 87.69 654 TYR A O 1
ATOM 5239 N N . TRP A 1 655 ? 4.895 -0.575 11.037 1.00 85.19 655 TRP A N 1
ATOM 5240 C CA . TRP A 1 655 ? 5.829 0.509 10.715 1.00 85.19 655 TRP A CA 1
ATOM 5241 C C . TRP A 1 655 ? 5.155 1.718 10.050 1.00 85.19 655 TRP A C 1
ATOM 5243 O O . TRP A 1 655 ? 5.591 2.850 10.242 1.00 85.19 655 TRP A O 1
ATOM 5253 N N . MET A 1 656 ? 4.112 1.488 9.247 1.00 83.25 656 MET A N 1
ATOM 5254 C CA . MET A 1 656 ? 3.429 2.542 8.491 1.00 83.25 656 MET A CA 1
ATOM 5255 C C . MET A 1 656 ? 2.340 3.261 9.287 1.00 83.25 656 MET A C 1
ATOM 5257 O O . MET A 1 656 ? 2.081 4.437 9.028 1.00 83.25 656 MET A O 1
ATOM 5261 N N . LEU A 1 657 ? 1.661 2.560 10.196 1.00 83.31 657 LEU A N 1
ATOM 5262 C CA . LEU A 1 657 ? 0.528 3.110 10.929 1.00 83.31 657 LEU A CA 1
ATOM 5263 C C . LEU A 1 657 ? 0.998 3.800 12.215 1.00 83.31 657 LEU A C 1
ATOM 5265 O O . LEU A 1 657 ? 1.820 3.245 12.941 1.00 83.31 657 LEU A O 1
ATOM 5269 N N . PRO A 1 658 ? 0.444 4.980 12.551 1.00 85.69 658 PRO A N 1
ATOM 5270 C CA . PRO A 1 658 ? 0.781 5.661 13.800 1.00 85.69 658 PRO A CA 1
ATOM 5271 C C . PRO A 1 658 ? 0.348 4.851 15.030 1.00 85.69 658 PRO A C 1
ATOM 5273 O O . PRO A 1 658 ? 0.999 4.914 16.071 1.00 85.69 658 PRO A O 1
ATOM 5276 N N . TYR A 1 659 ? -0.735 4.083 14.892 1.00 92.56 659 TYR A N 1
ATOM 5277 C CA . TYR A 1 659 ? -1.270 3.191 15.910 1.00 92.56 659 TYR A CA 1
ATOM 5278 C C . TYR A 1 659 ? -1.711 1.888 15.242 1.00 92.56 659 TYR A C 1
ATOM 5280 O O . TYR A 1 659 ? -2.359 1.920 14.197 1.00 92.56 659 TYR A O 1
ATOM 5288 N N . TYR A 1 660 ? -1.331 0.750 15.820 1.00 92.88 660 TYR A N 1
ATOM 5289 C CA . TYR A 1 660 ? -1.439 -0.556 15.171 1.00 92.88 660 TYR A CA 1
ATOM 5290 C C . TYR A 1 660 ? -2.465 -1.469 15.849 1.00 92.88 660 TYR A C 1
ATOM 5292 O O . TYR A 1 660 ? -3.473 -1.794 15.238 1.00 92.88 660 TYR A O 1
ATOM 5300 N N . TYR A 1 661 ? -2.224 -1.898 17.089 1.00 95.25 661 TYR A N 1
ATOM 5301 C CA . TYR A 1 661 ? -3.096 -2.817 17.831 1.00 95.25 661 TYR A CA 1
ATOM 5302 C C . TYR A 1 661 ? -2.747 -2.762 19.320 1.00 95.25 661 TYR A C 1
ATOM 5304 O O . TYR A 1 661 ? -1.565 -2.713 19.670 1.00 95.25 661 TYR A O 1
ATOM 5312 N N . GLY A 1 662 ? -3.760 -2.803 20.185 1.00 96.00 662 GLY A N 1
ATOM 5313 C CA . GLY A 1 662 ? -3.609 -2.746 21.638 1.00 96.00 662 GLY A CA 1
ATOM 5314 C C . GLY A 1 662 ? -3.863 -1.358 22.230 1.00 96.00 662 GLY A C 1
ATOM 5315 O O . GLY A 1 662 ? -4.541 -0.524 21.631 1.00 96.00 662 GLY A O 1
ATOM 5316 N N . LEU A 1 663 ? -3.346 -1.141 23.443 1.00 97.50 663 LEU A N 1
ATOM 5317 C CA . LEU A 1 663 ? -3.554 0.075 24.230 1.00 97.50 663 LEU A CA 1
ATOM 5318 C C . LEU A 1 663 ? -2.409 1.077 24.025 1.00 97.50 663 LEU A C 1
ATOM 5320 O O . LEU A 1 663 ? -1.234 0.725 24.133 1.00 97.50 663 LEU A O 1
ATOM 5324 N N . TYR A 1 664 ? -2.765 2.335 23.795 1.00 97.06 664 TYR A N 1
ATOM 5325 C CA . TYR A 1 664 ? -1.857 3.461 23.617 1.00 97.06 664 TYR A CA 1
ATOM 5326 C C . TYR A 1 664 ? -2.249 4.611 24.543 1.00 97.06 664 TYR A C 1
ATOM 5328 O O . TYR A 1 664 ? -3.430 4.877 24.754 1.00 97.06 664 TYR A O 1
ATOM 5336 N N . GLN A 1 665 ? -1.254 5.346 25.037 1.00 96.31 665 GLN A N 1
ATOM 5337 C CA . GLN A 1 665 ? -1.471 6.606 25.743 1.00 96.31 665 GLN A CA 1
ATOM 5338 C C . GLN A 1 665 ? -1.288 7.768 24.757 1.00 96.31 665 GLN A C 1
ATOM 5340 O O . GLN A 1 665 ? -0.205 7.933 24.195 1.00 96.31 665 GLN A O 1
ATOM 5345 N N . ILE A 1 666 ? -2.340 8.555 24.520 1.00 95.62 666 ILE A N 1
ATOM 5346 C CA . ILE A 1 666 ? -2.331 9.670 23.554 1.00 95.62 666 ILE A CA 1
ATOM 5347 C C . ILE A 1 666 ? -1.946 10.987 24.236 1.00 95.62 666 ILE A C 1
ATOM 5349 O O . ILE A 1 666 ? -1.145 11.752 23.699 1.00 95.62 666 ILE A O 1
ATOM 5353 N N . SER A 1 667 ? -2.486 11.219 25.432 1.00 92.56 667 SER A N 1
ATOM 5354 C CA . SER A 1 667 ? -2.136 12.306 26.357 1.00 92.56 667 SER A CA 1
ATOM 5355 C C . SER A 1 667 ? -2.162 11.765 27.796 1.00 92.56 667 SER A C 1
ATOM 5357 O O . SER A 1 667 ? -2.592 10.630 27.979 1.00 92.56 667 SER A O 1
ATOM 5359 N N . PRO A 1 668 ? -1.749 12.508 28.838 1.00 89.81 668 PRO A N 1
ATOM 5360 C CA . PRO A 1 668 ? -1.896 12.063 30.234 1.00 89.81 668 PRO A CA 1
ATOM 5361 C C . PRO A 1 668 ? -3.346 11.760 30.673 1.00 89.81 668 PRO A C 1
ATOM 5363 O O . PRO A 1 668 ? -3.572 11.117 31.700 1.00 89.81 668 PRO A O 1
ATOM 5366 N N . GLU A 1 669 ? -4.332 12.232 29.914 1.00 88.75 669 GLU A N 1
ATOM 5367 C CA . GLU A 1 669 ? -5.764 12.083 30.168 1.00 88.75 669 GLU A CA 1
ATOM 5368 C C . GLU A 1 669 ? -6.427 11.072 29.228 1.00 88.75 669 GLU A C 1
ATOM 5370 O O . GLU A 1 669 ? -7.353 10.393 29.656 1.00 88.75 669 GLU A O 1
ATOM 5375 N N . THR A 1 670 ? -5.944 10.934 27.987 1.00 96.56 670 THR A N 1
ATOM 5376 C CA . THR A 1 670 ? -6.607 10.127 26.952 1.00 96.56 670 THR A CA 1
ATOM 5377 C C . THR A 1 670 ? -5.845 8.850 26.604 1.00 96.56 670 THR A C 1
ATOM 5379 O O . THR A 1 670 ? -4.695 8.888 26.151 1.00 96.56 670 THR A O 1
ATOM 5382 N N . GLN A 1 671 ? -6.534 7.717 26.723 1.00 98.00 671 GLN A N 1
ATOM 5383 C CA . GLN A 1 671 ? -6.112 6.410 26.219 1.00 98.00 671 GLN A CA 1
ATOM 5384 C C . GLN A 1 671 ? -6.776 6.093 24.868 1.00 98.00 671 GLN A C 1
ATOM 5386 O O . GLN A 1 671 ? -7.877 6.555 24.578 1.00 98.00 671 GLN A O 1
ATOM 5391 N N . LEU A 1 672 ? -6.126 5.268 24.049 1.00 98.31 672 LEU A N 1
ATOM 5392 C CA . LEU A 1 672 ? -6.664 4.705 22.809 1.00 98.31 672 LEU A CA 1
ATOM 5393 C C . LEU A 1 672 ? -6.511 3.186 22.842 1.00 98.31 672 LEU A C 1
ATOM 5395 O O . LEU A 1 672 ? -5.398 2.689 22.991 1.00 98.31 672 LEU A O 1
ATOM 5399 N N . PHE A 1 673 ? -7.602 2.455 22.644 1.00 98.50 673 PHE A N 1
ATOM 5400 C CA . PHE A 1 673 ? -7.598 1.003 22.522 1.00 98.50 673 PHE A CA 1
ATOM 5401 C C . PHE A 1 673 ? -8.038 0.579 21.120 1.00 98.50 673 PHE A C 1
ATOM 5403 O O . PHE A 1 673 ? -9.104 0.982 20.651 1.00 98.50 673 PHE A O 1
ATOM 5410 N N . ILE A 1 674 ? -7.210 -0.230 20.458 1.00 98.00 674 ILE A N 1
ATOM 5411 C CA . ILE A 1 674 ? -7.413 -0.673 19.075 1.00 98.00 674 ILE A CA 1
ATOM 5412 C C . ILE A 1 674 ? -7.504 -2.192 19.038 1.00 98.00 674 ILE A C 1
ATOM 5414 O O . ILE A 1 674 ? -6.571 -2.878 19.466 1.00 98.00 674 ILE A O 1
ATOM 5418 N N . THR A 1 675 ? -8.598 -2.712 18.489 1.00 96.94 675 THR A N 1
ATOM 5419 C CA . THR A 1 675 ? -8.767 -4.155 18.279 1.00 96.94 675 THR A CA 1
ATOM 5420 C C . THR A 1 675 ? -8.157 -4.600 16.948 1.00 96.94 675 THR A C 1
ATOM 5422 O O . THR A 1 675 ? -7.889 -3.801 16.052 1.00 96.94 675 THR A O 1
ATOM 5425 N N . ALA A 1 676 ? -7.939 -5.902 16.796 1.00 95.25 676 ALA A N 1
ATOM 5426 C CA . ALA A 1 676 ? -7.590 -6.517 15.525 1.00 95.25 676 ALA A CA 1
ATOM 5427 C C . ALA A 1 676 ? -8.817 -6.752 14.629 1.00 95.25 676 ALA A C 1
ATOM 5429 O O . ALA A 1 676 ? -8.662 -7.348 13.564 1.00 95.25 676 ALA A O 1
ATOM 5430 N N . GLY A 1 677 ? -10.019 -6.342 15.044 1.00 95.56 677 GLY A N 1
ATOM 5431 C CA . GLY A 1 677 ? -11.281 -6.622 14.368 1.00 95.56 677 GLY A CA 1
ATOM 5432 C C . GLY A 1 677 ? -11.875 -7.988 14.720 1.00 95.56 677 GLY A C 1
ATOM 5433 O O . GLY A 1 677 ? -11.171 -8.935 15.080 1.00 95.56 677 GLY A O 1
ATOM 5434 N N . THR A 1 678 ? -13.185 -8.129 14.573 1.00 97.06 678 THR A N 1
ATOM 5435 C CA . THR A 1 678 ? -13.898 -9.362 14.918 1.00 97.06 678 THR A CA 1
ATOM 5436 C C . THR A 1 678 ? -13.777 -10.424 13.837 1.00 97.06 678 THR A C 1
ATOM 5438 O O . THR A 1 678 ? -13.534 -11.584 14.164 1.00 97.06 678 THR A O 1
ATOM 5441 N N . LEU A 1 679 ? -13.857 -10.042 12.561 1.00 94.81 679 LEU A N 1
ATOM 5442 C CA . LEU A 1 679 ? -13.653 -10.949 11.428 1.00 94.81 679 LEU A CA 1
ATOM 5443 C C . LEU A 1 679 ? -12.554 -10.409 10.509 1.00 94.81 679 LEU A C 1
ATOM 5445 O O . LEU A 1 679 ? -11.500 -10.024 11.001 1.00 94.81 679 LEU A O 1
ATOM 5449 N N . TYR A 1 680 ? -12.718 -10.460 9.194 1.00 91.00 680 TYR A N 1
ATOM 5450 C CA . TYR A 1 680 ? -11.671 -10.151 8.222 1.00 91.00 680 TYR A CA 1
ATOM 5451 C C . TYR A 1 680 ? -12.257 -9.432 7.018 1.00 91.00 680 TYR A C 1
ATOM 5453 O O . TYR A 1 680 ? -13.407 -9.655 6.641 1.00 91.00 680 TYR A O 1
ATOM 5461 N N . GLN A 1 681 ? -11.425 -8.628 6.363 1.00 86.50 681 GLN A N 1
ATOM 5462 C CA . GLN A 1 681 ? -11.777 -7.986 5.109 1.00 86.50 681 GLN A CA 1
ATOM 5463 C C . GLN A 1 681 ? -11.280 -8.817 3.921 1.00 86.50 681 GLN A C 1
ATOM 5465 O O . GLN A 1 681 ? -10.122 -9.249 3.862 1.00 86.50 681 GLN A O 1
ATOM 5470 N N . GLY A 1 682 ? -12.144 -9.000 2.921 1.00 81.31 682 GLY A N 1
ATOM 5471 C CA . GLY A 1 682 ? -11.779 -9.659 1.673 1.00 81.31 682 GLY A CA 1
ATOM 5472 C C . GLY A 1 682 ? -11.462 -11.137 1.879 1.00 81.31 682 GLY A C 1
ATOM 5473 O O . GLY A 1 682 ? -12.376 -11.957 1.943 1.00 81.31 682 GLY A O 1
ATOM 5474 N N . ALA A 1 683 ? -10.176 -11.499 1.947 1.00 81.88 683 ALA A N 1
ATOM 5475 C CA . ALA A 1 683 ? -9.800 -12.904 2.017 1.00 81.88 683 ALA A CA 1
ATOM 5476 C C . ALA A 1 683 ? -10.182 -13.539 3.362 1.00 81.88 683 ALA A C 1
ATOM 5478 O O . ALA A 1 683 ? -9.885 -12.943 4.396 1.00 81.88 683 ALA A O 1
ATOM 5479 N N . PRO A 1 684 ? -10.759 -14.760 3.363 1.00 85.31 684 PRO A N 1
ATOM 5480 C CA . PRO A 1 684 ? -11.103 -15.510 4.570 1.00 85.31 684 PRO A CA 1
ATOM 5481 C C . PRO A 1 684 ? -9.839 -16.089 5.204 1.00 85.31 684 PRO A C 1
ATOM 5483 O O . PRO A 1 684 ? -9.579 -17.285 5.193 1.00 85.31 684 PRO A O 1
ATOM 5486 N N . MET A 1 685 ? -8.965 -15.197 5.639 1.00 88.81 685 MET A N 1
ATOM 5487 C CA . MET A 1 685 ? -7.650 -15.481 6.173 1.00 88.81 685 MET A CA 1
ATOM 5488 C C . MET A 1 685 ? -7.341 -14.401 7.187 1.00 88.81 685 MET A C 1
ATOM 5490 O O . MET A 1 685 ? -7.359 -13.213 6.859 1.00 88.81 685 MET A O 1
ATOM 5494 N N . LYS A 1 686 ? -7.002 -14.827 8.397 1.00 89.88 686 LYS A N 1
ATOM 5495 C CA . LYS A 1 686 ? -6.599 -13.928 9.468 1.00 89.88 686 LYS A CA 1
ATOM 5496 C C . LYS A 1 686 ? -5.525 -14.587 10.324 1.00 89.88 686 LYS A C 1
ATOM 5498 O O . LYS A 1 686 ? -5.398 -15.812 10.327 1.00 89.88 686 LYS A O 1
ATOM 5503 N N . MET A 1 687 ? -4.677 -13.802 10.980 1.00 91.44 687 MET A N 1
ATOM 5504 C CA . MET A 1 687 ? -3.698 -14.353 11.918 1.00 91.44 687 MET A CA 1
ATOM 5505 C C . MET A 1 687 ? -4.406 -15.135 13.031 1.00 91.44 687 MET A C 1
ATOM 5507 O O . MET A 1 687 ? -5.524 -14.825 13.440 1.00 91.44 687 MET A O 1
ATOM 5511 N N . VAL A 1 688 ? -3.753 -16.189 13.511 1.00 89.75 688 VAL A N 1
ATOM 5512 C CA . VAL A 1 688 ? -4.325 -17.051 14.546 1.00 89.75 688 VAL A CA 1
ATOM 5513 C C . VAL A 1 688 ? -4.590 -16.215 15.808 1.00 89.75 688 VAL A C 1
ATOM 5515 O O . VAL A 1 688 ? -3.730 -15.446 16.237 1.00 89.75 688 VAL A O 1
ATOM 5518 N N . TRP A 1 689 ? -5.784 -16.377 16.388 1.00 86.44 689 TRP A N 1
ATOM 5519 C CA . TRP A 1 689 ? -6.261 -15.676 17.593 1.00 86.44 689 TRP A CA 1
ATOM 5520 C C . TRP A 1 689 ? -6.459 -14.158 17.460 1.00 86.44 689 TRP A C 1
ATOM 5522 O O . TRP A 1 689 ? -6.498 -13.465 18.482 1.00 86.44 689 TRP A O 1
ATOM 5532 N N . THR A 1 690 ? -6.581 -13.625 16.240 1.00 92.56 690 THR A N 1
ATOM 5533 C CA . THR A 1 690 ? -6.901 -12.201 16.032 1.00 92.56 690 THR A CA 1
ATOM 5534 C C . THR A 1 690 ? -8.325 -11.948 15.539 1.00 92.56 690 THR A C 1
ATOM 5536 O O . THR A 1 690 ? -8.719 -10.793 15.439 1.00 92.56 690 THR A O 1
ATOM 5539 N N . SER A 1 691 ? -9.127 -12.984 15.279 1.00 94.62 691 SER A N 1
ATOM 5540 C CA . SER A 1 691 ? -10.592 -12.865 15.192 1.00 94.62 691 SER A CA 1
ATOM 5541 C C . SER A 1 691 ? -11.154 -12.790 16.605 1.00 94.62 691 SER A C 1
ATOM 5543 O O . SER A 1 691 ? -11.193 -13.798 17.314 1.00 94.62 691 SER A O 1
ATOM 5545 N N . GLU A 1 692 ? -11.494 -11.587 17.056 1.00 95.88 692 GLU A N 1
ATOM 5546 C CA . GLU A 1 692 ? -11.661 -11.325 18.483 1.00 95.88 692 GLU A CA 1
ATOM 5547 C C . GLU A 1 692 ? -12.882 -10.476 18.829 1.00 95.88 692 GLU A C 1
ATOM 5549 O O . GLU A 1 692 ? -13.324 -9.603 18.082 1.00 95.88 692 GLU A O 1
ATOM 5554 N N . ILE A 1 693 ? -13.408 -10.736 20.020 1.00 98.25 693 ILE A N 1
ATOM 5555 C CA . ILE A 1 693 ? -14.389 -9.891 20.694 1.00 98.25 693 ILE A CA 1
ATOM 5556 C C . ILE A 1 693 ? -13.764 -9.528 22.032 1.00 98.25 693 ILE A C 1
ATOM 5558 O O . ILE A 1 693 ? -13.347 -10.410 22.789 1.00 98.25 693 ILE A O 1
ATOM 5562 N N . TRP A 1 694 ? -13.674 -8.234 22.314 1.00 98.38 694 TRP A N 1
ATOM 5563 C CA . TRP A 1 694 ? -13.113 -7.760 23.572 1.00 98.38 694 TRP A CA 1
ATOM 5564 C C . TRP A 1 694 ? -14.212 -7.542 24.593 1.00 98.38 694 TRP A C 1
ATOM 5566 O O . TRP A 1 694 ? -15.194 -6.872 24.310 1.00 98.38 694 TRP A O 1
ATOM 5576 N N . ILE A 1 695 ? -14.023 -8.060 25.796 1.00 98.62 695 ILE A N 1
ATOM 5577 C CA . ILE A 1 695 ? -14.792 -7.678 26.968 1.00 98.62 695 ILE A CA 1
ATOM 5578 C C . ILE A 1 695 ? -13.928 -6.716 27.765 1.00 98.62 695 ILE A C 1
ATOM 5580 O O . ILE A 1 695 ? -12.865 -7.079 28.271 1.00 98.62 695 ILE A O 1
ATOM 5584 N N . ILE A 1 696 ? -14.368 -5.469 27.804 1.00 98.12 696 ILE A N 1
ATOM 5585 C CA . ILE A 1 696 ? -13.661 -4.371 28.442 1.00 98.12 696 ILE A CA 1
ATOM 5586 C C . ILE A 1 696 ? -14.334 -4.105 29.779 1.00 98.12 696 ILE A C 1
ATOM 5588 O O . ILE A 1 696 ? -15.513 -3.760 29.812 1.00 98.12 696 ILE A O 1
ATOM 5592 N N . GLU A 1 697 ? -13.588 -4.273 30.861 1.00 97.94 697 GLU A N 1
ATOM 5593 C CA . GLU A 1 697 ? -14.014 -3.950 32.219 1.00 97.94 697 GLU A CA 1
ATOM 5594 C C . GLU A 1 697 ? -13.387 -2.622 32.646 1.00 97.94 697 GLU A C 1
ATOM 5596 O O . GLU A 1 697 ? -12.183 -2.418 32.463 1.00 97.94 697 GLU A O 1
ATOM 5601 N N . PHE A 1 698 ? -14.189 -1.701 33.180 1.00 95.94 698 PHE A N 1
ATOM 5602 C CA . PHE A 1 698 ? -13.685 -0.412 33.654 1.00 95.94 698 PHE A CA 1
ATOM 5603 C C . PHE A 1 698 ? -13.542 -0.356 35.165 1.00 95.94 698 PHE A C 1
ATOM 5605 O O . PHE A 1 698 ? -14.448 -0.736 35.906 1.00 95.94 698 PHE A O 1
ATOM 5612 N N . HIS A 1 699 ? -12.421 0.218 35.591 1.00 94.12 699 HIS A N 1
ATOM 5613 C CA . HIS A 1 699 ? -12.121 0.515 36.984 1.00 94.12 699 HIS A CA 1
ATOM 5614 C C . HIS A 1 699 ? -11.797 1.993 37.154 1.00 94.12 699 HIS A C 1
ATOM 5616 O O . HIS A 1 699 ? -11.231 2.628 36.255 1.00 94.12 699 HIS A O 1
ATOM 5622 N N . ALA A 1 700 ? -12.127 2.540 38.319 1.00 87.69 700 ALA A N 1
ATOM 5623 C CA . ALA A 1 700 ? -11.732 3.892 38.672 1.00 87.69 700 ALA A CA 1
ATOM 5624 C C . ALA A 1 700 ? -10.196 4.014 38.749 1.00 87.69 700 ALA A C 1
ATOM 5626 O O . ALA A 1 700 ? -9.521 3.284 39.476 1.00 87.69 700 ALA A O 1
ATOM 5627 N N . ALA A 1 701 ? -9.633 4.964 38.001 1.00 80.62 701 ALA A N 1
ATOM 5628 C CA . ALA A 1 701 ? -8.245 5.383 38.160 1.00 80.62 701 ALA A CA 1
ATOM 5629 C C . ALA A 1 701 ? -8.121 6.312 39.382 1.00 80.62 701 ALA A C 1
ATOM 5631 O O . ALA A 1 701 ? -8.861 7.294 39.471 1.00 80.62 701 ALA A O 1
ATOM 5632 N N . PHE A 1 702 ? -7.196 5.995 40.294 1.00 60.44 702 PHE A N 1
ATOM 5633 C CA . PHE A 1 702 ? -6.876 6.814 41.473 1.00 60.44 702 PHE A CA 1
ATOM 5634 C C . PHE A 1 702 ? -6.007 8.028 41.142 1.00 60.44 702 PHE A C 1
ATOM 5636 O O . PHE A 1 702 ? -5.131 7.909 40.249 1.00 60.44 702 PHE A O 1
#

Radius of gyration: 33.48 Å; chains: 1; bounding box: 75×87×93 Å

Sequence (702 aa):
INRVNVKIRDLPASLDGFTIVLLTDIHIGPTVDQKRVREIVEKTNALHADMVAISGDLVDGFLSNLVQPTLPLAELRSKFGVYYVTGNHEYYYGDTNEWLHYFTTKFNITVLRNENRNLCSSSGDCICIAGVDDFFTEKLRISDHHMDAERALSGCSETQPTILLVHQPNGASKILRNTKKRIDLVLSGHTHAGQFYIVWFLAYLKNDFLYGHYKIKNRDTQIYVSSGVNYWGPPVKIKMNFRIARFPVIISIIISSVSIIFLNIFGMRIFGVNDVHDYRKGNRARQLSTVKFELFILPFSVFVYLRLIQLAKYVLAYNNNGMITDHAGKMVNLYGKKSIYLQLIAIGTILWLFLGHATLFLYFIPDLVPRFLVMLSFLSIGLWYHIVIPLVAFAILTAVFSELKTVNICHPFINKCFSKFSVLEAFCLNKNVQTAFTLLIAIFLCFFSYIFCDNLVIKNVSLNVKDLPNGTEGIRFALISDIHAGATVFKEKIEEIVDRVNSESVDAVFLVGDAVDAPRDSIENRVKPLRFLKQKTFYVSGNHEYYYSNASEWFDLFQQYGFEILNNRHVLFRGICIAGVSDYSSGESGLPAHKFQPVEALKGCPQNTTTIVLSHNPASAKEIAFNSAHLRVDLILSGHTHAGQFYTVAPIAYWMLPYYYGLYQISPETQLFITAGTLYQGAPMKMVWTSEIWIIEFHAAF

InterPro domains:
  IPR004843 Calcineurin-like, phosphoesterase domain [PF00149] (19-193)
  IPR004843 Calcineurin-like, phosphoesterase domain [PF00149] (475-643)
  IPR029052 Metallo-dependent phosphatase-like [G3DSA:3.60.21.10] (17-208)
  IPR029052 Metallo-dependent phosphatase-like [G3DSA:3.60.21.10] (474-671)
  IPR029052 Metallo-dependent phosphatase-like [SSF56300] (16-245)
  IPR029052 Metallo-dependent phosphatase-like [SSF56300] (475-677)
  IPR051158 Metallophosphoesterase-like [PTHR31302] (436-699)

Secondary structure (DSSP, 8-state):
------PPTT--GGGTT--EEEE----BBTTB-HHHHHHHHHHHHTTT-SEEEEES--B-S-HHHHHHHHGGGGG---SS-EEEE--SGGGTSS-HHHHHHHHHHHSSEEE-SSEEEEEE-TTS-EEEEEE---TTHHHH--TT----HHHHHTT--SSS-EEEE-SSHHHHHHHHHH--S---EEEE-SSTT-SSHHHHHHHHHH-S--SEEEE-TTSS-EEEE---SS-SSSS--------S--HHHHHHHHHHHHHHHHHHHHHHHHT---S--TTHHHHHHHHHHHHHHHHHHHHHHHHHHHHHHHHHHHHHHHHHT---B-TT--B----SSHHHHHHHHHHHHHHHHHHHHHHTTGGGSTTTS-HHHHHHHHHHHHHHHHHHHHHHHHHHHHHHHHHHTTSTTTHHHHHHHHHH-HHHHHHHH-HHHHHHHHHHHHHHHHHHHHHHTT--EEEEEEEEETTPPTT-TTEEEEEE----BTTTB-HHHHHHHHHHHHHS--SEEEEES--BSS-HHHHHHHHGGGGG--S-EEEE--SGGGTSS-THHHHHHHHHTT-EE-BTEEEEETTEEEEE---TTGGGGS-TT-S--HHHHHTTS-TTS-EEEE-S-GGGHHHHHT-TT-----EEEE--SGGGSSTTTHHHHHHH-S--SEEEESSSS-EEEE---SS-SSSS---TT-SEEEEEEEEE--

Foldseek 3Di:
DDDDDADFPLADPLCPPQFEAEAEQQAQDPVCALVNVLVVQVVQVVVQHQEYEYQENNYQEDCVVRVHSCLSQQSHDHNQFYEYEYEPRCVPYDDSVVVVVCCVPRHRYHYADLAWDWDAGPVGATEIEFEHHACCCVVVVDPPHHGDNCSRCVPPDQSHAYEYRYAAQQSVVVCVVPDPGDYQEYEYEPQLLQQDPLSNVVSVVVGPDRAAWDQDPVHNHIYGYHSHPADPDDRGGDDDDDDVPDPPVVVLVVLLVVLVVCCVPCVCPVVPDPDDDQLVLLQVVVVVVLVVVCSVCSVLLSVLLVLLVVLLVVVLVVCVVQFDQDPVRDTDGPPDDPNVVSVVVSVVLNVQLSLLSSCVVVQAPAPPDPLVSLQSSLLSVLLVLLQRLLLVVLVVLLVVVVVLCVDPVSVVVSVVVCVVPVVVVCSRHVSNSSNVVSNVVSVVQSVQQLVQQLVADEAEDEDAAALADPPQAFAKEKEFEQQAQGSNQFQVSLLVVLVVQQVDPHQEYEYFENNYQEDCVRGVVRNVSVLNNPHAYEYEYESRCSSHHQNVVVVVSVVVSVHHYQDLAWDQDSNAIEHEHAEQPQVSSSDPSRHGDLCSRQVPRDQSHAYEYRYADCVCVLCNCPPPVNGAHQEYEYEPQLCLFGPSRNVVSVVPDPDRAAWDDNDPRYIYHYASHLGDPSHSGGPRPRNYMYIYTYHHDD

pLDDT: mean 84.07, std 16.88, range [32.88, 98.81]

Organism: Brugia pahangi (NCBI:txid6280)